Protein 7REU (pdb70)

Nearest PDB structures (foldseek):
  7reu-assembly1_A  TM=1.003E+00  e=4.569E-69  Candidozyma auris
  7reu-assembly1_B  TM=1.001E+00  e=1.950E-62  Candidozyma auris
  1ofr-assembly4_G  TM=9.703E-01  e=1.439E-45  Saccharomyces cerevisiae
  6u8j-assembly2_G  TM=9.689E-01  e=7.662E-45  Candidozyma auris
  6agl-assembly1_B  TM=9.549E-01  e=3.316E-34  Escherichia coli K-12

InterPro domains:
  IPR006218 DAHP synthetase I/KDSA [PF00793] (49-349)
  IPR006219 DAHP synthase, class 1 [PIRSF001361] (8-363)
  IPR006219 DAHP synthase, class 1 [PTHR21225] (2-364)
  IPR006219 DAHP synthase, class 1 [TIGR00034] (11-361)
  IPR013785 Aldolase-type TIM barrel [G3DSA:3.20.20.70] (7-364)

Sequence (706 aa):
PIPEEYDDTRIMGYDPLIPPALLQNEIKASKKSLETVIKGRVDASRIIGGKDDRCLVIVGPCSIHDPEAALEYANRLKKISEELENDLVIIMRAYLEKGWKGLINDPNVDNSFDINKGLRVSRKLYADLTGAVGIPIGSEMLDTISPQYFSDLLSFGAVGARTTESQLHRELASGLSFPIGFKNGTDGNVGVALDAVQASSKGHHFMGVTKNGLAAITTTKGNDHCFIILRGGKNLTNYDLQSVQSAKSAIAKSSNPNIKIMIDCSHDNSKKDYRNQPAVLEDVSRQIEAGENALMGVMIESNINEGKQSMALKYGVSITDSCVSWDTTVKMLNNLARAVQKRRQKNGEEYDDTRIMGYDPLIPPALLQNEIKASKKSLETVIKGRVDASRIIGGKDDRCLVIVGPCSIHDPEAALEYANRLKKISEELENDLVIIMRAYLEKPRTTVGWKGLINDPNVDNSFDINKGLRVSRKLYADLTGAVGIPIGSEMLDTISPQYFSDLLSFGAVGARTTESQLHRELASGLSFPIGFKNGTDGNVGVALDAVQASSKGHHFMGVTKNGLAAITTTKGNDHCFIILRGGKNLTNYDLQSVQSAKSAIAKSSNPNIKIMIDCSHDNSKKDYRNQPAVLEDVSRQIEAGENALMGVMIESNINEGKQSMPSGNEGKSALKYGVSITDSCVSWDTTVKMLNNLARAVQKRRQKNG

Solvent-accessible surface area: 26415 Å² total

Foldseek 3Di:
DDDPCVPCVVPPDDDDEAQQLVLCVVQPQDPLLLVLQVVLQVVLLCLFQVNALAFEEAEEAQADQDLVQRLVVLLVVVVLCVVLVNHYQYAYEHEFDNLDRGQQQDNPNPPHGDNHVSLNVSQNSLSCSCHVRRHAYEYEDDAQEVCSNCLSSHAEYEYDQVCLQPPQVLQSLLAGPHEYEYEHHQAQHLVSNLVSLVSQQDWDWHWYADSRGHTDIDTGHGDNRYAYEYEHHPPGAQLAPVNVVVNLVVLCPGPHNSHAYEYELADVNQPLDAVSSLVSLVRNLVVLLVQPSSHHYYYFNAWQDWFEDHRVPDRTHHPDRTHHHPVSVSVSVVSSSVSSVNNVVVVD/DVPPCVVPPDDDDEFFLVVLCVVQPADPQLLVLQVCLQVVLLCLQQVNALAFEEAEEAPADQDLVQRLVVLLLVLVVCVVLVNHYRYAYEHEFADDDDPPADGGQQQCNQRFPHGDNRVSLNVSQNSLSCSCHVNNHAYEYEDDAQEVCLNCLSRHAEYEYDQVCLQPVQVLQSLLAGPHEYEYEHHQAQHCVSRLVSLVSQQAWDWHWYADSRRHIDIDIGHGDNSYAYEQEAHPAGAQLAPVNLVVVLVVLVPGPHSSHAYEYELADVNQPLDQVSSLVSLLRNLVVLLVADSSYRYYYFRAWQAWFEAGRHDDPRGDVPDDRTHHNDRIHHHPVVVSVSVVSSSVSSVNNVVVVD

Radius of gyration: 25.95 Å; Cα contacts (8 Å, |Δi|>4): 1701; chains: 2; bounding box: 78×67×52 Å

Structure (mmCIF, N/CA/C/O backbone):
data_7REU
#
_entry.id   7REU
#
_cell.length_a   121.355
_cell.length_b   121.355
_cell.length_c   205.585
_cell.angle_alpha   90.000
_cell.angle_beta   90.000
_cell.angle_gamma   90.000
#
_symmetry.space_group_name_H-M   'I 4 2 2'
#
loop_
_entity.id
_entity.type
_entity.pdbx_description
1 polymer '3-deoxy-D-arabino-heptulosonate-7-phosphate (DAHP) synthase'
2 non-polymer TYROSINE
3 non-polymer 'PHOSPHATE ION'
4 non-polymer GLYCEROL
5 non-polymer 'CHLORIDE ION'
6 water water
#
loop_
_atom_site.group_PDB
_atom_site.id
_atom_site.type_symbol
_atom_site.label_atom_id
_atom_site.label_alt_id
_atom_site.label_comp_id
_atom_site.label_asym_id
_atom_site.label_entity_id
_atom_site.label_seq_id
_atom_site.pdbx_PDB_ins_code
_atom_site.Cartn_x
_atom_site.Cartn_y
_atom_site.Cartn_z
_atom_site.occupancy
_atom_site.B_iso_or_equiv
_atom_site.auth_seq_id
_atom_site.auth_comp_id
_atom_site.auth_asym_id
_atom_site.auth_atom_id
_atom_site.pdbx_PDB_model_num
ATOM 1 N N . PRO A 1 5 ? 46.85500 37.49400 58.00200 1.000 136.94051 5 PRO A N 1
ATOM 2 C CA . PRO A 1 5 ? 45.90000 36.54200 57.43100 1.000 142.32842 5 PRO A CA 1
ATOM 3 C C . PRO A 1 5 ? 45.19000 35.71500 58.49900 1.000 136.75402 5 PRO A C 1
ATOM 4 O O . PRO A 1 5 ? 45.80500 34.86000 59.13700 1.000 133.90163 5 PRO A O 1
ATOM 8 N N . ILE A 1 6 ? 43.90100 35.97600 58.68100 1.000 135.81911 6 ILE A N 1
ATOM 9 C CA . ILE A 1 6 ? 43.07600 35.31200 59.68100 1.000 133.39516 6 ILE A CA 1
ATOM 10 C C . ILE A 1 6 ? 41.88400 34.69500 58.95800 1.000 134.00322 6 ILE A C 1
ATOM 11 O O . ILE A 1 6 ? 41.13900 35.40700 58.28100 1.000 121.87779 6 ILE A O 1
ATOM 16 N N . PRO A 1 7 ? 41.65000 33.37200 59.07400 1.000 162.55633 7 PRO A N 1
ATOM 17 C CA . PRO A 1 7 ? 40.70800 32.67400 58.19500 1.000 160.12380 7 PRO A CA 1
ATOM 18 C C . PRO A 1 7 ? 39.25300 32.74000 58.65700 1.000 147.30329 7 PRO A C 1
ATOM 19 O O . PRO A 1 7 ? 38.55800 31.72200 58.74000 1.000 148.41342 7 PRO A O 1
ATOM 23 N N . GLU A 1 8 ? 38.77800 33.95500 58.94400 1.000 128.51597 8 GLU A N 1
ATOM 24 C CA . GLU A 1 8 ? 37.38300 34.19000 59.32500 1.000 119.16245 8 GLU A CA 1
ATOM 25 C C . GLU A 1 8 ? 36.95900 33.30800 60.49900 1.000 114.14715 8 GLU A C 1
ATOM 26 O O . GLU A 1 8 ? 35.81100 32.86600 60.58500 1.000 103.91886 8 GLU A O 1
ATOM 32 N N . GLU A 1 9 ? 37.89800 33.03600 61.40500 1.000 128.63845 9 GLU A N 1
ATOM 33 C CA . GLU A 1 9 ? 37.61100 32.38000 62.67100 1.000 117.47011 9 GLU A CA 1
ATOM 34 C C . GLU A 1 9 ? 37.34000 33.38300 63.78600 1.000 110.79194 9 GLU A C 1
ATOM 35 O O . GLU A 1 9 ? 37.41600 33.02800 64.96800 1.000 111.10108 9 GLU A O 1
ATOM 41 N N . TYR A 1 10 ? 37.04100 34.63100 63.42900 1.000 92.05367 10 TYR A N 1
ATOM 42 C CA . TYR A 1 10 ? 36.68800 35.67700 64.37600 1.000 88.98734 10 TYR A CA 1
ATOM 43 C C . TYR A 1 10 ? 35.22000 36.06300 64.29200 1.000 84.34207 10 TYR A C 1
ATOM 44 O O . TYR A 1 10 ? 34.75900 36.88000 65.09700 1.000 71.14700 10 TYR A O 1
ATOM 53 N N . ASP A 1 11 ? 34.47800 35.50200 63.34000 1.000 74.83082 11 ASP A N 1
ATOM 54 C CA . ASP A 1 11 ? 33.09900 35.88700 63.07600 1.000 68.16880 11 ASP A CA 1
ATOM 55 C C . ASP A 1 11 ? 32.21500 34.65100 63.10600 1.000 70.35899 11 ASP A C 1
ATOM 56 O O . ASP A 1 11 ? 32.53000 33.64400 62.46400 1.000 71.62657 11 ASP A O 1
ATOM 61 N N . ASP A 1 12 ? 31.11200 34.73600 63.85300 1.000 62.08805 12 ASP A N 1
ATOM 62 C CA . ASP A 1 12 ? 30.09900 33.68000 63.89700 1.000 60.31973 12 ASP A CA 1
ATOM 63 C C . ASP A 1 12 ? 30.69100 32.35100 64.36200 1.000 64.28107 12 ASP A C 1
ATOM 64 O O . ASP A 1 12 ? 30.30500 31.28000 63.88900 1.000 70.33269 12 ASP A O 1
ATOM 69 N N . THR A 1 13 ? 31.63900 32.41900 65.30000 1.000 60.41821 13 THR A N 1
ATOM 70 C CA . THR A 1 13 ? 32.25100 31.20400 65.82200 1.000 53.07563 13 THR A CA 1
ATOM 71 C C . THR A 1 13 ? 31.25700 30.33800 66.58400 1.000 52.91151 13 THR A C 1
ATOM 72 O O . THR A 1 13 ? 31.48100 29.13100 66.71900 1.000 63.58909 13 THR A O 1
ATOM 76 N N . ARG A 1 14 ? 30.16600 30.92400 67.07800 1.000 51.37977 14 ARG A N 1
ATOM 77 C CA . ARG A 1 14 ? 29.11700 30.18100 67.76300 1.000 62.41858 14 ARG A CA 1
ATOM 78 C C . ARG A 1 14 ? 27.79500 30.21600 67.00300 1.000 60.85806 14 ARG A C 1
ATOM 79 O O . ARG A 1 14 ? 26.73400 30.01500 67.60300 1.000 56.21321 14 ARG A O 1
ATOM 87 N N . ILE A 1 15 ? 27.83500 30.47200 65.69900 1.000 62.41951 15 ILE A N 1
ATOM 88 C CA . ILE A 1 15 ? 26.64700 30.48800 64.85300 1.000 60.70250 15 ILE A CA 1
ATOM 89 C C . ILE A 1 15 ? 26.69300 29.24400 63.97800 1.000 64.38471 15 ILE A C 1
ATOM 90 O O . ILE A 1 15 ? 27.50400 29.15500 63.04700 1.000 57.76364 15 ILE A O 1
ATOM 95 N N . MET A 1 16 ? 25.82500 28.27500 64.27800 1.000 58.77294 16 MET A N 1
ATOM 96 C CA . MET A 1 16 ? 25.77400 27.05500 63.48200 1.000 60.75293 16 MET A CA 1
ATOM 97 C C . MET A 1 16 ? 25.28800 27.33200 62.06500 1.000 58.44200 16 MET A C 1
ATOM 98 O O . MET A 1 16 ? 25.73800 26.67900 61.11700 1.000 69.75318 16 MET A O 1
ATOM 103 N N . GLY A 1 17 ? 24.38700 28.29700 61.89900 1.000 58.54931 17 GLY A N 1
ATOM 104 C CA . GLY A 1 17 ? 23.90200 28.65800 60.58200 1.000 54.98779 17 GLY A CA 1
ATOM 105 C C . GLY A 1 17 ? 22.76400 29.65800 60.60900 1.000 69.96552 17 GLY A C 1
ATOM 106 O O . GLY A 1 17 ? 22.10000 29.82900 61.63700 1.000 66.31565 17 GLY A O 1
ATOM 107 N N . TYR A 1 18 ? 22.53600 30.32900 59.48400 1.000 69.85256 18 TYR A N 1
ATOM 108 C CA . TYR A 1 18 ? 21.42400 31.25600 59.33100 1.000 61.25399 18 TYR A CA 1
ATOM 109 C C . TYR A 1 18 ? 20.33200 30.62100 58.48100 1.000 61.66836 18 TYR A C 1
ATOM 110 O O . TYR A 1 18 ? 20.61700 29.93400 57.49600 1.000 66.10431 18 TYR A O 1
ATOM 119 N N . ASP A 1 19 ? 19.08300 30.85600 58.86800 1.000 60.83095 19 ASP A N 1
ATOM 120 C CA . ASP A 1 19 ? 17.92300 30.46600 58.06600 1.000 59.97173 19 ASP A CA 1
ATOM 121 C C . ASP A 1 19 ? 17.14200 31.72500 57.72300 1.000 55.62694 19 ASP A C 1
ATOM 122 O O . ASP A 1 19 ? 16.41800 32.26200 58.58100 1.000 59.48540 19 ASP A O 1
ATOM 127 N N . PRO A 1 20 ? 17.26400 32.24300 56.50200 1.000 57.18332 20 PRO A N 1
ATOM 128 C CA . PRO A 1 20 ? 16.57700 33.49400 56.16000 1.000 66.45700 20 PRO A CA 1
ATOM 129 C C . PRO A 1 20 ? 15.06300 33.34400 56.20700 1.000 62.54796 20 PRO A C 1
ATOM 130 O O . PRO A 1 20 ? 14.50400 32.33000 55.78300 1.000 61.84858 20 PRO A O 1
ATOM 134 N N . LEU A 1 21 ? 14.40500 34.37200 56.73000 1.000 61.58756 21 LEU A N 1
ATOM 135 C CA . LEU A 1 21 ? 12.95700 34.39300 56.86300 1.000 60.21844 21 LEU A CA 1
ATOM 136 C C . LEU A 1 21 ? 12.30000 34.87000 55.57300 1.000 61.09954 21 LEU A C 1
ATOM 137 O O . LEU A 1 21 ? 12.91000 35.55500 54.74800 1.000 61.98154 21 LEU A O 1
ATOM 142 N N . ILE A 1 22 ? 11.03900 34.49600 55.40900 1.000 62.82330 22 ILE A N 1
ATOM 143 C CA . ILE A 1 22 ? 10.22600 35.08400 54.34000 1.000 65.67851 22 ILE A CA 1
ATOM 144 C C . ILE A 1 22 ? 9.89100 36.52200 54.71600 1.000 65.41025 22 ILE A C 1
ATOM 145 O O . ILE A 1 22 ? 9.57100 36.78800 55.88800 1.000 63.80483 22 ILE A O 1
ATOM 150 N N . PRO A 1 23 ? 9.98400 37.47800 53.79500 1.000 70.24518 23 PRO A N 1
ATOM 151 C CA . PRO A 1 23 ? 9.68700 38.87600 54.13900 1.000 67.55868 23 PRO A CA 1
ATOM 152 C C . PRO A 1 23 ? 8.25900 39.02400 54.63300 1.000 68.74030 23 PRO A C 1
ATOM 153 O O . PRO A 1 23 ? 7.33000 38.43700 54.05600 1.000 71.02210 23 PRO A O 1
ATOM 157 N N . PRO A 1 24 ? 8.04800 39.79300 55.70700 1.000 62.54731 24 PRO A N 1
ATOM 158 C CA . PRO A 1 24 ? 6.69500 39.89200 56.28500 1.000 54.72151 24 PRO A CA 1
ATOM 159 C C . PRO A 1 24 ? 5.64000 40.38000 55.30800 1.000 54.62289 24 PRO A C 1
ATOM 160 O O . PRO A 1 24 ? 4.50800 39.88200 55.33500 1.000 53.64008 24 PRO A O 1
ATOM 164 N N . ALA A 1 25 ? 5.97600 41.33900 54.44100 1.000 56.78336 25 ALA A N 1
ATOM 165 C CA . ALA A 1 25 ? 4.99600 41.83800 53.48100 1.000 59.11824 25 ALA A CA 1
ATOM 166 C C . ALA A 1 25 ? 4.52100 40.74100 52.53900 1.000 61.67998 25 ALA A C 1
ATOM 167 O O . ALA A 1 25 ? 3.40300 40.81300 52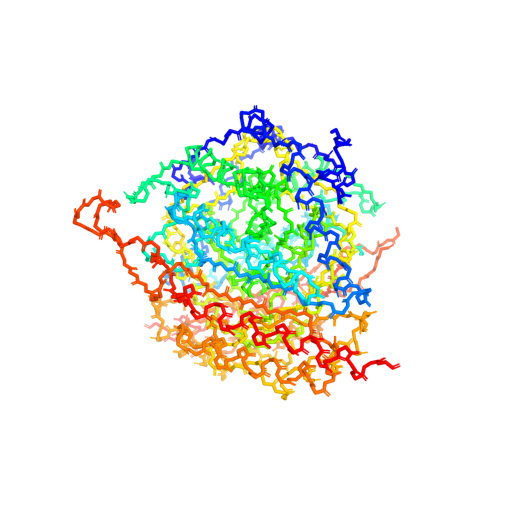.01500 1.000 64.94614 25 ALA A O 1
ATOM 169 N N . LEU A 1 26 ? 5.34800 39.71900 52.31200 1.000 60.53155 26 LEU A N 1
ATOM 170 C CA . LEU A 1 26 ? 4.95400 38.62800 51.43000 1.000 61.50436 26 LEU A CA 1
ATOM 171 C C . LEU A 1 26 ? 4.11500 37.59000 52.16400 1.000 61.27176 26 LEU A C 1
ATOM 172 O O . LEU A 1 26 ? 3.16900 37.03700 51.59200 1.000 76.08053 26 LEU A O 1
ATOM 177 N N . LEU A 1 27 ? 4.44400 37.30900 53.42700 1.000 60.52998 27 LEU A N 1
ATOM 178 C CA . LEU A 1 27 ? 3.60400 36.41800 54.21900 1.000 66.43252 27 LEU A CA 1
ATOM 179 C C . LEU A 1 27 ? 2.23700 37.04000 54.47500 1.000 68.83299 27 LEU A C 1
ATOM 180 O O . LEU A 1 27 ? 1.22000 36.33700 54.49200 1.000 67.73204 27 LEU A O 1
ATOM 185 N N . GLN A 1 28 ? 2.19400 38.36000 54.67300 1.000 68.03140 28 GLN A N 1
ATOM 186 C CA . GLN A 1 28 ? 0.92200 39.05100 54.84400 1.000 64.04243 28 GLN A CA 1
ATOM 187 C C . GLN A 1 28 ? 0.09900 39.06400 53.56400 1.000 65.42371 28 GLN A C 1
ATOM 188 O O . GLN A 1 28 ? -1.12000 39.25300 53.62800 1.000 70.31562 28 GLN A O 1
ATOM 194 N N . ASN A 1 29 ? 0.73500 38.87400 52.40800 1.000 67.34450 29 ASN A N 1
ATOM 195 C CA . ASN A 1 29 ? 0.01800 38.80500 51.14200 1.000 70.19362 29 ASN A CA 1
ATOM 196 C C . ASN A 1 29 ? -0.37800 37.38300 50.77400 1.000 76.71990 29 ASN A C 1
ATOM 197 O O . ASN A 1 29 ? -1.43500 37.18000 50.16400 1.000 89.06635 29 ASN A O 1
ATOM 202 N N . GLU A 1 30 ? 0.44500 36.39500 51.12900 1.000 72.16201 30 GLU A N 1
ATOM 203 C CA . GLU A 1 30 ? 0.09300 35.00500 50.86200 1.000 65.80072 30 GLU A CA 1
ATOM 204 C C . GLU A 1 30 ? -1.04500 34.55000 51.76800 1.000 65.78040 30 GLU A C 1
ATOM 205 O O . GLU A 1 30 ? -2.00400 33.91800 51.31000 1.000 84.95690 30 GLU A O 1
ATOM 211 N N . ILE A 1 31 ? -0.95400 34.86400 53.05800 1.000 74.89372 31 ILE A N 1
ATOM 212 C CA . ILE A 1 31 ? -2.05700 34.65200 53.98800 1.000 69.79325 31 ILE A CA 1
ATOM 213 C C . ILE A 1 31 ? -2.62900 36.01700 54.34400 1.000 63.16070 31 ILE A C 1
ATOM 214 O O . ILE A 1 31 ? -2.13600 36.69500 55.25200 1.000 67.82821 31 ILE A O 1
ATOM 219 N N . LYS A 1 32 ? -3.66100 36.43700 53.61900 1.000 77.47435 32 LYS A N 1
ATOM 220 C CA . LYS A 1 32 ? -4.20700 37.77400 53.78800 1.000 76.57350 32 LYS A CA 1
ATOM 221 C C . LYS A 1 32 ? -5.15800 37.82800 54.97700 1.000 75.35264 32 LYS A C 1
ATOM 222 O O . LYS A 1 32 ? -5.78300 36.83100 55.35200 1.000 84.56789 32 LYS A O 1
ATOM 228 N N . ALA A 1 33 ? -5.25800 39.01300 55.57300 1.000 69.49951 33 ALA A N 1
ATOM 229 C CA . ALA A 1 33 ? -6.16700 39.25500 56.68700 1.000 69.70683 33 ALA A CA 1
ATOM 230 C C . ALA A 1 33 ? -7.52400 39.65600 56.12200 1.000 79.15681 33 ALA A C 1
ATOM 231 O O . ALA A 1 33 ? -7.66000 40.72200 55.51200 1.000 79.30022 33 ALA A O 1
ATOM 233 N N . SER A 1 34 ? -8.52600 38.80300 56.32200 1.000 82.66106 34 SER A N 1
ATOM 234 C CA . SER A 1 34 ? -9.85800 39.07300 55.80700 1.000 79.07180 34 SER A CA 1
ATOM 235 C C . SER A 1 34 ? -10.46500 40.29400 56.49300 1.000 76.20427 34 SER A C 1
ATOM 236 O O . SER A 1 34 ? -9.99300 40.75600 57.53500 1.000 77.22397 34 SER A O 1
ATOM 239 N N . LYS A 1 35 ? -11.52900 40.82300 55.88400 1.000 86.88678 35 LYS A N 1
ATOM 240 C CA . LYS A 1 35 ? -12.20200 41.98200 56.46300 1.000 80.97298 35 LYS A CA 1
ATOM 241 C C . LYS A 1 35 ? -12.81800 41.64300 57.81300 1.000 77.31692 35 LYS A C 1
ATOM 242 O O . LYS A 1 35 ? -12.76800 42.45200 58.74700 1.000 75.99210 35 LYS A O 1
ATOM 248 N N . LYS A 1 36 ? -13.40900 40.45200 57.93400 1.000 91.53444 36 LYS A N 1
ATOM 249 C CA . LYS A 1 36 ? -13.94400 40.02700 59.22200 1.000 90.79579 36 LYS A CA 1
ATOM 250 C C . LYS A 1 36 ? -12.83400 39.85200 60.24900 1.000 86.66389 36 LYS A C 1
ATOM 251 O O . LYS A 1 36 ? -13.06500 40.02900 61.45100 1.000 85.40178 36 LYS A O 1
ATOM 257 N N . SER A 1 37 ? -11.62400 39.51500 59.79600 1.000 79.45457 37 SER A N 1
ATOM 258 C CA . SER A 1 37 ? -10.49300 39.39100 60.70900 1.000 70.74121 37 SER A CA 1
ATOM 259 C C . SER A 1 37 ? -10.09500 40.74800 61.27400 1.000 74.20020 37 SER A C 1
ATOM 260 O O . SER A 1 37 ? -9.98000 40.91500 62.49400 1.000 69.58857 37 SER A O 1
ATOM 263 N N . LEU A 1 38 ? -9.88400 41.73400 60.39700 1.000 81.17543 38 LEU A N 1
ATOM 264 C CA . LEU A 1 38 ? -9.49400 43.06300 60.85600 1.000 73.30834 38 LEU A CA 1
ATOM 265 C C . LEU A 1 38 ? -10.59700 43.72200 61.67300 1.000 73.97318 38 LEU A C 1
ATOM 266 O O . LEU A 1 38 ? -10.30800 44.52400 62.56900 1.000 71.70937 38 LEU A O 1
ATOM 271 N N . GLU A 1 39 ? -11.86000 43.40200 61.38000 1.000 71.91145 39 GLU A N 1
ATOM 272 C CA . GLU A 1 39 ? -12.95800 43.90400 62.20100 1.000 64.20329 39 GLU A CA 1
ATOM 273 C C . GLU A 1 39 ? -12.85600 43.38200 63.62800 1.000 67.58605 39 GLU A C 1
ATOM 274 O O . GLU A 1 39 ? -13.08500 44.12600 64.58800 1.000 70.43004 39 GLU A O 1
ATOM 280 N N . THR A 1 40 ? -12.51100 42.10200 63.78500 1.000 61.35050 40 THR A N 1
ATOM 281 C CA . THR A 1 40 ? -12.35600 41.53400 65.11900 1.000 60.27234 40 THR A CA 1
ATOM 282 C C . THR A 1 40 ? -11.12400 42.09500 65.81900 1.000 65.38867 40 THR A C 1
ATOM 283 O O . THR A 1 40 ? -11.14800 42.33800 67.03200 1.000 63.45663 40 THR A O 1
ATOM 287 N N . VAL A 1 41 ? -10.04200 42.31600 65.06900 1.000 63.41896 41 VAL A N 1
ATOM 288 C CA . VAL A 1 41 ? -8.80000 42.79400 65.67000 1.000 66.39430 41 VAL A CA 1
ATOM 289 C C . VAL A 1 41 ? -8.97400 44.21200 66.20200 1.000 69.97741 41 VAL A C 1
ATOM 290 O O . VAL A 1 41 ? -8.56100 44.52600 67.32400 1.000 62.11216 41 VAL A O 1
ATOM 294 N N . ILE A 1 42 ? -9.59000 45.08800 65.40500 1.000 66.08560 42 ILE A N 1
ATOM 295 C CA . ILE A 1 42 ? -9.79400 46.46600 65.84200 1.000 62.46235 42 ILE A CA 1
ATOM 296 C C . ILE A 1 42 ? -10.78500 46.51900 66.99900 1.000 68.83441 42 ILE A C 1
ATOM 297 O O . ILE A 1 42 ? -10.59200 47.26600 67.96600 1.000 64.83466 42 ILE A O 1
ATOM 302 N N . LYS A 1 43 ? -11.85500 45.72100 66.92600 1.000 65.90181 43 LYS A N 1
ATOM 303 C CA . LYS A 1 43 ? -12.83600 45.69700 68.00800 1.000 64.12647 43 LYS A CA 1
ATOM 304 C C . LYS A 1 43 ? -12.21000 45.21000 69.30800 1.000 62.19827 43 LYS A C 1
ATOM 305 O O . LYS A 1 43 ? -12.53800 45.71100 70.39000 1.000 63.67547 43 LYS A O 1
ATOM 311 N N . GLY A 1 44 ? -11.30600 44.23200 69.22400 1.000 60.87120 44 GLY A N 1
ATOM 312 C CA . GLY A 1 44 ? -10.64300 43.75100 70.42400 1.000 62.10969 44 GLY A CA 1
ATOM 313 C C . GLY A 1 44 ? -9.73200 44.79300 71.04400 1.000 62.05518 44 GLY A C 1
ATOM 314 O O . GLY A 1 44 ? -9.67600 44.93200 72.26900 1.000 61.01652 44 GLY A O 1
ATOM 315 N N . ARG A 1 45 ? -9.00700 45.54100 70.20900 1.000 62.50947 45 ARG A N 1
ATOM 316 C CA . ARG A 1 45 ? -8.13700 46.59200 70.72500 1.000 60.04689 45 ARG A CA 1
ATOM 317 C C . ARG A 1 45 ? -8.94500 47.69900 71.39000 1.000 61.35977 45 ARG A C 1
ATOM 318 O O . ARG A 1 45 ? -8.57300 48.19400 72.46000 1.000 64.20447 45 ARG A O 1
ATOM 326 N N . VAL A 1 46 ? -10.05800 48.09600 70.77100 1.000 59.31348 46 VAL A N 1
ATOM 327 C CA . VAL A 1 46 ? -10.87300 49.17700 71.31900 1.000 63.25686 46 VAL A CA 1
ATOM 328 C C . VAL A 1 46 ? -11.54000 48.73800 72.61700 1.000 65.10772 46 VAL A C 1
ATOM 329 O O . VAL A 1 46 ? -11.52800 49.46600 73.61700 1.000 60.04739 46 VAL A O 1
ATOM 333 N N . ASP A 1 47 ? -12.13100 47.53800 72.62000 1.000 66.92764 47 ASP A N 1
ATOM 334 C CA . ASP A 1 47 ? -12.83700 47.06100 73.80700 1.000 69.22415 47 ASP A CA 1
ATOM 335 C C . ASP A 1 47 ? -11.89400 46.92300 74.99500 1.000 63.30763 47 ASP A C 1
ATOM 336 O O . ASP A 1 47 ? -12.25300 47.27000 76.12600 1.000 52.61365 47 ASP A O 1
ATOM 341 N N . ALA A 1 48 ? -10.68300 46.41900 74.75900 1.000 63.08371 48 ALA A N 1
ATOM 342 C CA . ALA A 1 48 ? -9.71000 46.32400 75.84000 1.000 59.22632 48 ALA A CA 1
ATOM 343 C C . ALA A 1 48 ? -9.24800 47.70600 76.28600 1.000 65.61642 48 ALA A C 1
ATOM 344 O O . ALA A 1 48 ? -9.09900 47.95800 77.48800 1.000 66.17922 48 ALA A O 1
ATOM 346 N N . SER A 1 49 ? -9.03500 48.62000 75.33400 1.000 64.99473 49 SER A N 1
ATOM 347 C CA . SER A 1 49 ? -8.55100 49.95400 75.67400 1.000 62.00319 49 SER A CA 1
ATOM 348 C C . SER A 1 49 ? -9.55200 50.72800 76.52200 1.000 61.77952 49 SER A C 1
ATOM 349 O O . SER A 1 49 ? -9.14800 51.53000 77.37100 1.000 62.85460 49 SER A O 1
ATOM 352 N N . ARG A 1 50 ? -10.85300 50.51300 76.30800 1.000 68.83931 50 ARG A N 1
ATOM 353 C CA . ARG A 1 50 ? -11.85300 51.19600 77.12300 1.000 71.50764 50 ARG A CA 1
ATOM 354 C C . ARG A 1 50 ? -11.78400 50.74100 78.57600 1.000 69.59102 50 ARG A C 1
ATOM 355 O O . ARG A 1 50 ? -11.99100 51.54200 79.49500 1.000 72.53253 50 ARG A O 1
ATOM 363 N N . ILE A 1 51 ? -11.49500 49.45900 78.80000 1.000 59.63976 51 ILE A N 1
ATOM 364 C CA . ILE A 1 51 ? -11.37700 48.95000 80.16100 1.000 63.68128 51 ILE A CA 1
ATOM 365 C C . ILE A 1 51 ? -10.08200 49.43400 80.80100 1.000 66.41981 51 ILE A C 1
ATOM 366 O O . ILE A 1 51 ? -10.04700 49.76300 81.99300 1.000 74.63568 51 ILE A O 1
ATOM 371 N N . ILE A 1 52 ? -8.99900 49.49200 80.02200 1.000 61.64849 52 ILE A N 1
ATOM 372 C CA . ILE A 1 52 ? -7.72100 49.95400 80.55600 1.000 63.06584 52 ILE A CA 1
ATOM 373 C C . ILE A 1 52 ? -7.79600 51.43400 80.91700 1.000 65.43478 52 ILE A C 1
ATOM 374 O O . ILE A 1 52 ? -7.38100 51.84600 82.00700 1.000 64.84910 52 ILE A O 1
ATOM 379 N N . GLY A 1 53 ? -8.33100 52.25300 80.01200 1.000 69.14089 53 GLY A N 1
ATOM 380 C CA . GLY A 1 53 ? -8.42000 53.68500 80.23200 1.000 62.29516 53 GLY A CA 1
ATOM 381 C C . GLY A 1 53 ? -9.45200 54.12500 81.24700 1.000 71.25458 53 GLY A C 1
ATOM 382 O O . GLY A 1 53 ? -9.59100 55.33000 81.47800 1.000 75.89195 53 GLY A O 1
ATOM 383 N N . GLY A 1 54 ? -10.17900 53.19300 81.85900 1.000 76.31971 54 GLY A N 1
ATOM 384 C CA . GLY A 1 54 ? -11.18000 53.55200 82.84300 1.000 77.82377 54 GLY A CA 1
ATOM 385 C C . GLY A 1 54 ? -12.47900 54.07100 82.27500 1.000 76.61670 54 GLY A C 1
ATOM 386 O O . GLY A 1 54 ? -13.26500 54.67400 83.01100 1.000 77.56133 54 GLY A O 1
ATOM 387 N N . LYS A 1 55 ? -12.73100 53.85900 80.98500 1.000 70.19712 55 LYS A N 1
ATOM 388 C CA . LYS A 1 55 ? -13.95900 54.30400 80.34200 1.000 80.73334 55 LYS A CA 1
ATOM 389 C C . LYS A 1 55 ? -15.01400 53.20800 80.26300 1.000 76.93223 55 LYS A C 1
ATOM 390 O O . LYS A 1 55 ? -16.12000 53.46500 79.77500 1.000 78.13700 55 LYS A O 1
ATOM 396 N N . ASP A 1 56 ? -14.70400 52.00100 80.73000 1.000 66.80015 56 ASP A N 1
ATOM 397 C CA . ASP A 1 56 ? -15.62900 50.87800 80.69500 1.000 67.84054 56 ASP A CA 1
ATOM 398 C C . ASP A 1 56 ? -15.47400 50.07100 81.97400 1.000 64.89957 56 ASP A C 1
ATOM 399 O O . ASP A 1 56 ? -14.35200 49.81100 82.41900 1.000 75.04071 56 ASP A O 1
ATOM 404 N N . ASP A 1 57 ? -16.60000 49.67700 82.56400 1.000 62.49740 57 ASP A N 1
ATOM 405 C CA . ASP A 1 57 ? -16.59100 48.93700 83.81900 1.000 61.86172 57 ASP A CA 1
ATOM 406 C C . ASP A 1 57 ? -16.53000 47.42800 83.62500 1.000 71.99348 57 ASP A C 1
ATOM 407 O O . ASP A 1 57 ? -16.58400 46.68900 84.61400 1.000 67.30719 57 ASP A O 1
ATOM 412 N N . ARG A 1 58 ? -16.41900 46.95300 82.38600 1.000 70.49007 58 ARG A N 1
ATOM 413 C CA . ARG A 1 58 ? -16.29500 45.52600 82.14200 1.000 70.37843 58 ARG A CA 1
ATOM 414 C C . ARG A 1 58 ? -14.91300 45.03000 82.56900 1.000 70.05374 58 ARG A C 1
ATOM 415 O O . ARG A 1 58 ? -14.02200 45.80600 82.92400 1.000 65.46791 58 ARG A O 1
ATOM 423 N N . CYS A 1 59 ? -14.74200 43.71200 82.52700 1.000 73.89921 59 CYS A N 1
ATOM 424 C CA . CYS A 1 59 ? -13.48900 43.06600 82.89200 1.000 68.18892 59 CYS A CA 1
ATOM 425 C C . CYS A 1 59 ? -12.84800 42.45200 81.65600 1.000 64.13977 59 CYS A C 1
ATOM 426 O O . CYS A 1 59 ? -13.50700 41.72700 80.90400 1.000 69.95370 59 CYS A O 1
ATOM 429 N N . LEU A 1 60 ? -11.56700 42.74500 81.45200 1.000 62.71693 60 LEU A N 1
ATOM 430 C CA . LEU A 1 60 ? -10.81200 42.15700 80.35400 1.000 65.34235 60 LEU A CA 1
ATOM 431 C C . LEU A 1 60 ? -10.27300 40.80200 80.79400 1.000 62.15952 60 LEU A C 1
ATOM 432 O O . LEU A 1 60 ? -9.48500 40.72200 81.74100 1.000 64.25382 60 LEU A O 1
ATOM 437 N N . VAL A 1 61 ? -10.69900 39.74000 80.11800 1.000 57.65414 61 VAL A N 1
ATOM 438 C CA . VAL A 1 61 ? -10.32000 38.37700 80.47500 1.000 64.57775 61 VAL A CA 1
ATOM 439 C C . VAL A 1 61 ? -9.41800 37.82000 79.38300 1.000 63.86888 61 VAL A C 1
ATOM 440 O O . VAL A 1 61 ? -9.84900 37.64900 78.23600 1.000 65.25066 61 VAL A O 1
ATOM 444 N N . ILE A 1 62 ? -8.17000 37.53400 79.74100 1.000 57.85181 62 ILE A N 1
ATOM 445 C CA . ILE A 1 62 ? -7.22300 36.86400 78.85600 1.000 67.15095 62 ILE A CA 1
ATOM 446 C C . ILE A 1 62 ? -7.24000 35.38900 79.24400 1.000 65.26834 62 ILE A C 1
ATOM 447 O O . ILE A 1 62 ? -6.62200 34.98600 80.23300 1.000 61.66956 62 ILE A O 1
ATOM 452 N N . VAL A 1 63 ? -7.95300 34.57900 78.46700 1.000 64.25784 63 VAL A N 1
ATOM 453 C CA . VAL A 1 63 ? -8.13200 33.16300 78.76300 1.000 69.10578 63 VAL A CA 1
ATOM 454 C C . VAL A 1 63 ? -7.71400 32.35000 77.54600 1.000 63.58636 63 VAL A C 1
ATOM 455 O O . VAL A 1 63 ? -8.01900 32.71700 76.40500 1.000 63.66009 63 VAL A O 1
ATOM 459 N N . GLY A 1 64 ? -7.00000 31.25300 77.79000 1.000 67.48352 64 GLY A N 1
ATOM 460 C CA . GLY A 1 64 ? -6.55100 30.38400 76.73000 1.000 72.63809 64 GLY A CA 1
ATOM 461 C C . GLY A 1 64 ? -5.47400 29.42500 77.19400 1.000 64.90988 64 GLY A C 1
ATOM 462 O O . GLY A 1 64 ? -4.99800 29.49300 78.33200 1.000 72.03017 64 GLY A O 1
ATOM 463 N N . PRO A 1 65 ? -5.07200 28.50700 76.32000 1.000 68.12424 65 PRO A N 1
ATOM 464 C CA . PRO A 1 65 ? -4.01700 27.55600 76.68600 1.000 75.91530 65 PRO A CA 1
ATOM 465 C C . PRO A 1 65 ? -2.67200 28.24600 76.83300 1.000 78.48057 65 PRO A C 1
ATOM 466 O O . PRO A 1 65 ? -2.40500 29.27900 76.21300 1.000 76.50422 65 PRO A O 1
ATOM 470 N N . CYS A 1 66 ? -1.81700 27.65500 77.67300 1.000 75.66537 66 CYS A N 1
ATOM 471 C CA . CYS A 1 66 ? -0.47700 28.19800 77.87200 1.000 81.81270 66 CYS A CA 1
ATOM 472 C C . CYS A 1 66 ? 0.29700 28.27200 76.56300 1.000 86.88918 66 CYS A C 1
ATOM 473 O O . CYS A 1 66 ? 1.09100 29.19800 76.36100 1.000 85.12300 66 CYS A O 1
ATOM 476 N N . SER A 1 67 ? 0.07600 27.31600 75.66600 1.000 87.07485 67 SER A N 1
ATOM 477 C CA . SER A 1 67 ? 0.72000 27.31200 74.36300 1.000 79.02025 67 SER A CA 1
ATOM 478 C C . SER A 1 67 ? -0.19800 26.61400 73.37200 1.000 80.19729 67 SER A C 1
ATOM 479 O O . SER A 1 67 ? -0.94300 25.70000 73.73300 1.000 83.96328 67 SER A O 1
ATOM 482 N N . ILE A 1 68 ? -0.14200 27.05600 72.12000 1.000 78.75308 68 ILE A N 1
ATOM 483 C CA . ILE A 1 68 ? -0.94600 26.48000 71.05000 1.000 81.35016 68 ILE A CA 1
ATOM 484 C C . ILE A 1 68 ? -0.06300 25.54400 70.23600 1.000 87.09136 68 ILE A C 1
ATOM 485 O O . ILE A 1 68 ? 0.93300 25.97300 69.64100 1.000 91.63542 68 ILE A O 1
ATOM 490 N N . HIS A 1 69 ? -0.43000 24.26600 70.20900 1.000 83.68045 69 HIS A N 1
ATOM 491 C CA . HIS A 1 69 ? 0.29100 23.24900 69.45600 1.000 96.91290 69 HIS A CA 1
ATOM 492 C C . HIS A 1 69 ? -0.53100 22.61600 68.34600 1.000 97.17051 69 HIS A C 1
ATOM 493 O O . HIS A 1 69 ? 0.03000 22.27200 67.30300 1.000 97.92345 69 HIS A O 1
ATOM 500 N N . ASP A 1 70 ? -1.83700 22.45400 68.53900 1.000 99.42907 70 ASP A N 1
ATOM 501 C CA . ASP A 1 70 ? -2.71000 21.85200 67.54000 1.000 98.29009 70 ASP A CA 1
ATOM 502 C C . ASP A 1 70 ? -3.64300 22.91800 66.98700 1.000 83.16489 70 ASP A C 1
ATOM 503 O O . ASP A 1 70 ? -4.52500 23.39900 67.71800 1.000 77.79660 70 ASP A O 1
ATOM 508 N N . PRO A 1 71 ? -3.48400 23.33100 65.72700 1.000 82.03800 71 PRO A N 1
ATOM 509 C CA . PRO A 1 71 ? -4.38800 24.36200 65.18200 1.000 89.41391 71 PRO A CA 1
ATOM 510 C C . PRO A 1 71 ? -5.84900 23.94900 65.20000 1.000 95.44026 71 PRO A C 1
ATOM 511 O O . PRO A 1 71 ? -6.71900 24.77800 65.49800 1.000 91.76597 71 PRO A O 1
ATOM 515 N N . GLU A 1 72 ? -6.14600 22.68500 64.89100 1.000 118.00208 72 GLU A N 1
ATOM 516 C CA . GLU A 1 72 ? -7.53700 22.24400 64.85000 1.000 123.18959 72 GLU A CA 1
ATOM 517 C C . GLU A 1 72 ? -8.13800 22.13700 66.24600 1.000 114.40098 72 GLU A C 1
ATOM 518 O O . GLU A 1 72 ? -9.33200 22.40300 66.42400 1.000 112.31480 72 GLU A O 1
ATOM 524 N N . ALA A 1 73 ? -7.33900 21.74900 67.24200 1.000 99.85152 73 ALA A N 1
ATOM 525 C CA . ALA A 1 73 ? -7.83700 21.73200 68.61200 1.000 92.24818 73 ALA A CA 1
ATOM 526 C C . ALA A 1 73 ? -8.04200 23.14200 69.14500 1.000 91.04636 73 ALA A C 1
ATOM 527 O O . ALA A 1 73 ? -8.93600 23.36800 69.97000 1.000 90.85165 73 ALA A O 1
ATOM 529 N N . ALA A 1 74 ? -7.23000 24.09800 68.69000 1.000 84.77322 74 ALA A N 1
ATOM 530 C CA . ALA A 1 74 ? -7.39300 25.47600 69.13800 1.000 80.25494 74 ALA A CA 1
ATOM 531 C C . ALA A 1 74 ? -8.58700 26.14000 68.46400 1.000 81.92578 74 ALA A C 1
ATOM 532 O O . ALA A 1 74 ? -9.28100 26.95400 69.08300 1.000 80.96184 74 ALA A O 1
ATOM 534 N N . LEU A 1 75 ? -8.84300 25.80600 67.19600 1.000 80.46175 75 LEU A N 1
ATOM 535 C CA . LEU A 1 75 ? -9.99200 26.37700 66.50200 1.000 78.70171 75 LEU A CA 1
ATOM 536 C C . LEU A 1 75 ? -11.30500 25.88100 67.09300 1.000 77.86779 75 LEU A C 1
ATOM 537 O O . LEU A 1 75 ? -12.29400 26.62300 67.11000 1.000 74.27124 75 LEU A O 1
ATOM 542 N N . GLU A 1 76 ? -11.33800 24.63800 67.58000 1.000 85.17570 76 GLU A N 1
ATOM 543 C CA . GLU A 1 76 ? -12.53200 24.14900 68.26100 1.000 92.31092 76 GLU A CA 1
ATOM 544 C C . GLU A 1 76 ? -12.67900 24.77900 69.64000 1.000 82.30363 76 GLU A C 1
ATOM 545 O O . GLU A 1 76 ? -13.80300 24.96200 70.12100 1.000 76.88800 76 GLU A O 1
ATOM 551 N N . TYR A 1 77 ? -11.56200 25.12000 70.28500 1.000 84.32870 77 TYR A N 1
ATOM 552 C CA . TYR A 1 77 ? -11.63000 25.81900 71.56300 1.000 82.63215 77 TYR A CA 1
ATOM 553 C C . TYR A 1 77 ? -12.18300 27.22800 71.38800 1.000 77.92052 77 TYR A C 1
ATOM 554 O O . TYR A 1 77 ? -12.98600 27.69200 72.20600 1.000 76.29866 77 TYR A O 1
ATOM 563 N N . ALA A 1 78 ? -11.77100 27.91800 70.32100 1.000 75.98755 78 ALA A N 1
ATOM 564 C CA . ALA A 1 78 ? -12.22400 29.28700 70.09900 1.000 69.73318 78 ALA A CA 1
ATOM 565 C C . ALA A 1 78 ? -13.71700 29.35200 69.81400 1.000 79.51397 78 ALA A C 1
ATOM 566 O O . ALA A 1 78 ? -14.37500 30.32800 70.19400 1.000 85.36150 78 ALA A O 1
ATOM 568 N N . ASN A 1 79 ? -14.26700 28.33900 69.14000 1.000 79.18529 79 ASN A N 1
ATOM 569 C CA . ASN A 1 79 ? -15.70700 28.31300 68.90400 1.000 86.26465 79 ASN A CA 1
ATOM 570 C C . ASN A 1 79 ? -16.47000 28.21800 70.21800 1.000 84.44502 79 ASN A C 1
ATOM 571 O O . ASN A 1 79 ? -17.51500 28.85800 70.38700 1.000 85.88061 79 ASN A O 1
ATOM 576 N N . ARG A 1 80 ? -15.96200 27.42200 71.16100 1.000 79.78150 80 ARG A N 1
ATOM 577 C CA . ARG A 1 80 ? -16.55800 27.37800 72.49100 1.000 80.75990 80 ARG A CA 1
ATOM 578 C C . ARG A 1 80 ? -16.38800 28.71000 73.21000 1.000 82.95547 80 ARG A C 1
ATOM 579 O O . ARG A 1 80 ? -17.28900 29.15300 73.93200 1.000 87.69365 80 ARG A O 1
ATOM 587 N N . LEU A 1 81 ? -15.24200 29.36500 73.01800 1.000 77.99980 81 LEU A N 1
ATOM 588 C CA . LEU A 1 81 ? -14.95000 30.59400 73.74400 1.000 75.85009 81 LEU A CA 1
ATOM 589 C C . LEU A 1 81 ? -15.67400 31.79900 73.15700 1.000 80.12176 81 LEU A C 1
ATOM 590 O O . LEU A 1 81 ? -15.96100 32.75500 73.88600 1.000 84.10723 81 LEU A O 1
ATOM 595 N N . LYS A 1 82 ? -15.97700 31.78200 71.85600 1.000 80.28317 82 LYS A N 1
ATOM 596 C CA . LYS A 1 82 ? -16.71700 32.89800 71.27500 1.000 78.72853 82 LYS A CA 1
ATOM 597 C C . LYS A 1 82 ? -18.17800 32.87000 71.70300 1.000 80.94005 82 LYS A C 1
ATOM 598 O O . LYS A 1 82 ? -18.78800 33.92600 71.91400 1.000 87.04005 82 LYS A O 1
ATOM 604 N N . LYS A 1 83 ? -18.75800 31.67500 71.82700 1.000 80.59050 83 LYS A N 1
ATOM 605 C CA . LYS A 1 83 ? -20.13000 31.56200 72.30700 1.000 77.74278 83 LYS A CA 1
ATOM 606 C C . LYS A 1 83 ? -20.27500 32.20300 73.68200 1.000 86.68753 83 LYS A C 1
ATOM 607 O O . LYS A 1 83 ? -21.07700 33.12400 73.87100 1.000 87.78377 83 LYS A O 1
ATOM 613 N N . ILE A 1 84 ? -19.47700 31.74400 74.65000 1.000 83.69537 84 ILE A N 1
ATOM 614 C CA . ILE A 1 84 ? -19.53700 32.29000 76.00100 1.000 81.38324 84 ILE A CA 1
ATOM 615 C C . ILE A 1 84 ? -19.14000 33.76000 76.03500 1.000 79.90666 84 ILE A C 1
ATOM 616 O O . ILE A 1 84 ? -19.54300 34.48800 76.94900 1.000 78.86619 84 ILE A O 1
ATOM 621 N N . SER A 1 85 ? -18.36500 34.22400 75.05100 1.000 74.64692 85 SER A N 1
ATOM 622 C CA . SER A 1 85 ? -18.00100 35.63700 75.01300 1.000 81.49958 85 SER A CA 1
ATOM 623 C C . SER A 1 85 ? -19.19600 36.50200 74.63700 1.000 84.62167 85 SER A C 1
ATOM 624 O O . SER A 1 85 ? -19.34000 37.62400 75.13800 1.000 86.51372 85 SER A O 1
ATOM 627 N N . GLU A 1 86 ? -20.06600 35.99800 73.76000 1.000 84.73211 86 GLU A N 1
ATOM 628 C CA . GLU A 1 86 ? -21.24900 36.76000 73.38000 1.000 81.70348 86 GLU A CA 1
ATOM 629 C C . GLU A 1 86 ? -22.29000 36.77200 74.49100 1.000 82.69753 86 GLU A C 1
ATOM 630 O O . GLU A 1 86 ? -23.00300 37.76900 74.65700 1.000 82.98105 86 GLU A O 1
ATOM 636 N N . GLU A 1 87 ? -22.39200 35.68500 75.26100 1.000 83.80132 87 GLU A N 1
ATOM 637 C CA . GLU A 1 87 ? -23.37200 35.63500 76.34200 1.000 90.01728 87 GLU A CA 1
ATOM 638 C C . GLU A 1 87 ? -23.00800 36.59600 77.46600 1.000 84.92040 87 GLU A C 1
ATOM 639 O O . GLU A 1 87 ? -23.88600 37.24800 78.04200 1.000 98.66158 87 GLU A O 1
ATOM 645 N N . LEU A 1 88 ? -21.72200 36.69800 77.79200 1.000 75.73089 88 LEU A N 1
ATOM 646 C CA . LEU A 1 88 ? -21.24200 37.59000 78.84500 1.000 85.61219 88 LEU A CA 1
ATOM 647 C C . LEU A 1 88 ? -20.62100 38.85600 78.27000 1.000 82.89838 88 LEU A C 1
ATOM 648 O O . LEU A 1 88 ? -19.64000 39.38000 78.80600 1.000 78.83158 88 LEU A O 1
ATOM 653 N N . GLU A 1 89 ? -21.18200 39.36900 77.17300 1.000 85.32530 89 GLU A N 1
ATOM 654 C CA . GLU A 1 89 ? -20.62700 40.56100 76.54000 1.000 87.95139 89 GLU A CA 1
ATOM 655 C C . GLU A 1 89 ? -20.87800 41.81200 77.37200 1.000 82.78669 89 GLU A C 1
ATOM 656 O O . GLU A 1 89 ? -20.09700 42.76800 77.30300 1.000 84.03964 89 GLU A O 1
ATOM 662 N N . ASN A 1 90 ? -21.95100 41.82700 78.16500 1.000 86.32808 90 ASN A N 1
ATOM 663 C CA . ASN A 1 90 ? -22.27200 43.00700 78.95800 1.000 90.20652 90 ASN A CA 1
ATOM 664 C C . ASN A 1 90 ? -21.30600 43.21500 80.11700 1.000 93.20771 90 ASN A C 1
ATOM 665 O O . ASN A 1 90 ? -21.18700 44.34200 80.61000 1.000 93.01069 90 ASN A O 1
ATOM 670 N N . ASP A 1 91 ? -20.61500 42.16700 80.56000 1.000 87.23038 91 ASP A N 1
ATOM 671 C CA . ASP A 1 91 ? -19.73400 42.25500 81.71700 1.000 77.66597 91 ASP A CA 1
ATOM 672 C C . ASP A 1 91 ? -18.28700 41.88400 81.43000 1.000 80.52334 91 ASP A C 1
ATOM 673 O O . ASP A 1 91 ? -17.39600 42.36800 82.13200 1.000 78.86219 91 ASP A O 1
ATOM 678 N N . LEU A 1 92 ? -18.02400 41.05000 80.42700 1.000 79.82162 92 LEU A N 1
ATOM 679 C CA . LEU A 1 92 ? -16.69000 40.52500 80.17100 1.000 67.28079 92 LEU A CA 1
ATOM 680 C C . LEU A 1 92 ? -16.26000 40.83100 78.74400 1.000 68.53019 92 LEU A C 1
ATOM 681 O O . LEU A 1 92 ? -17.07000 40.77600 77.81400 1.000 73.83054 92 LEU A O 1
ATOM 686 N N . VAL A 1 93 ? -14.97900 41.15100 78.57800 1.000 65.44237 93 VAL A N 1
ATOM 687 C CA . VAL A 1 93 ? -14.34500 41.25300 77.26900 1.000 62.60259 93 VAL A CA 1
ATOM 688 C C . VAL A 1 93 ? -13.30900 40.14200 77.19600 1.000 64.14889 93 VAL A C 1
ATOM 689 O O . VAL A 1 93 ? -12.26500 40.20800 77.85800 1.000 64.65324 93 VAL A O 1
ATOM 693 N N . ILE A 1 94 ? -13.59500 39.12000 76.39700 1.000 65.62488 94 ILE A N 1
ATOM 694 C CA . ILE A 1 94 ? -12.78100 37.91200 76.33600 1.000 62.45976 94 ILE A CA 1
ATOM 695 C C . ILE A 1 94 ? -11.84100 38.01600 75.14500 1.000 57.57991 94 ILE A C 1
ATOM 696 O O . ILE A 1 94 ? -12.28400 38.19900 74.00500 1.000 67.72203 94 ILE A O 1
ATOM 701 N N . ILE A 1 95 ? -10.54200 37.90200 75.41000 1.000 56.69416 95 ILE A N 1
ATOM 702 C CA . ILE A 1 95 ? -9.51700 37.83100 74.37600 1.000 54.01021 95 ILE A CA 1
ATOM 703 C C . ILE A 1 95 ? -8.78600 36.51000 74.55300 1.000 57.66789 95 ILE A C 1
ATOM 704 O O . ILE A 1 95 ? -8.20600 36.25500 75.61700 1.000 59.86296 95 ILE A O 1
ATOM 709 N N . MET A 1 96 ? -8.81700 35.67000 73.52200 1.000 60.02400 96 MET A N 1
ATOM 710 C CA . MET A 1 96 ? -8.20500 34.35300 73.62100 1.000 52.26145 96 MET A CA 1
ATOM 711 C C . MET A 1 96 ? -6.68900 34.47200 73.67500 1.000 54.76395 96 MET A C 1
ATOM 712 O O . MET A 1 96 ? -6.08200 35.22100 72.90400 1.000 52.01174 96 MET A O 1
ATOM 717 N N . ARG A 1 97 ? -6.07800 33.73000 74.59300 1.000 58.56832 97 ARG A N 1
ATOM 718 C CA . ARG A 1 97 ? -4.62600 33.66400 74.68300 1.000 55.04352 97 ARG A CA 1
ATOM 719 C C . ARG A 1 97 ? -4.13300 32.68500 73.62300 1.000 59.51991 97 ARG A C 1
ATOM 720 O O . ARG A 1 97 ? -4.42700 31.48600 73.68500 1.000 72.46288 97 ARG A O 1
ATOM 728 N N . ALA A 1 98 ? -3.41800 33.19900 72.62900 1.000 63.95256 98 ALA A N 1
ATOM 729 C CA . ALA A 1 98 ? -2.92500 32.41000 71.50300 1.000 64.50011 98 ALA A CA 1
ATOM 730 C C . ALA A 1 98 ? -1.40200 32.50300 71.47600 1.000 68.56995 98 ALA A C 1
ATOM 731 O O . ALA A 1 98 ? -0.81500 33.08400 70.55800 1.000 62.61185 98 ALA A O 1
ATOM 733 N N . TYR A 1 99 ? -0.76300 31.92200 72.48700 1.000 75.89684 99 TYR A N 1
ATOM 734 C CA . TYR A 1 99 ? 0.68300 32.00300 72.64000 1.000 78.30989 99 TYR A CA 1
ATOM 735 C C . TYR A 1 99 ? 1.34100 30.89800 71.82300 1.000 83.57554 99 TYR A C 1
ATOM 736 O O . TYR A 1 99 ? 0.91400 29.74000 71.87500 1.000 81.88294 99 TYR A O 1
ATOM 745 N N . LEU A 1 100 ? 2.38000 31.26000 71.07200 1.000 87.84681 100 LEU A N 1
ATOM 746 C CA . LEU A 1 100 ? 3.00500 30.33000 70.14100 1.000 87.89140 100 LEU A CA 1
ATOM 747 C C . LEU A 1 100 ? 4.08000 29.46500 70.78500 1.000 99.61724 100 LEU A C 1
ATOM 748 O O . LEU A 1 100 ? 4.25100 28.30800 70.38200 1.000 110.12431 100 LEU A O 1
ATOM 753 N N . GLU A 1 101 ? 4.80900 29.98700 71.77000 1.000 126.15055 101 GLU A N 1
ATOM 754 C CA . GLU A 1 101 ? 5.80500 29.20300 72.48700 1.000 132.22356 101 GLU A CA 1
ATOM 755 C C . GLU A 1 101 ? 5.83600 29.64200 73.94400 1.000 132.16544 101 GLU A C 1
ATOM 756 O O . GLU A 1 101 ? 5.23300 30.64800 74.33000 1.000 124.49112 101 GLU A O 1
ATOM 762 N N . LYS A 1 102 ? 6.55000 28.87600 74.76200 1.000 126.06477 102 LYS A N 1
ATOM 763 C CA . LYS A 1 102 ? 6.66900 29.17500 76.18400 1.000 128.83636 102 LYS A CA 1
ATOM 764 C C . LYS A 1 102 ? 7.95100 29.94500 76.48000 1.000 121.23575 102 LYS A C 1
ATOM 765 O O . LYS A 1 102 ? 8.20500 30.99600 75.89200 1.000 109.80623 102 LYS A O 1
ATOM 771 N N . GLY A 1 108 ? 11.17400 20.65000 75.49600 1.000 94.12496 108 GLY A N 1
ATOM 772 C CA . GLY A 1 108 ? 9.96400 19.86000 75.37200 1.000 117.53201 108 GLY A CA 1
ATOM 773 C C . GLY A 1 108 ? 9.06300 20.31600 74.24100 1.000 134.12056 108 GLY A C 1
ATOM 774 O O . GLY A 1 108 ? 8.40600 19.50300 73.59100 1.000 137.76548 108 GLY A O 1
ATOM 775 N N . TRP A 1 109 ? 9.03600 21.62900 74.00400 1.000 148.92019 109 TRP A N 1
ATOM 776 C CA . TRP A 1 109 ? 8.18700 22.19500 72.95700 1.000 142.74232 109 TRP A CA 1
ATOM 777 C C . TRP A 1 109 ? 8.79400 23.53700 72.55000 1.000 147.07159 109 TRP A C 1
ATOM 778 O O . TRP A 1 109 ? 8.67000 24.52100 73.28300 1.000 164.41297 109 TRP A O 1
ATOM 789 N N . LYS A 1 110 ? 9.44300 23.56200 71.38300 1.000 128.57431 110 LYS A N 1
ATOM 790 C CA . LYS A 1 110 ? 10.10100 24.77900 70.92300 1.000 127.95171 110 LYS A CA 1
ATOM 791 C C . LYS A 1 110 ? 9.11100 25.84000 70.46100 1.000 130.16325 110 LYS A C 1
ATOM 792 O O . LYS A 1 110 ? 9.49200 27.00900 70.33300 1.000 130.63845 110 LYS A O 1
ATOM 798 N N . GLY A 1 111 ? 7.86400 25.46900 70.21100 1.000 132.07140 111 GLY A N 1
ATOM 799 C CA . GLY A 1 111 ? 6.83300 26.41100 69.82600 1.000 123.80144 111 GLY A CA 1
ATOM 800 C C . GLY A 1 111 ? 6.27000 26.11700 68.44700 1.000 125.59122 111 GLY A C 1
ATOM 801 O O . GLY A 1 111 ? 6.80300 25.32200 67.67400 1.000 126.82597 111 GLY A O 1
ATOM 802 N N . LEU A 1 112 ? 5.15800 26.79700 68.15400 1.000 117.86383 112 LEU A N 1
ATOM 803 C CA . LEU A 1 112 ? 4.49000 26.60400 66.87100 1.000 106.39065 112 LEU A CA 1
ATOM 804 C C . LEU A 1 112 ? 5.27000 27.23500 65.72500 1.000 103.95805 112 LEU A C 1
ATOM 805 O O . LEU A 1 112 ? 5.24300 26.71400 64.60300 1.000 105.34495 112 LEU A O 1
ATOM 810 N N . ILE A 1 113 ? 5.96300 28.34800 65.97700 1.000 102.13480 113 ILE A N 1
ATOM 811 C CA . ILE A 1 113 ? 6.77000 28.95900 64.92500 1.000 94.47326 113 ILE A CA 1
ATOM 812 C C . ILE A 1 113 ? 8.08100 28.21200 64.70800 1.000 104.94352 113 ILE A C 1
ATOM 813 O O . ILE A 1 113 ? 8.64600 28.27500 63.60900 1.000 101.08848 113 ILE A O 1
ATOM 818 N N . ASN A 1 114 ? 8.56400 27.48200 65.71200 1.000 119.72510 114 ASN A N 1
ATOM 819 C CA . ASN A 1 114 ? 9.79000 26.70800 65.58100 1.000 126.16716 114 ASN A CA 1
ATOM 820 C C . ASN A 1 114 ? 9.53500 25.29300 65.08700 1.000 129.27865 114 ASN A C 1
ATOM 821 O O . ASN A 1 114 ? 10.39200 24.71700 64.40600 1.000 121.38827 114 ASN A O 1
ATOM 826 N N . ASP A 1 115 ? 8.37700 24.72300 65.41200 1.000 131.93746 115 ASP A N 1
ATOM 827 C CA . ASP A 1 115 ? 8.09200 23.31900 65.11900 1.000 140.00976 115 ASP A CA 1
ATOM 828 C C . ASP A 1 115 ? 6.60300 23.17700 64.84900 1.000 137.47306 115 ASP A C 1
ATOM 829 O O . ASP A 1 115 ? 5.80300 22.99000 65.77400 1.000 134.45903 115 ASP A O 1
ATOM 834 N N . PRO A 1 116 ? 6.18800 23.26300 63.58300 1.000 142.16777 116 PRO A N 1
ATOM 835 C CA . PRO A 1 116 ? 4.74900 23.17500 63.28700 1.000 135.09735 116 PRO A CA 1
ATOM 836 C C . PRO A 1 116 ? 4.18600 21.77300 63.43600 1.000 138.86834 116 PRO A C 1
ATOM 837 O O . PRO A 1 116 ? 3.01200 21.62700 63.79700 1.000 135.83031 116 PRO A O 1
ATOM 841 N N . ASN A 1 117 ? 4.98200 20.74100 63.17000 1.000 142.59577 117 ASN A N 1
ATOM 842 C CA . ASN A 1 117 ? 4.49900 19.36600 63.16000 1.000 144.71719 117 ASN A CA 1
ATOM 843 C C . ASN A 1 117 ? 4.62900 18.67100 64.50900 1.000 149.12024 117 ASN A C 1
ATOM 844 O O . ASN A 1 117 ? 4.23000 17.50700 64.62500 1.000 157.13179 117 ASN A O 1
ATOM 849 N N . VAL A 1 118 ? 5.16700 19.35400 65.52300 1.000 148.19180 118 VAL A N 1
ATOM 850 C CA . VAL A 1 118 ? 5.35400 18.80200 66.86300 1.000 148.92723 118 VAL A CA 1
ATOM 851 C C . VAL A 1 118 ? 6.17200 17.51600 66.78400 1.000 150.14108 118 VAL A C 1
ATOM 852 O O . VAL A 1 118 ? 5.93400 16.56500 67.53700 1.000 151.14835 118 VAL A O 1
ATOM 856 N N . ASP A 1 119 ? 7.14600 17.47400 65.87200 1.000 160.36655 119 ASP A N 1
ATOM 857 C CA . ASP A 1 119 ? 8.02300 16.31800 65.72800 1.000 169.28194 119 ASP A CA 1
ATOM 858 C C . ASP A 1 119 ? 9.49400 16.70100 65.87200 1.000 170.53067 119 ASP A C 1
ATOM 859 O O . ASP A 1 119 ? 10.36800 16.07200 65.27100 1.000 181.91541 119 ASP A O 1
ATOM 864 N N . ASN A 1 120 ? 9.77200 17.74100 66.66200 1.000 149.05269 120 ASN A N 1
ATOM 865 C CA . ASN A 1 120 ? 11.13400 18.12700 67.04000 1.000 145.97165 120 ASN A CA 1
ATOM 866 C C . ASN A 1 120 ? 12.00200 18.46800 65.83000 1.000 149.87846 120 ASN A C 1
ATOM 867 O O . ASN A 1 120 ? 13.20900 18.21400 65.82900 1.000 146.92322 120 ASN A O 1
ATOM 872 N N . SER A 1 121 ? 11.40500 19.04700 64.79500 1.000 149.45580 121 SER A N 1
ATOM 873 C CA . SER A 1 121 ? 12.14300 19.50200 63.63000 1.000 143.32103 121 SER A CA 1
ATOM 874 C C 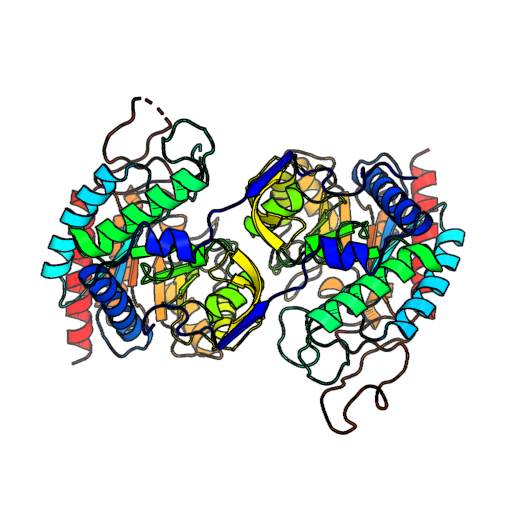. SER A 1 121 ? 12.27200 21.02400 63.67900 1.000 122.20404 121 SER A C 1
ATOM 875 O O . SER A 1 121 ? 11.99200 21.66100 64.69900 1.000 122.82454 121 SER A O 1
ATOM 878 N N . PHE A 1 122 ? 12.70200 21.62200 62.56900 1.000 117.19654 122 PHE A N 1
ATOM 879 C CA . PHE A 1 122 ? 12.83500 23.07500 62.50000 1.000 115.66130 122 PHE A CA 1
ATOM 880 C C . PHE A 1 122 ? 12.54900 23.52800 61.07500 1.000 110.29655 122 PHE A C 1
ATOM 881 O O . PHE A 1 122 ? 13.37700 23.33300 60.18000 1.000 108.19521 122 PHE A O 1
ATOM 889 N N . ASP A 1 123 ? 11.37600 24.13100 60.87300 1.000 100.76751 123 ASP A N 1
ATOM 890 C CA . ASP A 1 123 ? 10.98800 24.73600 59.59500 1.000 87.11680 123 ASP A CA 1
ATOM 891 C C . ASP A 1 123 ? 10.37100 26.09100 59.93500 1.000 84.43469 123 ASP A C 1
ATOM 892 O O . ASP A 1 123 ? 9.15300 26.20800 60.09100 1.000 86.76881 123 ASP A O 1
ATOM 897 N N . ILE A 1 124 ? 11.22500 27.11100 60.05200 1.000 89.19979 124 ILE A N 1
ATOM 898 C CA . ILE A 1 124 ? 10.77500 28.41500 60.53100 1.000 74.78621 124 ILE A CA 1
ATOM 899 C C . ILE A 1 124 ? 9.77500 29.03900 59.56600 1.000 70.18352 124 ILE A C 1
ATOM 900 O O . ILE A 1 124 ? 8.87900 29.78200 59.98500 1.000 66.54530 124 ILE A O 1
ATOM 905 N N . ASN A 1 125 ? 9.89100 28.74100 58.27100 1.000 71.34485 125 ASN A N 1
ATOM 906 C CA . ASN A 1 125 ? 8.96200 29.31000 57.30100 1.000 72.94985 125 ASN A CA 1
ATOM 907 C C . ASN A 1 125 ? 7.60400 28.62300 57.37400 1.000 78.59341 125 ASN A C 1
ATOM 908 O O . ASN A 1 125 ? 6.56000 29.28600 57.36800 1.000 71.04848 125 ASN A O 1
ATOM 913 N N . LYS A 1 126 ? 7.59800 27.28900 57.44000 1.000 78.16686 126 LYS A N 1
ATOM 914 C CA . LYS A 1 126 ? 6.34400 26.56800 57.62700 1.000 67.34931 126 LYS A CA 1
ATOM 915 C C . LYS A 1 126 ? 5.68900 26.93400 58.95200 1.000 62.42121 126 LYS A C 1
ATOM 916 O O . LYS A 1 126 ? 4.45800 26.91100 59.06400 1.000 69.77067 126 LYS A O 1
ATOM 922 N N . GLY A 1 127 ? 6.49100 27.28200 59.96000 1.000 70.27740 127 GLY A N 1
ATOM 923 C CA . GLY A 1 127 ? 5.92300 27.70200 61.22900 1.000 70.52760 127 GLY A CA 1
ATOM 924 C C . GLY A 1 127 ? 5.23000 29.04600 61.14200 1.000 69.66439 127 GLY A C 1
ATOM 925 O O . GLY A 1 127 ? 4.18300 29.25500 61.76000 1.000 75.39569 127 GLY A O 1
ATOM 926 N N . LEU A 1 128 ? 5.80200 29.97600 60.37400 1.000 66.82214 128 LEU A N 1
ATOM 927 C CA . LEU A 1 128 ? 5.18800 31.29200 60.23400 1.000 67.87451 128 LEU A CA 1
ATOM 928 C C . LEU A 1 128 ? 3.87300 31.20700 59.46900 1.000 69.53013 128 LEU A C 1
ATOM 929 O O . LEU A 1 128 ? 2.91400 31.91800 59.79100 1.000 65.38687 128 LEU A O 1
ATOM 934 N N . ARG A 1 129 ? 3.80700 30.33900 58.45700 1.000 67.10817 129 ARG A N 1
ATOM 935 C CA . ARG A 1 129 ? 2.56400 30.17000 57.71400 1.000 69.34183 129 ARG A CA 1
ATOM 936 C C . ARG A 1 129 ? 1.49900 29.49100 58.56500 1.000 74.31784 129 ARG A C 1
ATOM 937 O O . ARG A 1 129 ? 0.32500 29.87700 58.52500 1.000 78.40087 129 ARG A O 1
ATOM 945 N N . VAL A 1 130 ? 1.88800 28.48000 59.34400 1.000 72.74342 130 VAL A N 1
ATOM 946 C CA . VAL A 1 130 ? 0.92600 27.77900 60.18700 1.000 65.70713 130 VAL A CA 1
ATOM 947 C C . VAL A 1 130 ? 0.41900 28.69200 61.29800 1.000 66.43508 130 VAL A C 1
ATOM 948 O O . VAL A 1 130 ? -0.78200 28.72700 61.59200 1.000 75.94031 130 VAL A O 1
ATOM 952 N N . SER A 1 131 ? 1.31900 29.45400 61.92300 1.000 70.93934 131 SER A N 1
ATOM 953 C CA . SER A 1 131 ? 0.91000 30.33000 63.01700 1.000 71.12422 131 SER A CA 1
ATOM 954 C C . SER A 1 131 ? 0.05100 31.48600 62.51800 1.000 68.20951 131 SER A C 1
ATOM 955 O O . SER A 1 131 ? -0.91900 31.87500 63.17900 1.000 73.65174 131 SER A O 1
ATOM 958 N N . ARG A 1 132 ? 0.38600 32.04900 61.35500 1.000 66.97173 132 ARG A N 1
ATOM 959 C CA . ARG A 1 132 ? -0.38400 33.18100 60.84900 1.000 64.40512 132 ARG A CA 1
ATOM 960 C C . ARG A 1 132 ? -1.74100 32.73700 60.31400 1.000 69.16283 132 ARG A C 1
ATOM 961 O O . ARG A 1 132 ? -2.75700 33.39300 60.57000 1.000 70.34479 132 ARG A O 1
ATOM 969 N N . LYS A 1 133 ? -1.77800 31.63200 59.56300 1.000 64.66216 133 LYS A N 1
ATOM 970 C CA . LYS A 1 133 ? -3.05600 31.09900 59.10000 1.000 72.22090 133 LYS A CA 1
ATOM 971 C C . LYS A 1 133 ? -3.95400 30.73000 60.27200 1.000 73.24333 133 LYS A C 1
ATOM 972 O O . LYS A 1 133 ? -5.17900 30.88400 60.19200 1.000 75.78181 133 LYS A O 1
ATOM 978 N N . LEU A 1 134 ? -3.36500 30.24900 61.36700 1.000 70.12333 134 LEU A N 1
ATOM 979 C CA . LEU A 1 134 ? -4.13200 30.03000 62.58700 1.000 72.78737 134 LEU A CA 1
ATOM 980 C C . LEU A 1 134 ? -4.67500 31.34800 63.12500 1.000 71.11643 134 LEU A C 1
ATOM 981 O O . LEU A 1 134 ? -5.85000 31.44400 63.50100 1.000 73.16829 134 LEU A O 1
ATOM 986 N N . TYR A 1 135 ? -3.82800 32.37900 63.16500 1.000 70.46188 135 TYR A N 1
ATOM 987 C CA . TYR A 1 135 ? -4.27000 33.68700 63.63900 1.000 62.30125 135 TYR A CA 1
ATOM 988 C C . TYR A 1 135 ? -5.35000 34.26200 62.73200 1.000 59.98155 135 TYR A C 1
ATOM 989 O O . TYR A 1 135 ? -6.28400 34.92000 63.20500 1.000 64.50628 135 TYR A O 1
ATOM 998 N N . ALA A 1 136 ? -5.24200 34.02200 61.42400 1.000 56.33834 136 ALA A N 1
ATOM 999 C CA . ALA A 1 136 ? -6.25500 34.51300 60.49800 1.000 59.58248 136 ALA A CA 1
ATOM 1000 C C . ALA A 1 136 ? -7.57000 33.76100 60.65300 1.000 72.26027 136 ALA A C 1
ATOM 1001 O O . ALA A 1 136 ? -8.63500 34.30800 60.34600 1.000 77.24128 136 ALA A O 1
ATOM 1003 N N . ASP A 1 137 ? -7.52000 32.51400 61.12500 1.000 64.25110 137 ASP A N 1
ATOM 1004 C CA . ASP A 1 137 ? -8.74300 31.73800 61.29500 1.000 64.75235 137 ASP A CA 1
ATOM 1005 C C . ASP A 1 137 ? -9.45000 32.08400 62.60100 1.000 67.82029 137 ASP A C 1
ATOM 1006 O O . ASP A 1 137 ? -10.68400 32.11200 62.65000 1.000 61.30654 137 ASP A O 1
ATOM 1011 N N . LEU A 1 138 ? -8.68800 32.34800 63.66600 1.000 65.33470 138 LEU A N 1
ATOM 1012 C CA . LEU A 1 138 ? -9.30300 32.72100 64.93700 1.000 59.95456 138 LEU A CA 1
ATOM 1013 C C . LEU A 1 138 ? -10.01600 34.06200 64.83200 1.000 67.52315 138 LEU A C 1
ATOM 1014 O O . LEU A 1 138 ? -11.12600 34.22700 65.35200 1.000 63.30363 138 LEU A O 1
ATOM 1019 N N . THR A 1 139 ? -9.39200 35.03600 64.16900 1.000 64.87255 139 THR A N 1
ATOM 1020 C CA . THR A 1 139 ? -9.99600 36.35200 64.01900 1.000 63.95512 139 THR A CA 1
ATOM 1021 C C . THR A 1 139 ? -11.01200 36.40800 62.88700 1.000 68.96265 139 THR A C 1
ATOM 1022 O O . THR A 1 139 ? -11.83900 37.32500 62.86200 1.000 67.12019 139 THR A O 1
ATOM 1026 N N . GLY A 1 140 ? -10.97500 35.45200 61.96200 1.000 68.19244 140 GLY A N 1
ATOM 1027 C CA . GLY A 1 140 ? -11.84900 35.48800 60.80600 1.000 67.81319 140 GLY A CA 1
ATOM 1028 C C . GLY A 1 140 ? -12.88600 34.38600 60.76600 1.000 77.55664 140 GLY A C 1
ATOM 1029 O O . GLY A 1 140 ? -14.08800 34.66600 60.76300 1.000 82.88890 140 GLY A O 1
ATOM 1030 N N . ALA A 1 141 ? -12.43400 33.12900 60.73300 1.000 75.78670 141 ALA A N 1
ATOM 1031 C CA . ALA A 1 141 ? -13.36200 32.00800 60.60600 1.000 76.27623 141 ALA A CA 1
ATOM 1032 C C . ALA A 1 141 ? -14.35700 31.98100 61.76000 1.000 73.33743 141 ALA A C 1
ATOM 1033 O O . ALA A 1 141 ? -15.57400 31.95900 61.54500 1.000 77.78427 141 ALA A O 1
ATOM 1035 N N . VAL A 1 142 ? -13.86000 31.98400 62.99300 1.000 64.78004 142 VAL A N 1
ATOM 1036 C CA . VAL A 1 142 ? -14.74000 32.06000 64.15400 1.000 79.87855 142 VAL A CA 1
ATOM 1037 C C . VAL A 1 142 ? -14.99900 33.50800 64.55600 1.000 76.13608 142 VAL A C 1
ATOM 1038 O O . VAL A 1 142 ? -16.15100 33.92800 64.68400 1.000 86.80519 142 VAL A O 1
ATOM 1042 N N . GLY A 1 143 ? -13.94400 34.30300 64.73000 1.000 67.43655 143 GLY A N 1
ATOM 1043 C CA . GLY A 1 143 ? -14.10600 35.72000 64.99900 1.000 64.31539 143 GLY A CA 1
ATOM 1044 C C . GLY A 1 143 ? -13.92600 36.10500 66.45300 1.000 66.57515 143 GLY A C 1
ATOM 1045 O O . GLY A 1 143 ? -14.82900 36.68500 67.06400 1.000 74.19072 143 GLY A O 1
ATOM 1046 N N . ILE A 1 144 ? -12.76300 35.79900 67.01700 1.000 57.56671 144 ILE A N 1
ATOM 1047 C CA . ILE A 1 144 ? -12.47800 36.11300 68.41500 1.000 56.44389 144 ILE A CA 1
ATOM 1048 C C . ILE A 1 144 ? -11.12700 36.81600 68.50200 1.000 64.33075 144 ILE A C 1
ATOM 1049 O O . ILE A 1 144 ? -10.16000 36.38100 67.86000 1.000 56.43811 144 ILE A O 1
ATOM 1054 N N . PRO A 1 145 ? -11.01600 37.91200 69.25400 1.000 54.13655 145 PRO A N 1
ATOM 1055 C CA . PRO A 1 145 ? -9.72100 38.58900 69.37400 1.000 50.96117 145 PRO A CA 1
ATOM 1056 C C . PRO A 1 145 ? -8.71600 37.72600 70.11800 1.000 54.76155 145 PRO A C 1
ATOM 1057 O O . PRO A 1 145 ? -9.06900 36.93700 70.99800 1.000 64.35554 145 PRO A O 1
ATOM 1061 N N . ILE A 1 146 ? -7.44400 37.88700 69.75500 1.000 53.92291 146 ILE A N 1
ATOM 1062 C CA . ILE A 1 146 ? -6.37800 37.05100 70.28600 1.000 59.28206 146 ILE A CA 1
ATOM 1063 C C . ILE A 1 146 ? -5.23800 37.92600 70.78700 1.000 53.22044 146 ILE A C 1
ATOM 1064 O O . ILE A 1 146 ? -5.06600 39.07300 70.36800 1.000 49.58033 146 ILE A O 1
ATOM 1069 N N . GLY A 1 147 ? -4.45700 37.36000 71.69700 1.000 52.94811 147 GLY A N 1
ATOM 1070 C CA . GLY A 1 147 ? -3.29100 38.04000 72.22800 1.000 50.77319 147 GLY A CA 1
ATOM 1071 C C . GLY A 1 147 ? -2.12600 37.08100 72.34100 1.000 59.03489 147 GLY A C 1
ATOM 1072 O O . GLY A 1 147 ? -2.30000 35.88400 72.58100 1.000 62.22676 147 GLY A O 1
ATOM 1073 N N . SER A 1 148 ? -0.92300 37.62300 72.16700 1.000 56.24055 148 SER A N 1
ATOM 1074 C CA . SER A 1 148 ? 0.29500 36.82800 72.15600 1.000 54.82014 148 SER A CA 1
ATOM 1075 C C . SER A 1 148 ? 1.33300 37.44700 73.08000 1.000 53.40861 148 SER A C 1
ATOM 1076 O O . SER A 1 148 ? 1.17800 38.56600 73.57500 1.000 53.98264 148 SER A O 1
ATOM 1079 N N . GLU A 1 149 ? 2.40400 36.69200 73.31000 1.000 68.23707 149 GLU A N 1
ATOM 1080 C CA . GLU A 1 149 ? 3.54700 37.17100 74.07300 1.000 63.65616 149 GLU A CA 1
ATOM 1081 C C . GLU A 1 149 ? 4.53300 37.86100 73.14100 1.000 56.13119 149 GLU A C 1
ATOM 1082 O O . GLU A 1 149 ? 4.79800 37.38500 72.03400 1.000 62.70884 149 GLU A O 1
ATOM 1088 N N . MET A 1 150 ? 5.07300 38.98800 73.59500 1.000 49.37552 150 MET A N 1
ATOM 1089 C CA . MET A 1 150 ? 6.01800 39.76700 72.80200 1.000 58.08978 150 MET A CA 1
ATOM 1090 C C . MET A 1 150 ? 7.43400 39.36600 73.19400 1.000 56.36206 150 MET A C 1
ATOM 1091 O O . MET A 1 150 ? 7.92700 39.75200 74.25900 1.000 66.13029 150 MET A O 1
ATOM 1096 N N . LEU A 1 151 ? 8.09000 38.59900 72.32400 1.000 57.04751 151 LEU A N 1
ATOM 1097 C CA . LEU A 1 151 ? 9.37100 37.98300 72.64000 1.000 52.61462 151 LEU A CA 1
ATOM 1098 C C . LEU A 1 151 ? 10.56600 38.71300 72.04500 1.000 48.56498 151 LEU A C 1
ATOM 1099 O O . LEU A 1 151 ? 11.63400 38.72900 72.66500 1.000 56.49361 151 LEU A O 1
ATOM 1104 N N . ASP A 1 152 ? 10.42200 39.31000 70.86600 1.000 46.26968 152 ASP A N 1
ATOM 1105 C CA . ASP A 1 152 ? 11.52300 40.02100 70.22700 1.000 47.75831 152 ASP A CA 1
ATOM 1106 C C . ASP A 1 152 ? 10.94400 41.13800 69.36600 1.000 48.47920 152 ASP A C 1
ATOM 1107 O O . ASP A 1 152 ? 9.73600 41.39200 69.37700 1.000 56.46322 152 ASP A O 1
ATOM 1112 N N . THR A 1 153 ? 11.81400 41.80400 68.60900 1.000 44.53608 153 THR A N 1
ATOM 1113 C CA . THR A 1 153 ? 11.42900 42.94600 67.79200 1.000 51.89326 153 THR A CA 1
ATOM 1114 C C . THR A 1 153 ? 11.24100 42.58900 66.32200 1.000 52.32204 153 THR A C 1
ATOM 1115 O O . THR A 1 153 ? 11.04600 43.48800 65.49900 1.000 57.23416 153 THR A O 1
ATOM 1119 N N . ILE A 1 154 ? 11.29000 41.30500 65.97300 1.000 48.40371 154 ILE A N 1
ATOM 1120 C CA . ILE A 1 154 ? 11.17200 40.86500 64.59200 1.000 47.29482 154 ILE A CA 1
ATOM 1121 C C . ILE A 1 154 ? 9.89800 40.05900 64.36200 1.000 50.21423 154 ILE A C 1
ATOM 1122 O O . ILE A 1 154 ? 9.19400 40.28200 63.37400 1.000 47.77306 154 ILE A O 1
ATOM 1127 N N . SER A 1 155 ? 9.58300 39.12700 65.26100 1.000 56.41294 155 SER A N 1
ATOM 1128 C CA . SER A 1 155 ? 8.36700 38.32900 65.11000 1.000 51.08298 155 SER A CA 1
ATOM 1129 C C . SER A 1 155 ? 7.08000 39.14700 65.03800 1.000 49.26764 155 SER A C 1
ATOM 1130 O O . SER A 1 155 ? 6.19100 38.76200 64.25700 1.000 47.02500 155 SER A O 1
ATOM 1133 N N . PRO A 1 156 ? 6.89200 40.23400 65.79900 1.000 51.27497 156 PRO A N 1
ATOM 1134 C CA . PRO A 1 156 ? 5.61900 40.97300 65.70200 1.000 48.87230 156 PRO A CA 1
ATOM 1135 C C . PRO A 1 156 ? 5.29500 41.48000 64.30600 1.000 50.52328 156 PRO A C 1
ATOM 1136 O O . PRO A 1 156 ? 4.11800 41.72600 64.01700 1.000 54.64662 156 PRO A O 1
ATOM 1140 N N . GLN A 1 157 ? 6.28700 41.63400 63.42700 1.000 48.50165 157 GLN A N 1
ATOM 1141 C CA . GLN A 1 157 ? 6.01400 42.08400 62.06700 1.000 47.34264 157 GLN A CA 1
ATOM 1142 C C . GLN A 1 157 ? 5.26000 41.05100 61.24000 1.000 52.65864 157 GLN A C 1
ATOM 1143 O O . GLN A 1 157 ? 4.85600 41.36200 60.11400 1.000 56.94727 157 GLN A O 1
ATOM 1149 N N . TYR A 1 158 ? 5.06100 39.84100 61.76200 1.000 49.49840 158 TYR A N 1
ATOM 1150 C CA . TYR A 1 158 ? 4.34200 38.79500 61.05000 1.000 45.28040 158 TYR A CA 1
ATOM 1151 C C . TYR A 1 158 ? 2.92800 38.57600 61.57000 1.000 53.86285 158 TYR A C 1
ATOM 1152 O O . TYR A 1 158 ? 2.13500 37.91100 60.89300 1.000 46.72037 158 TYR A O 1
ATOM 1161 N N . PHE A 1 159 ? 2.59100 39.11800 62.74300 1.000 49.98014 159 PHE A N 1
ATOM 1162 C CA . PHE A 1 159 ? 1.30200 38.85800 63.36600 1.000 49.90903 159 PHE A CA 1
ATOM 1163 C C . PHE A 1 159 ? 0.60600 40.10100 63.90500 1.000 57.64955 159 PHE A C 1
ATOM 1164 O O . PHE A 1 159 ? -0.50000 39.98100 64.44300 1.000 56.30828 159 PHE A O 1
ATOM 1172 N N . SER A 1 160 ? 1.20800 41.28600 63.77100 1.000 60.72220 160 SER A N 1
ATOM 1173 C CA . SER A 1 160 ? 0.67500 42.46900 64.44200 1.000 58.05791 160 SER A CA 1
ATOM 1174 C C . SER A 1 160 ? -0.68300 42.88700 63.89200 1.000 58.16749 160 SER A C 1
ATOM 1175 O O . SER A 1 160 ? -1.51000 43.42400 64.63700 1.000 56.64587 160 SER A O 1
ATOM 1178 N N . ASP A 1 161 ? -0.93300 42.66000 62.60300 1.000 55.89301 161 ASP A N 1
ATOM 1179 C CA . ASP A 1 161 ? -2.22900 43.00800 62.03500 1.000 57.00124 161 ASP A CA 1
ATOM 1180 C C . ASP A 1 161 ? -3.33900 42.06900 62.48800 1.000 54.92729 161 ASP A C 1
ATOM 1181 O O . ASP A 1 161 ? -4.50700 42.32400 62.17700 1.000 63.78343 161 ASP A O 1
ATOM 1186 N N . LEU A 1 162 ? -3.00600 40.99900 63.20800 1.000 55.01399 162 LEU A N 1
ATOM 1187 C CA . LEU A 1 162 ? -3.99200 40.04700 63.69300 1.000 57.92089 162 LEU A CA 1
ATOM 1188 C C . LEU A 1 162 ? -4.04900 39.96400 65.21100 1.000 59.16613 162 LEU A C 1
ATOM 1189 O O . LEU A 1 162 ? -4.80300 39.13900 65.74200 1.000 56.55453 162 LEU A O 1
ATOM 1194 N N . LEU A 1 163 ? -3.28700 40.79000 65.92400 1.000 61.72970 163 LEU A N 1
ATOM 1195 C CA . LEU A 1 163 ? -3.22100 40.75100 67.37700 1.000 57.46940 163 LEU A CA 1
ATOM 1196 C C . LEU A 1 163 ? -3.96600 41.93600 67.97400 1.000 53.91394 163 LEU A C 1
ATOM 1197 O O . LEU A 1 163 ? -3.90900 43.05100 67.44400 1.000 56.92206 163 LEU A O 1
ATOM 1202 N N . SER A 1 164 ? -4.66400 41.68800 69.08200 1.000 49.90775 164 SER A N 1
ATOM 1203 C CA . SER A 1 164 ? -5.36400 42.73200 69.81400 1.000 54.62083 164 SER A CA 1
ATOM 1204 C C . SER A 1 164 ? -4.79000 42.97800 71.20000 1.000 50.19554 164 SER A C 1
ATOM 1205 O O . SER A 1 164 ? -5.21200 43.92900 71.86600 1.000 55.69636 164 SER A O 1
ATOM 1208 N N . PHE A 1 165 ? -3.84500 42.15600 71.64600 1.000 47.70412 165 PHE A N 1
ATOM 1209 C CA . PHE A 1 165 ? -3.29700 42.27300 72.98800 1.000 47.25611 165 PHE A CA 1
ATOM 1210 C C . PHE A 1 165 ? -1.90400 41.66500 73.00200 1.000 54.87967 165 PHE A C 1
ATOM 1211 O O . PHE A 1 165 ? -1.64600 40.67600 72.31100 1.000 54.46272 165 PHE A O 1
ATOM 1219 N N . GLY A 1 166 ? -1.01800 42.26200 73.78000 1.000 51.05746 166 GLY A N 1
ATOM 1220 C CA . GLY A 1 166 ? 0.33900 41.76000 73.91300 1.000 43.14734 166 GLY A CA 1
ATOM 1221 C C . GLY A 1 166 ? 0.76800 41.74900 75.36400 1.000 53.52929 166 GLY A C 1
ATOM 1222 O O . GLY A 1 166 ? 0.46000 42.66900 76.12100 1.000 54.17645 166 GLY A O 1
ATOM 1223 N N . ALA A 1 167 ? 1.48100 40.69400 75.74200 1.000 49.93909 167 ALA A N 1
ATOM 1224 C CA . ALA A 1 167 ? 1.97600 40.52700 77.10100 1.000 52.63961 167 ALA A CA 1
ATOM 1225 C C . ALA A 1 167 ? 3.49700 40.50700 77.09200 1.000 55.65811 167 ALA A C 1
ATOM 1226 O O . ALA A 1 167 ? 4.11500 39.87000 76.23300 1.000 68.11811 167 ALA A O 1
ATOM 1228 N N . VAL A 1 168 ? 4.09200 41.21300 78.04700 1.000 43.76826 168 VAL A N 1
ATOM 1229 C CA . VAL A 1 168 ? 5.52700 41.16600 78.29400 1.000 46.79146 168 VAL A CA 1
ATOM 1230 C C . VAL A 1 168 ? 5.74000 40.38300 79.58100 1.000 54.68228 168 VAL A C 1
ATOM 1231 O O . VAL A 1 168 ? 5.24300 40.77700 80.64300 1.000 47.92562 168 VAL A O 1
ATOM 1235 N N . GLY A 1 169 ? 6.46700 39.27400 79.48400 1.000 59.06650 169 GLY A N 1
ATOM 1236 C CA . GLY A 1 169 ? 6.62800 38.37700 80.61200 1.000 51.61882 169 GLY A CA 1
ATOM 1237 C C . GLY A 1 169 ? 7.36300 39.01700 81.77700 1.000 52.61391 169 GLY A C 1
ATOM 1238 O O . GLY A 1 169 ? 7.89900 40.12300 81.70600 1.000 55.38821 169 GLY A O 1
ATOM 1239 N N . ALA A 1 170 ? 7.38100 38.27500 82.88700 1.000 57.44321 170 ALA A N 1
ATOM 1240 C CA . ALA A 1 170 ? 8.01100 38.77200 84.10500 1.000 55.54455 170 ALA A CA 1
ATOM 1241 C C . ALA A 1 170 ? 9.51100 38.96700 83.93000 1.000 55.48863 170 ALA A C 1
ATOM 1242 O O . ALA A 1 170 ? 10.09700 39.86100 84.55200 1.000 60.28606 170 ALA A O 1
ATOM 1244 N N . ARG A 1 171 ? 10.14600 38.15100 83.09400 1.000 53.30285 171 ARG A N 1
ATOM 1245 C CA . ARG A 1 171 ? 11.58900 38.20600 82.90800 1.000 53.63531 171 ARG A CA 1
ATOM 1246 C C . ARG A 1 171 ? 12.02300 39.23300 81.87000 1.000 58.10226 171 ARG A C 1
ATOM 1247 O O . ARG A 1 171 ? 13.22700 39.38700 81.63900 1.000 55.07592 171 ARG A O 1
ATOM 1255 N N . THR A 1 172 ? 11.08000 39.93900 81.24100 1.000 50.32380 172 THR A N 1
ATOM 1256 C CA . THR A 1 172 ? 11.41200 40.96800 80.26600 1.000 53.69062 172 THR A CA 1
ATOM 1257 C C . THR A 1 172 ? 10.76600 42.31400 80.55900 1.000 50.16784 172 THR A C 1
ATOM 1258 O O . THR A 1 172 ? 10.93800 43.24500 79.76600 1.000 47.66435 172 THR A O 1
ATOM 1262 N N . THR A 1 173 ? 10.03200 42.44400 81.66700 1.000 54.28881 173 THR A N 1
ATOM 1263 C CA . THR A 1 173 ? 9.41200 43.72200 82.00200 1.000 46.24325 173 THR A CA 1
ATOM 1264 C C . THR A 1 173 ? 10.46200 44.81200 82.18600 1.000 43.99413 173 THR A C 1
ATOM 1265 O O . THR A 1 173 ? 10.24500 45.96800 81.80200 1.000 42.86800 173 THR A O 1
ATOM 1269 N N . GLU A 1 174 ? 11.61600 44.45900 82.75400 1.000 47.15304 174 GLU A N 1
ATOM 1270 C CA . GLU A 1 174 ? 12.68500 45.42900 82.95200 1.000 44.89595 174 GLU A CA 1
ATOM 1271 C C . GLU A 1 174 ? 13.51100 45.65900 81.69400 1.000 38.68368 174 GLU A C 1
ATOM 1272 O O . GLU A 1 174 ? 14.25700 46.64300 81.63200 1.000 41.68361 174 GLU A O 1
ATOM 1278 N N . SER A 1 175 ? 13.39200 44.78600 80.69700 1.000 45.27042 175 SER A N 1
ATOM 1279 C CA . SER A 1 175 ? 14.21600 44.88500 79.49800 1.000 49.34283 175 SER A CA 1
ATOM 1280 C C . SER A 1 175 ? 13.89200 46.16500 78.73800 1.000 44.74244 175 SER A C 1
ATOM 1281 O O . SER A 1 175 ? 12.76000 46.35500 78.27900 1.000 40.09263 175 SER A O 1
ATOM 1284 N N . GLN A 1 176 ? 14.89100 47.04300 78.60700 1.000 50.45418 176 GLN A N 1
ATOM 1285 C CA . GLN A 1 176 ? 14.69600 48.29100 77.87700 1.000 45.62549 176 GLN A CA 1
ATOM 1286 C C . GLN A 1 176 ? 14.27800 48.03800 76.43500 1.000 46.08331 176 GLN A C 1
ATOM 1287 O O . GLN A 1 176 ? 13.48100 48.80100 75.87700 1.000 42.93209 176 GLN A O 1
ATOM 1293 N N . LEU A 1 177 ? 14.79000 46.96700 75.82300 1.000 49.23351 177 LEU A N 1
ATOM 1294 C CA . LEU A 1 177 ? 14.43400 46.66600 74.44000 1.000 50.20056 177 LEU A CA 1
ATOM 1295 C C . LEU A 1 177 ? 12.94800 46.35500 74.30400 1.000 48.34947 177 LEU A C 1
ATOM 1296 O O . LEU A 1 177 ? 12.30300 46.78600 73.34200 1.000 50.89783 177 LEU A O 1
ATOM 1301 N N . HIS A 1 178 ? 12.38500 45.61300 75.26200 1.000 41.37078 178 HIS A N 1
ATOM 1302 C CA . HIS A 1 178 ? 10.96300 45.29400 75.19900 1.000 36.40473 178 HIS A CA 1
ATOM 1303 C C . HIS A 1 178 ? 10.09900 46.51000 75.50900 1.000 44.75885 178 HIS A C 1
ATOM 1304 O O . HIS A 1 178 ? 8.98800 46.62900 74.97900 1.000 51.43893 178 HIS A O 1
ATOM 1311 N N . ARG A 1 179 ? 10.58300 47.41900 76.35900 1.000 40.29531 179 ARG A N 1
ATOM 1312 C CA . ARG A 1 179 ? 9.84700 48.65400 76.60700 1.000 43.78352 179 ARG A CA 1
ATOM 1313 C C . ARG A 1 179 ? 9.82300 49.53400 75.36400 1.000 48.02507 179 ARG A C 1
ATOM 1314 O O . ARG A 1 179 ? 8.82900 50.22000 75.09800 1.000 47.49735 179 ARG A O 1
ATOM 1322 N N . GLU A 1 180 ? 10.91400 49.53100 74.59300 1.000 40.91436 180 GLU A N 1
ATOM 1323 C CA . GLU A 1 180 ? 10.93300 50.27900 73.34100 1.000 43.51774 180 GLU A CA 1
ATOM 1324 C C . GLU A 1 180 ? 9.94800 49.69200 72.34000 1.000 40.69646 180 GLU A C 1
ATOM 1325 O O . GLU A 1 180 ? 9.20000 50.43100 71.68900 1.000 46.80930 180 GLU A O 1
ATOM 1331 N N . LEU A 1 181 ? 9.93000 48.36400 72.20800 1.000 42.63607 181 LEU A N 1
ATOM 1332 C CA . LEU A 1 181 ? 9.01800 47.72100 71.26800 1.000 50.90764 181 LEU A CA 1
ATOM 1333 C C . LEU A 1 181 ? 7.56500 47.92700 71.67800 1.000 45.96498 181 LEU A C 1
ATOM 1334 O O . LEU A 1 181 ? 6.69900 48.14900 70.82300 1.000 48.51603 181 LEU A O 1
ATOM 1339 N N . ALA A 1 182 ? 7.28100 47.86300 72.98200 1.000 43.12258 182 ALA A N 1
ATOM 1340 C CA . ALA A 1 182 ? 5.92900 48.13100 73.45900 1.000 49.93821 182 ALA A CA 1
ATOM 1341 C C . ALA A 1 182 ? 5.45200 49.51300 73.03400 1.000 47.34894 182 ALA A C 1
ATOM 1342 O O . ALA A 1 182 ? 4.26700 49.69700 72.73700 1.000 49.91222 182 ALA A O 1
ATOM 1344 N N . SER A 1 183 ? 6.36100 50.48800 72.98100 1.000 51.12011 183 SER A N 1
ATOM 1345 C CA . SER A 1 183 ? 6.01200 51.83300 72.54400 1.000 48.37298 183 SER A CA 1
ATOM 1346 C C . SER A 1 183 ? 5.66400 51.90400 71.06300 1.000 50.30026 183 SER A C 1
ATOM 1347 O O . SER A 1 183 ? 5.22000 52.96200 70.60200 1.000 47.96735 183 SER A O 1
ATOM 1350 N N . GLY A 1 184 ? 5.84600 50.81900 70.31200 1.000 47.44063 184 GLY A N 1
ATOM 1351 C CA . GLY A 1 184 ? 5.56500 50.83600 68.89000 1.000 47.78933 184 GLY A CA 1
ATOM 1352 C C . GLY A 1 184 ? 4.58600 49.77500 68.43100 1.000 51.63579 184 GLY A C 1
ATOM 1353 O O . GLY A 1 184 ? 4.37800 49.59800 67.22700 1.000 59.11452 184 GLY A O 1
ATOM 1354 N N . LEU A 1 185 ? 3.97500 49.06400 69.37100 1.000 52.12088 185 LEU A N 1
ATOM 1355 C CA . LEU A 1 185 ? 3.01400 48.02500 69.03300 1.000 56.46746 185 LEU A CA 1
ATOM 1356 C C . LEU A 1 185 ? 1.61300 48.61400 68.91700 1.000 56.30311 185 LEU A C 1
ATOM 1357 O O . LEU A 1 185 ? 1.25400 49.56000 69.62300 1.000 51.96562 185 LEU A O 1
ATOM 1362 N N . SER A 1 186 ? 0.82000 48.03900 68.01500 1.000 57.27901 186 SER A N 1
ATOM 1363 C CA . SER A 1 186 ? -0.46800 48.59900 67.62500 1.000 57.18062 186 SER A CA 1
ATOM 1364 C C . SER A 1 186 ? -1.62400 48.14800 68.51200 1.000 60.43473 186 SER A C 1
ATOM 1365 O O . SER A 1 186 ? -2.78400 48.35800 68.14300 1.000 62.66541 186 SER A O 1
ATOM 1368 N N . PHE A 1 187 ? -1.34600 47.54900 69.66100 1.000 65.70193 187 PHE A N 1
ATOM 1369 C CA . PHE A 1 187 ? -2.38500 47.03300 70.53800 1.000 59.29810 187 PHE A CA 1
ATOM 1370 C C . PHE A 1 187 ? -1.98800 47.28800 71.98700 1.000 59.14492 187 PHE A C 1
ATOM 1371 O O . PHE A 1 187 ? -0.82400 47.58000 72.27200 1.000 51.96679 187 PHE A O 1
ATOM 1379 N N . PRO A 1 188 ? -2.94600 47.21100 72.91400 1.000 58.66647 188 PRO A N 1
ATOM 1380 C CA . PRO A 1 188 ? -2.60300 47.37900 74.33300 1.000 50.97035 188 PRO A CA 1
ATOM 1381 C C . PRO A 1 188 ? -1.62000 46.32000 74.80500 1.000 47.56449 188 PRO A C 1
ATOM 1382 O O . PRO A 1 188 ? -1.60100 45.19100 74.31100 1.000 47.75924 188 PRO A O 1
ATOM 1386 N N . ILE A 1 189 ? -0.79800 46.70100 75.78200 1.000 50.46573 189 ILE A N 1
ATOM 1387 C CA . ILE A 1 189 ? 0.28400 45.86500 76.28900 1.000 49.68244 189 ILE A CA 1
ATOM 1388 C C . ILE A 1 189 ? 0.12400 45.69900 77.79400 1.000 47.17153 189 ILE A C 1
ATOM 1389 O O . ILE A 1 189 ? -0.23800 46.64700 78.49900 1.000 47.53188 189 ILE A O 1
ATOM 1394 N N . GLY A 1 190 ? 0.39900 44.49200 78.28400 1.000 49.94831 190 GLY A N 1
ATOM 1395 C CA . GLY A 1 190 ? 0.37200 44.22600 79.70900 1.000 48.40571 190 GLY A CA 1
ATOM 1396 C C . GLY A 1 190 ? 1.71800 43.79000 80.25200 1.000 48.83586 190 GLY A C 1
ATOM 1397 O O . GLY A 1 190 ? 2.31900 42.83500 79.74800 1.000 46.94899 190 GLY A O 1
ATOM 1398 N N . PHE A 1 191 ? 2.20300 44.47900 81.28100 1.000 48.87400 191 PHE A N 1
ATOM 1399 C CA . PHE A 1 191 ? 3.50200 44.19600 81.87900 1.000 44.47754 191 PHE A CA 1
ATOM 1400 C C . PHE A 1 191 ? 3.30700 43.40100 83.16400 1.000 43.16370 191 PHE A C 1
ATOM 1401 O O . PHE A 1 191 ? 2.65200 43.87500 84.09700 1.000 48.55667 191 PHE A O 1
ATOM 1409 N N . LYS A 1 192 ? 3.87900 42.20300 83.21300 1.000 49.82954 192 LYS A N 1
ATOM 1410 C CA . LYS A 1 192 ? 3.79700 41.38500 84.41300 1.000 48.62552 192 LYS A CA 1
ATOM 1411 C C . LYS A 1 192 ? 4.81000 41.85700 85.44900 1.000 46.15311 192 LYS A C 1
ATOM 1412 O O . LYS A 1 192 ? 5.88300 42.36700 85.11500 1.000 55.41911 192 LYS A O 1
ATOM 1418 N N . ASN A 1 193 ? 4.45500 41.69000 86.72000 1.000 49.56416 193 ASN A N 1
ATOM 1419 C CA . ASN A 1 193 ? 5.36000 42.07100 87.79200 1.000 48.21896 193 ASN A CA 1
ATOM 1420 C C . ASN A 1 193 ? 6.58000 41.15300 87.80800 1.000 55.56202 193 ASN A C 1
ATOM 1421 O O . ASN A 1 193 ? 6.58500 40.07000 87.21800 1.000 57.97250 193 ASN A O 1
ATOM 1426 N N . GLY A 1 194 ? 7.62300 41.60500 88.49300 1.000 50.80930 194 GLY A N 1
ATOM 1427 C CA . GLY A 1 194 ? 8.87600 40.87400 88.52900 1.000 55.84743 194 GLY A CA 1
ATOM 1428 C C . GLY A 1 194 ? 8.72300 39.48800 89.13000 1.000 61.76859 194 GLY A C 1
ATOM 1429 O O . GLY A 1 194 ? 7.74200 39.15200 89.79400 1.000 67.56076 194 GLY A O 1
ATOM 1430 N N . THR A 1 195 ? 9.74200 38.66100 88.88300 1.000 61.42343 195 THR A N 1
ATOM 1431 C CA . THR A 1 195 ? 9.72600 37.27600 89.34000 1.000 64.66142 195 THR A CA 1
ATOM 1432 C C . THR A 1 195 ? 9.78500 37.14800 90.85600 1.000 69.64117 195 THR A C 1
ATOM 1433 O O . THR A 1 195 ? 9.52400 36.05900 91.37700 1.000 76.72451 195 THR A O 1
ATOM 1437 N N . ASP A 1 196 ? 10.11900 38.22100 91.57100 1.000 67.94242 196 ASP A N 1
ATOM 1438 C CA . ASP A 1 196 ? 10.14700 38.21900 93.02700 1.000 63.97594 196 ASP A CA 1
ATOM 1439 C C . ASP A 1 196 ? 8.95300 38.94200 93.63400 1.000 68.63285 196 ASP A C 1
ATOM 1440 O O . ASP A 1 196 ? 8.94000 39.18800 94.84400 1.000 78.10059 196 ASP A O 1
ATOM 1445 N N . GLY A 1 197 ? 7.95400 39.28700 92.82700 1.000 64.08078 197 GLY A N 1
ATOM 1446 C CA . GLY A 1 197 ? 6.81300 40.04100 93.29900 1.000 68.17228 197 GLY A CA 1
ATOM 1447 C C . GLY A 1 197 ? 6.93100 41.54100 93.15300 1.000 64.97955 197 GLY A C 1
ATOM 1448 O O . GLY A 1 197 ? 6.06000 42.26400 93.64900 1.000 68.54525 197 GLY A O 1
ATOM 1449 N N . ASN A 1 198 ? 7.97400 42.03000 92.48400 1.000 68.49660 198 ASN A N 1
ATOM 1450 C CA . ASN A 1 198 ? 8.19800 43.46500 92.35400 1.000 66.87740 198 ASN A CA 1
ATOM 1451 C C . ASN A 1 198 ? 7.12100 44.08900 91.47400 1.000 60.26053 198 ASN A C 1
ATOM 1452 O O . ASN A 1 198 ? 6.99200 43.74300 90.29500 1.000 60.94905 198 ASN A O 1
ATOM 1457 N N . VAL A 1 199 ? 6.36000 45.01800 92.04500 1.000 57.86145 199 VAL A N 1
ATOM 1458 C CA . VAL A 1 199 ? 5.36100 45.75200 91.27700 1.000 56.71554 199 VAL A CA 1
ATOM 1459 C C . VAL A 1 199 ? 5.96500 46.98800 90.60900 1.000 56.28206 199 VAL A C 1
ATOM 1460 O O . VAL A 1 199 ? 5.52600 47.37900 89.52200 1.000 49.37748 199 VAL A O 1
ATOM 1464 N N . GLY A 1 200 ? 6.98700 47.58900 91.22300 1.000 55.67968 200 GLY A N 1
ATOM 1465 C CA . GLY A 1 200 ? 7.51200 48.84900 90.71900 1.000 54.26717 200 GLY A CA 1
ATOM 1466 C C . GLY A 1 200 ? 8.07700 48.75200 89.31400 1.000 57.97186 200 GLY A C 1
ATOM 1467 O O . GLY A 1 200 ? 7.90900 49.66800 88.50500 1.000 51.99392 200 GLY A O 1
ATOM 1468 N N . VAL A 1 201 ? 8.75600 47.64300 89.00300 1.000 48.25102 201 VAL A N 1
ATOM 1469 C CA . VAL A 1 201 ? 9.35400 47.49600 87.67800 1.000 45.69648 201 VAL A CA 1
ATOM 1470 C C . VAL A 1 201 ? 8.28400 47.50000 86.59500 1.000 46.69829 201 VAL A C 1
ATOM 1471 O O . VAL A 1 201 ? 8.54500 47.90400 85.45500 1.000 44.71600 201 VAL A O 1
ATOM 1475 N N . ALA A 1 202 ? 7.06800 47.06300 86.92700 1.000 46.22735 202 ALA A N 1
ATOM 1476 C CA . ALA A 1 202 ? 5.98400 47.07400 85.95200 1.000 41.50569 202 ALA A CA 1
ATOM 1477 C C . ALA A 1 202 ? 5.43300 48.48000 85.74900 1.000 48.03679 202 ALA A C 1
ATOM 1478 O O . ALA A 1 202 ? 5.08500 48.85500 84.62300 1.000 47.04952 202 ALA A O 1
ATOM 1480 N N . LEU A 1 203 ? 5.34200 49.27000 86.82300 1.000 45.84008 203 LEU A N 1
ATOM 1481 C CA . LEU A 1 203 ? 4.94400 50.66600 86.67500 1.000 43.08383 203 LEU A CA 1
ATOM 1482 C C . LEU A 1 203 ? 5.98400 51.44900 85.88500 1.000 49.27788 203 LEU A C 1
ATOM 1483 O O . LEU A 1 203 ? 5.63700 52.34300 85.10300 1.000 54.03533 203 LEU A O 1
ATOM 1488 N N . ASP A 1 204 ? 7.26700 51.12900 86.07700 1.000 48.02604 204 ASP A N 1
ATOM 1489 C CA . ASP A 1 204 ? 8.31200 51.77300 85.28900 1.000 49.94277 204 ASP A CA 1
ATOM 1490 C C . ASP A 1 204 ? 8.18100 51.42400 83.81300 1.000 45.63301 204 ASP A C 1
ATOM 1491 O O . ASP A 1 204 ? 8.45100 52.25900 82.94200 1.000 59.28217 204 ASP A O 1
ATOM 1496 N N . ALA A 1 205 ? 7.76600 50.19200 83.51200 1.000 40.99793 205 ALA A N 1
ATOM 1497 C CA . ALA A 1 205 ? 7.60600 49.78600 82.12100 1.000 45.28898 205 ALA A CA 1
ATOM 1498 C C . ALA A 1 205 ? 6.44200 50.51500 81.46200 1.000 47.24287 205 ALA A C 1
ATOM 1499 O O . ALA A 1 205 ? 6.54200 50.93500 80.30300 1.000 49.13391 205 ALA A O 1
ATOM 1501 N N . VAL A 1 206 ? 5.33100 50.67800 82.18500 1.000 45.04058 206 VAL A N 1
ATOM 1502 C CA . VAL A 1 206 ? 4.18100 51.39000 81.63500 1.000 47.71819 206 VAL A CA 1
ATOM 1503 C C . VAL A 1 206 ? 4.54800 52.83700 81.32600 1.000 53.97570 206 VAL A C 1
ATOM 1504 O O . VAL A 1 206 ? 4.17000 53.38000 80.28100 1.000 55.89040 206 VAL A O 1
ATOM 1508 N N . GLN A 1 207 ? 5.30100 53.47800 82.22200 1.000 52.60223 207 GLN A N 1
ATOM 1509 C CA . GLN A 1 207 ? 5.68100 54.87200 82.01000 1.000 57.76504 207 GLN A CA 1
ATOM 1510 C C . GLN A 1 207 ? 6.67600 55.01200 80.86200 1.000 57.05445 207 GLN A C 1
ATOM 1511 O O . GLN A 1 207 ? 6.58700 55.95500 80.06700 1.000 49.47562 207 GLN A O 1
ATOM 1517 N N . ALA A 1 208 ? 7.62600 54.08100 80.75500 1.000 52.44904 208 ALA A N 1
ATOM 1518 C CA . ALA A 1 208 ? 8.63000 54.17400 79.70100 1.000 51.24275 208 ALA A CA 1
ATOM 1519 C C . ALA A 1 208 ? 8.02400 53.90900 78.32900 1.000 51.83810 208 ALA A C 1
ATOM 1520 O O . ALA A 1 208 ? 8.41900 54.53600 77.33900 1.000 47.37275 208 ALA A O 1
ATOM 1522 N N . SER A 1 209 ? 7.06200 52.98700 78.24900 1.000 44.47758 209 SER A N 1
ATOM 1523 C CA . SER A 1 209 ? 6.47200 52.63600 76.96200 1.000 49.35202 209 SER A CA 1
ATOM 1524 C C . SER A 1 209 ? 5.52600 53.70900 76.44100 1.000 53.50420 209 SER A C 1
ATOM 1525 O O . SER A 1 209 ? 5.18600 53.69300 75.25300 1.000 51.22883 209 SER A O 1
ATOM 1528 N N . SER A 1 210 ? 5.09400 54.63700 77.29400 1.000 56.56369 210 SER A N 1
ATOM 1529 C CA . SER A 1 210 ? 4.23500 55.72900 76.85600 1.000 52.57566 210 SER A CA 1
ATOM 1530 C C . SER A 1 210 ? 4.98600 56.79600 76.07200 1.000 51.22947 210 SER A C 1
ATOM 1531 O O . SER A 1 210 ? 4.34800 57.69800 75.51800 1.000 55.09267 210 SER A O 1
ATOM 1534 N N . LYS A 1 211 ? 6.31100 56.71900 76.01400 1.000 57.26214 211 LYS A N 1
ATOM 1535 C CA . LYS A 1 211 ? 7.13100 57.68800 75.30500 1.000 55.33260 211 LYS A CA 1
ATOM 1536 C C . LYS A 1 211 ? 7.60200 57.11100 73.97600 1.000 48.99916 211 LYS A C 1
ATOM 1537 O O . LYS A 1 211 ? 7.74100 55.89500 73.82000 1.000 48.13241 211 LYS A O 1
ATOM 1543 N N . GLY A 1 212 ? 7.84200 57.99900 73.01300 1.000 48.06716 212 GLY A N 1
ATOM 1544 C CA . GLY A 1 212 ? 8.42900 57.57400 71.75800 1.000 43.88797 212 GLY A CA 1
ATOM 1545 C C . GLY A 1 212 ? 9.85000 57.07900 71.94600 1.000 46.17998 212 GLY A C 1
ATOM 1546 O O . GLY A 1 212 ? 10.60100 57.57000 72.79000 1.000 45.27683 212 GLY A O 1
ATOM 1547 N N . HIS A 1 213 ? 10.22500 56.08600 71.14500 1.000 47.30014 213 HIS A N 1
ATOM 1548 C CA . HIS A 1 213 ? 11.51200 55.43000 71.32100 1.000 45.99291 213 HIS A CA 1
ATOM 1549 C C . HIS A 1 213 ? 12.06900 55.01600 69.96900 1.000 44.80027 213 HIS A C 1
ATOM 1550 O O . HIS A 1 213 ? 11.41600 55.14800 68.93100 1.000 44.52539 213 HIS A O 1
ATOM 1557 N N . HIS A 1 214 ? 13.30000 54.50800 70.00200 1.000 53.10066 214 HIS A N 1
ATOM 1558 C CA . HIS A 1 214 ? 13.97600 53.95000 68.83800 1.000 47.21716 214 HIS A CA 1
ATOM 1559 C C . HIS A 1 214 ? 14.40600 52.52900 69.17100 1.000 51.28556 214 HIS A C 1
ATOM 1560 O O . HIS A 1 214 ? 15.17600 52.31900 70.11500 1.000 77.39936 214 HIS A O 1
ATOM 1567 N N . PHE A 1 215 ? 13.91400 51.55600 68.40600 1.000 47.88277 215 PHE A N 1
ATOM 1568 C CA . PHE A 1 215 ? 14.34700 50.17500 68.56300 1.000 57.28564 215 PHE A CA 1
ATOM 1569 C C . PHE A 1 215 ? 14.77900 49.62100 67.21300 1.000 54.67456 215 PHE A C 1
ATOM 1570 O O . PHE A 1 215 ? 14.44600 50.16100 66.15400 1.000 52.34236 215 PHE A O 1
ATOM 1578 N N . MET A 1 216 ? 15.53400 48.52700 67.26800 1.000 54.99644 216 MET A N 1
ATOM 1579 C CA . MET A 1 216 ? 16.09200 47.89000 66.08200 1.000 52.17438 216 MET A CA 1
ATOM 1580 C C . MET A 1 216 ? 15.17600 46.74300 65.67300 1.000 50.59223 216 MET A C 1
ATOM 1581 O O . MET A 1 216 ? 15.07100 45.73800 66.38400 1.000 46.65415 216 MET A O 1
ATOM 1586 N N . GLY A 1 217 ? 14.50900 46.89900 64.53300 1.000 50.09948 217 GLY A N 1
ATOM 1587 C CA . GLY A 1 217 ? 13.64000 45.88800 63.97900 1.000 49.05195 217 GLY A CA 1
ATOM 1588 C C . GLY A 1 217 ? 13.94300 45.66000 62.51000 1.000 54.53172 217 GLY A C 1
ATOM 1589 O O . GLY A 1 217 ? 15.06900 45.85300 62.04400 1.000 51.32725 217 GLY A O 1
ATOM 1590 N N . VAL A 1 218 ? 12.91400 45.23800 61.77900 1.000 58.35937 218 VAL A N 1
ATOM 1591 C CA . VAL A 1 218 ? 13.02200 45.02800 60.34300 1.000 52.28004 218 VAL A CA 1
ATOM 1592 C C . VAL A 1 218 ? 11.84400 45.69900 59.65200 1.000 52.51478 218 VAL A C 1
ATOM 1593 O O . VAL A 1 218 ? 10.76600 45.86000 60.23200 1.000 47.14155 218 VAL A O 1
ATOM 1597 N N . THR A 1 219 ? 12.06100 46.09800 58.40200 1.000 49.13349 219 THR A N 1
ATOM 1598 C CA . THR A 1 219 ? 10.97600 46.61500 57.58600 1.000 50.62947 219 THR A CA 1
ATOM 1599 C C . THR A 1 219 ? 10.03900 45.47800 57.18200 1.000 53.47446 219 THR A C 1
ATOM 1600 O O . THR A 1 219 ? 10.29100 44.29900 57.44900 1.000 48.65604 219 THR A O 1
ATOM 1604 N N . LYS A 1 220 ? 8.93700 45.84300 56.52300 1.000 45.31957 220 LYS A N 1
ATOM 1605 C CA . LYS A 1 220 ? 8.00500 44.82700 56.05300 1.000 51.63402 220 LYS A CA 1
ATOM 1606 C C . LYS A 1 220 ? 8.60800 43.96200 54.95500 1.000 51.65973 220 LYS A C 1
ATOM 1607 O O . LYS A 1 220 ? 8.07700 42.88300 54.67000 1.000 54.13144 220 LYS A O 1
ATOM 1613 N N . ASN A 1 221 ? 9.70200 44.40300 54.34000 1.000 46.80099 221 ASN A N 1
ATOM 1614 C CA . ASN A 1 221 ? 10.42600 43.60300 53.36400 1.000 47.80337 221 ASN A CA 1
ATOM 1615 C C . ASN A 1 221 ? 11.58900 42.83600 53.97900 1.000 55.08214 221 ASN A C 1
ATOM 1616 O O . ASN A 1 221 ? 12.32100 42.15800 53.25000 1.000 50.63253 221 ASN A O 1
ATOM 1621 N N . GLY A 1 222 ? 11.77900 42.92900 55.29300 1.000 53.47072 222 GLY A N 1
ATOM 1622 C CA . GLY A 1 222 ? 12.79900 42.15800 55.97300 1.000 47.13279 222 GLY A CA 1
ATOM 1623 C C . GLY A 1 222 ? 14.15300 42.81800 56.09000 1.000 50.80699 222 GLY A C 1
ATOM 1624 O O . GLY A 1 222 ? 15.15100 42.11300 56.27700 1.000 60.27800 222 GLY A O 1
ATOM 1625 N N . LEU A 1 223 ? 14.22600 44.14200 55.99400 1.000 54.16472 223 LEU A N 1
ATOM 1626 C CA . LEU A 1 223 ? 15.49200 44.86200 56.04600 1.000 48.29211 223 LEU A CA 1
ATOM 1627 C C . LEU A 1 223 ? 15.72800 45.39700 57.44900 1.000 52.83337 223 LEU A C 1
ATOM 1628 O O . LEU A 1 223 ? 14.83500 46.01300 58.03900 1.000 52.78327 223 LEU A O 1
ATOM 1633 N N . ALA A 1 224 ? 16.93200 45.16900 57.97100 1.000 48.75792 224 ALA A N 1
ATOM 1634 C CA . ALA A 1 224 ? 17.31000 45.74500 59.25400 1.000 47.05574 224 ALA A CA 1
ATOM 1635 C C . ALA A 1 224 ? 17.15500 47.25800 59.20600 1.000 51.03444 224 ALA A C 1
ATOM 1636 O O . ALA A 1 224 ? 17.69300 47.92400 58.31700 1.000 48.86115 224 ALA A O 1
ATOM 1638 N N . ALA A 1 225 ? 16.39800 47.79700 60.15800 1.000 50.91142 225 ALA A N 1
ATOM 1639 C CA . ALA A 1 225 ? 16.12400 49.22300 60.20100 1.000 51.32253 225 ALA A CA 1
ATOM 1640 C C . ALA A 1 225 ? 15.82700 49.62400 61.63600 1.000 57.33519 225 ALA A C 1
ATOM 1641 O O . ALA A 1 225 ? 15.33000 48.81900 62.42900 1.000 56.18268 225 ALA A O 1
ATOM 1643 N N . ILE A 1 226 ? 16.14000 50.87000 61.96400 1.000 57.40238 226 ILE A N 1
ATOM 1644 C CA . ILE A 1 226 ? 15.79000 51.42900 63.26300 1.000 58.15577 226 ILE A CA 1
ATOM 1645 C C . ILE A 1 226 ? 14.41600 52.07500 63.15300 1.000 53.25758 226 ILE A C 1
ATOM 1646 O O . ILE A 1 226 ? 14.10300 52.75300 62.16600 1.000 53.55546 226 ILE A O 1
ATOM 1651 N N . THR A 1 227 ? 13.58500 51.84500 64.16300 1.000 51.07867 227 THR A N 1
ATOM 1652 C CA . THR A 1 227 ? 12.18100 52.22600 64.14600 1.000 50.92040 227 THR A CA 1
ATOM 1653 C C . THR A 1 227 ? 11.94600 53.40500 65.08200 1.000 58.62580 227 THR A C 1
ATOM 1654 O O . THR A 1 227 ? 12.48500 53.44200 66.19100 1.000 64.88640 227 THR A O 1
ATOM 1658 N N . THR A 1 228 ? 11.15000 54.37000 64.63000 1.000 58.11937 228 THR A N 1
ATOM 1659 C CA . THR A 1 228 ? 10.72700 55.49000 65.46100 1.000 53.16442 228 THR A CA 1
ATOM 1660 C C . THR A 1 228 ? 9.28200 55.26800 65.89100 1.000 52.28763 228 THR A C 1
ATOM 1661 O O . THR A 1 228 ? 8.40600 55.05200 65.04700 1.000 52.02152 228 THR A O 1
ATOM 1665 N N . THR A 1 229 ? 9.03700 55.32300 67.19800 1.000 47.19241 229 THR A N 1
ATOM 1666 C CA . THR A 1 229 ? 7.73700 55.00500 67.76900 1.000 56.46668 229 THR A CA 1
ATOM 1667 C C . THR A 1 229 ? 7.02400 56.26500 68.24400 1.000 56.43831 229 THR A C 1
ATOM 1668 O O . THR A 1 229 ? 7.62900 57.32700 68.41200 1.000 45.83073 229 THR A O 1
ATOM 1672 N N . LYS A 1 230 ? 5.71300 56.12700 68.46300 1.000 55.84769 230 LYS A N 1
ATOM 1673 C CA . LYS A 1 230 ? 4.88500 57.21600 68.96500 1.000 53.97295 230 LYS A CA 1
ATOM 1674 C C . LYS A 1 230 ? 4.62600 57.13700 70.46300 1.000 51.66651 230 LYS A C 1
ATOM 1675 O O . LYS A 1 230 ? 4.26000 58.15200 71.06600 1.000 53.10488 230 LYS A O 1
ATOM 1681 N N . GLY A 1 231 ? 4.80100 55.96800 71.07300 1.000 52.30233 231 GLY A N 1
ATOM 1682 C CA . GLY A 1 231 ? 4.46600 55.78500 72.47200 1.000 47.41072 231 GLY A CA 1
ATOM 1683 C C . GLY A 1 231 ? 3.13900 55.07600 72.64600 1.000 46.70369 231 GLY A C 1
ATOM 1684 O O . GLY A 1 231 ? 2.19000 55.33900 71.90100 1.000 55.25626 231 GLY A O 1
ATOM 1685 N N . ASN A 1 232 ? 3.05700 54.17400 73.62100 1.000 47.83533 232 ASN A N 1
ATOM 1686 C CA . ASN A 1 232 ? 1.85900 53.37700 73.86600 1.000 50.50406 232 ASN A CA 1
ATOM 1687 C C . ASN A 1 232 ? 1.22600 53.83200 75.17600 1.000 56.73076 232 ASN A C 1
ATOM 1688 O O . ASN A 1 232 ? 1.75400 53.55300 76.25800 1.000 50.49333 232 ASN A O 1
ATOM 1693 N N . ASP A 1 233 ? 0.09300 54.52500 75.07500 1.000 59.19354 233 ASP A N 1
ATOM 1694 C CA . ASP A 1 233 ? -0.63200 55.01900 76.23800 1.000 60.05237 233 ASP A CA 1
ATOM 1695 C C . ASP A 1 233 ? -1.66900 54.02900 76.75200 1.000 60.66828 233 ASP A C 1
ATOM 1696 O O . ASP A 1 233 ? -2.42700 54.36500 77.66700 1.000 65.53206 233 ASP A O 1
ATOM 1701 N N . HIS A 1 234 ? -1.72000 52.82300 76.19000 1.000 54.72549 234 HIS A N 1
ATOM 1702 C CA . HIS A 1 234 ? -2.67800 51.78900 76.58000 1.000 50.84430 234 HIS A CA 1
ATOM 1703 C C . HIS A 1 234 ? -1.89700 50.61500 77.16300 1.000 54.52058 234 HIS A C 1
ATOM 1704 O O . HIS A 1 234 ? -1.70000 49.59300 76.50400 1.000 53.73034 234 HIS A O 1
ATOM 1711 N N . CYS A 1 235 ? -1.45500 50.76300 78.41000 1.000 53.83555 235 CYS A N 1
ATOM 1712 C CA . CYS A 1 235 ? -0.67100 49.72900 79.06600 1.000 47.33053 235 CYS A CA 1
ATOM 1713 C C . CYS A 1 235 ? -1.14600 49.56100 80.50100 1.000 50.82905 235 CYS A C 1
ATOM 1714 O O . CYS A 1 235 ? -1.76200 50.45700 81.08400 1.000 59.92281 235 CYS A O 1
ATOM 1717 N N . PHE A 1 236 ? -0.84700 48.39300 81.06600 1.000 42.86975 236 PHE A N 1
ATOM 1718 C CA . PHE A 1 236 ? -1.29700 48.04200 82.40400 1.000 42.46132 236 PHE A CA 1
ATOM 1719 C C . PHE A 1 236 ? -0.33300 47.02400 82.99700 1.000 46.44643 236 PHE A C 1
ATOM 1720 O O . PHE A 1 236 ? 0.54000 46.48800 82.31000 1.000 54.89427 236 PHE A O 1
ATOM 1728 N N . ILE A 1 237 ? -0.50800 46.75400 84.28900 1.000 39.86581 237 ILE A N 1
ATOM 1729 C CA . ILE A 1 237 ? 0.35300 45.83000 85.01800 1.000 46.07752 237 ILE A CA 1
ATOM 1730 C C . ILE A 1 237 ? -0.44100 44.58200 85.38100 1.000 49.15009 237 ILE A C 1
ATOM 1731 O O . ILE A 1 237 ? -1.66100 44.62700 85.58200 1.000 48.73941 237 ILE A O 1
ATOM 1736 N N . ILE A 1 238 ? 0.26400 43.45500 85.45900 1.000 46.29691 238 ILE A N 1
ATOM 1737 C CA . ILE A 1 238 ? -0.33400 42.15700 85.75000 1.000 44.49675 238 ILE A CA 1
ATOM 1738 C C . ILE A 1 238 ? 0.36800 41.57000 86.96600 1.000 55.46732 238 ILE A C 1
ATOM 1739 O O . ILE A 1 238 ? 1.59500 41.40900 86.96300 1.000 56.12398 238 ILE A O 1
ATOM 1744 N N . LEU A 1 239 ? -0.40700 41.24600 87.99900 1.000 58.62824 239 LEU A N 1
ATOM 1745 C CA . LEU A 1 239 ? 0.12600 40.64200 89.21700 1.000 60.23511 239 LEU A CA 1
ATOM 1746 C C . LEU A 1 239 ? 0.09900 39.12500 89.06400 1.000 60.20664 239 LEU A C 1
ATOM 1747 O O . LEU A 1 239 ? -0.97100 38.50900 89.09700 1.000 59.39937 239 LEU A O 1
ATOM 1752 N N . ARG A 1 240 ? 1.27700 38.52300 88.89900 1.000 57.26128 240 ARG A N 1
ATOM 1753 C CA . ARG A 1 240 ? 1.39500 37.07900 88.73700 1.000 62.20439 240 ARG A CA 1
ATOM 1754 C C . ARG A 1 240 ? 2.14100 36.41800 89.88900 1.000 57.20105 240 ARG A C 1
ATOM 1755 O O . ARG A 1 240 ? 2.45900 35.22600 89.80400 1.000 66.14558 240 ARG A O 1
ATOM 1763 N N . GLY A 1 241 ? 2.43200 37.15500 90.95700 1.000 64.66582 241 GLY A N 1
ATOM 1764 C CA . GLY A 1 241 ? 3.11300 36.59800 92.10500 1.000 72.18204 241 GLY A CA 1
ATOM 1765 C C . GLY A 1 241 ? 4.60500 36.43400 91.88300 1.000 69.21460 241 GLY A C 1
ATOM 1766 O O . GLY A 1 241 ? 5.14500 36.65500 90.79800 1.000 69.74357 241 GLY A O 1
ATOM 1767 N N . GLY A 1 242 ? 5.28700 36.03600 92.95700 1.000 77.71201 242 GLY A N 1
ATOM 1768 C CA . GLY A 1 242 ? 6.70500 35.77300 92.93000 1.000 79.61010 242 GLY A CA 1
ATOM 1769 C C . GLY A 1 242 ? 7.01500 34.28900 93.05100 1.000 86.53182 242 GLY A C 1
ATOM 1770 O O . GLY A 1 242 ? 6.13800 33.44400 93.21500 1.000 85.20246 242 GLY A O 1
ATOM 1771 N N . LYS A 1 243 ? 8.31300 33.98800 92.96800 1.000 89.43552 243 LYS A N 1
ATOM 1772 C CA . LYS A 1 243 ? 8.75900 32.60200 93.05500 1.000 97.62542 243 LYS A CA 1
ATOM 1773 C C . LYS A 1 243 ? 8.45700 31.98100 94.41200 1.000 97.67699 243 LYS A C 1
ATOM 1774 O O . LYS A 1 243 ? 8.37500 30.75200 94.51400 1.000 106.41071 243 LYS A O 1
ATOM 1780 N N . ASN A 1 244 ? 8.28200 32.79800 95.45000 1.000 89.91737 244 ASN A N 1
ATOM 1781 C CA . ASN A 1 244 ? 7.96900 32.30600 96.78400 1.000 92.89974 244 ASN A CA 1
ATOM 1782 C C . ASN A 1 244 ? 6.68400 32.88800 97.35600 1.000 89.70497 244 ASN A C 1
ATOM 1783 O O . ASN A 1 244 ? 6.34600 32.58300 98.50500 1.000 88.88331 244 ASN A O 1
ATOM 1788 N N . LEU A 1 245 ? 5.95800 33.70700 96.59900 1.000 88.23022 245 LEU A N 1
ATOM 1789 C CA . LEU A 1 245 ? 4.81100 34.42100 97.13800 1.000 85.46429 245 LEU A CA 1
ATOM 1790 C C . LEU A 1 245 ? 3.68300 34.45700 96.11800 1.000 82.73572 245 LEU A C 1
ATOM 1791 O O . LEU A 1 245 ? 3.88100 34.21300 94.92500 1.000 79.26091 245 LEU A O 1
ATOM 1796 N N . THR A 1 246 ? 2.48700 34.76400 96.61600 1.000 75.12679 246 THR A N 1
ATOM 1797 C CA . THR A 1 246 ? 1.31500 35.03900 95.79900 1.000 77.58614 246 THR A CA 1
ATOM 1798 C C . THR A 1 246 ? 0.80400 36.43200 96.13900 1.000 76.47606 246 THR A C 1
ATOM 1799 O O . THR A 1 246 ? 0.75700 36.81200 97.31300 1.000 86.72294 246 THR A O 1
ATOM 1803 N N . ASN A 1 247 ? 0.42300 37.19600 95.11300 1.000 67.94928 247 ASN A N 1
ATOM 1804 C CA . ASN A 1 247 ? 0.01100 38.58100 95.31900 1.000 68.98352 247 ASN A CA 1
ATOM 1805 C C . ASN A 1 247 ? -1.37600 38.85500 94.74800 1.000 73.42199 247 ASN A C 1
ATOM 1806 O O . ASN A 1 247 ? -1.64800 39.96000 94.27000 1.000 72.31672 247 ASN A O 1
ATOM 1811 N N . TYR A 1 248 ? -2.26700 37.86600 94.79200 1.000 78.66285 248 TYR A N 1
ATOM 1812 C CA . TYR A 1 248 ? -3.64100 38.05400 94.34600 1.000 70.05932 248 TYR A CA 1
ATOM 1813 C C . TYR A 1 248 ? -4.57500 38.47900 95.47000 1.000 70.18435 248 TYR A C 1
ATOM 1814 O O . TYR A 1 248 ? -5.71600 38.86500 95.19400 1.000 67.09996 248 TYR A O 1
ATOM 1823 N N . ASP A 1 249 ? -4.12600 38.41100 96.72000 1.000 74.37615 249 ASP A N 1
ATOM 1824 C CA . ASP A 1 249 ? -4.97600 38.70900 97.86000 1.000 75.59696 249 ASP A CA 1
ATOM 1825 C C . ASP A 1 249 ? -5.17200 40.21700 98.01100 1.000 74.10416 249 ASP A C 1
ATOM 1826 O O . ASP A 1 249 ? -4.54600 41.03000 97.32500 1.000 68.45616 249 ASP A O 1
ATOM 1831 N N . LEU A 1 250 ? -6.06000 40.58400 98.93900 1.000 76.98607 250 LEU A N 1
ATOM 1832 C CA . LEU A 1 250 ? -6.42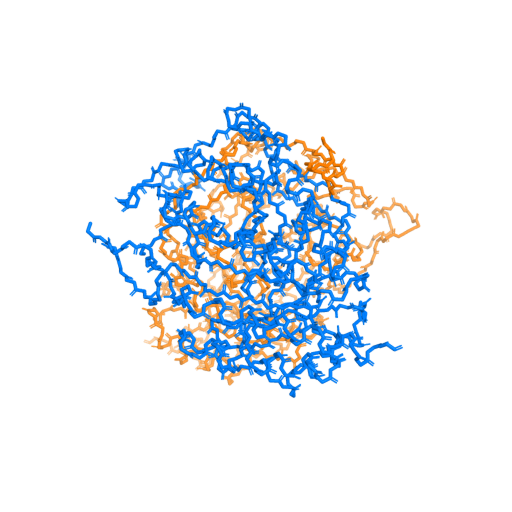900 41.98600 99.10400 1.000 74.31322 250 LEU A CA 1
ATOM 1833 C C . LEU A 1 250 ? -5.25300 42.82400 99.59000 1.000 78.41167 250 LEU A C 1
ATOM 1834 O O . LEU A 1 250 ? -5.01600 43.92300 99.07500 1.000 81.13489 250 LEU A O 1
ATOM 1839 N N . GLN A 1 251 ? -4.50200 42.32300 100.57600 1.000 85.10380 251 GLN A N 1
ATOM 1840 C CA . GLN A 1 251 ? -3.37700 43.08700 101.10700 1.000 74.67164 251 GLN A CA 1
ATOM 1841 C C . GLN A 1 251 ? -2.32300 43.35400 100.04100 1.000 72.67476 251 GLN A C 1
ATOM 1842 O O . GLN A 1 251 ? -1.63100 44.37800 100.09500 1.000 79.51097 251 GLN A O 1
ATOM 1848 N N . SER A 1 252 ? -2.18700 42.45500 99.06500 1.000 80.98782 252 SER A N 1
ATOM 1849 C CA . SER A 1 252 ? -1.22600 42.67000 97.99000 1.000 75.97067 252 SER A CA 1
ATOM 1850 C C . SER A 1 252 ? -1.75400 43.65800 96.95700 1.000 74.25962 252 SER A C 1
ATOM 1851 O O . SER A 1 252 ? -0.98400 44.45400 96.40700 1.000 76.26073 252 SER A O 1
ATOM 1854 N N . VAL A 1 253 ? -3.05800 43.61800 96.67600 1.000 71.98064 253 VAL A N 1
ATOM 1855 C CA . VAL A 1 253 ? -3.64600 44.59000 95.75900 1.000 72.79105 253 VAL A CA 1
ATOM 1856 C C . VAL A 1 253 ? -3.58400 45.98900 96.35900 1.000 71.86950 253 VAL A C 1
ATOM 1857 O O . VAL A 1 253 ? -3.28200 46.96500 95.66200 1.000 71.45017 253 VAL A O 1
ATOM 1861 N N . GLN A 1 254 ? -3.86700 46.10900 97.65900 1.000 67.12518 254 GLN A N 1
ATOM 1862 C CA . GLN A 1 254 ? -3.72500 47.39700 98.33100 1.000 62.43295 254 GLN A CA 1
ATOM 1863 C C . GLN A 1 254 ? -2.28300 47.88300 98.28400 1.000 69.37714 254 GLN A C 1
ATOM 1864 O O . GLN A 1 254 ? -2.02900 49.08300 98.12800 1.000 62.29871 254 GLN A O 1
ATOM 1870 N N . SER A 1 255 ? -1.32500 46.96200 98.42000 1.000 69.38594 255 SER A N 1
ATOM 1871 C CA . SER A 1 255 ? 0.08000 47.33600 98.29900 1.000 63.72568 255 SER A CA 1
ATOM 1872 C C . SER A 1 255 ? 0.39300 47.83300 96.89400 1.000 67.18258 255 SER A C 1
ATOM 1873 O O . SER A 1 255 ? 1.13800 48.80500 96.72200 1.000 66.88221 255 SER A O 1
ATOM 1876 N N . ALA A 1 256 ? -0.17300 47.18100 95.87600 1.000 66.59806 256 ALA A N 1
ATOM 1877 C CA . ALA A 1 256 ? 0.01700 47.64900 94.50800 1.000 59.51658 256 ALA A CA 1
ATOM 1878 C C . ALA A 1 256 ? -0.72100 48.95900 94.26900 1.000 56.96556 256 ALA A C 1
ATOM 1879 O O . ALA A 1 256 ? -0.21700 49.84300 93.56700 1.000 51.52345 256 ALA A O 1
ATOM 1881 N N . LYS A 1 257 ? -1.91600 49.10400 94.84800 1.000 57.60892 257 LYS A N 1
ATOM 1882 C CA . LYS A 1 257 ? -2.67400 50.34000 94.68400 1.000 57.52088 257 LYS A CA 1
ATOM 1883 C C . LYS A 1 257 ? -1.94400 51.52000 95.31300 1.000 60.75986 257 LYS A C 1
ATOM 1884 O O . LYS A 1 257 ? -2.00300 52.64300 94.79900 1.000 58.24474 257 LYS A O 1
ATOM 1890 N N . SER A 1 258 ? -1.24900 51.28500 96.42900 1.000 57.93205 258 SER A N 1
ATOM 1891 C CA . SER A 1 258 ? -0.46200 52.35000 97.04100 1.000 57.53233 258 SER A CA 1
ATOM 1892 C C . SER A 1 258 ? 0.73900 52.71000 96.17600 1.000 58.37662 258 SER A C 1
ATOM 1893 O O . SER A 1 258 ? 1.08200 53.89100 96.04000 1.000 65.00247 258 SER A O 1
ATOM 1896 N N . ALA A 1 259 ? 1.39100 51.70600 95.58400 1.000 49.84372 259 ALA A N 1
ATOM 1897 C CA . ALA A 1 259 ? 2.52900 51.97400 94.71100 1.000 52.05483 259 ALA A CA 1
ATOM 1898 C C . ALA A 1 259 ? 2.10900 52.73400 93.46000 1.000 55.74365 259 ALA A C 1
ATOM 1899 O O . ALA A 1 259 ? 2.87200 53.56800 92.95900 1.000 50.87500 259 ALA A O 1
ATOM 1901 N N . ILE A 1 260 ? 0.90800 52.46500 92.94600 1.000 54.26782 260 ILE A N 1
ATOM 1902 C CA . ILE A 1 260 ? 0.42500 53.18000 91.77000 1.000 51.79911 260 ILE A CA 1
ATOM 1903 C C . ILE A 1 260 ? 0.12600 54.63400 92.11400 1.000 54.23884 260 ILE A C 1
ATOM 1904 O O . ILE A 1 260 ? 0.38600 55.54100 91.31400 1.000 55.44930 260 ILE A O 1
ATOM 1909 N N . ALA A 1 261 ? -0.40900 54.88100 93.31200 1.000 52.79795 261 ALA A N 1
ATOM 1910 C CA . ALA A 1 261 ? -0.76600 56.23800 93.71200 1.000 52.15336 261 ALA A CA 1
ATOM 1911 C C . ALA A 1 261 ? 0.44200 57.16300 93.78700 1.000 64.42975 261 ALA A C 1
ATOM 1912 O O . ALA A 1 261 ? 0.28000 58.38300 93.67100 1.000 54.77620 261 ALA A O 1
ATOM 1914 N N . LYS A 1 262 ? 1.64200 56.61600 93.97700 1.000 60.39902 262 LYS A N 1
ATOM 1915 C CA . LYS A 1 262 ? 2.86200 57.40800 94.05100 1.000 55.06905 262 LYS A CA 1
ATOM 1916 C C . LYS A 1 262 ? 3.65600 57.38600 92.75100 1.000 55.23007 262 LYS A C 1
ATOM 1917 O O . LYS A 1 262 ? 4.80000 57.84900 92.72800 1.000 55.36269 262 LYS A O 1
ATOM 1923 N N . SER A 1 263 ? 3.07700 56.86600 91.67300 1.000 51.70823 263 SER A N 1
ATOM 1924 C CA . SER A 1 263 ? 3.76800 56.72300 90.40300 1.000 58.58011 263 SER A CA 1
ATOM 1925 C C . SER A 1 263 ? 3.43400 57.89100 89.47700 1.000 59.89419 263 SER A C 1
ATOM 1926 O O . SER A 1 263 ? 2.64300 58.77900 89.80400 1.000 55.21063 263 SER A O 1
ATOM 1929 N N . SER A 1 264 ? 4.05600 57.88300 88.29700 1.000 62.91329 264 SER A N 1
ATOM 1930 C CA . SER A 1 264 ? 3.79200 58.89400 87.28200 1.000 60.36038 264 SER A CA 1
ATOM 1931 C C . SER A 1 264 ? 2.48700 58.65600 86.53500 1.000 58.18668 264 SER A C 1
ATOM 1932 O O . SER A 1 264 ? 2.08100 59.51300 85.74400 1.000 60.91193 264 SER A O 1
ATOM 1935 N N . ASN A 1 265 ? 1.82700 57.52300 86.76000 1.000 61.05571 265 ASN A N 1
ATOM 1936 C CA . ASN A 1 265 ? 0.54900 57.21100 86.11900 1.000 65.19327 265 ASN A CA 1
ATOM 1937 C C . ASN A 1 265 ? -0.39400 56.65700 87.17400 1.000 61.10648 265 ASN A C 1
ATOM 1938 O O . ASN A 1 265 ? -0.57000 55.43900 87.30100 1.000 58.47100 265 ASN A O 1
ATOM 1943 N N . PRO A 1 266 ? -1.03200 57.53400 87.95500 1.000 58.92646 266 PRO A N 1
ATOM 1944 C CA . PRO A 1 266 ? -1.86000 57.06000 89.07400 1.000 57.95784 266 PRO A CA 1
ATOM 1945 C C . PRO A 1 266 ? -3.19300 56.47200 88.63500 1.000 57.77301 266 PRO A C 1
ATOM 1946 O O . PRO A 1 266 ? -4.03800 56.14500 89.47500 1.000 57.35919 266 PRO A O 1
ATOM 1950 N N . ASN A 1 267 ? -3.39200 56.32100 87.32700 1.000 60.72063 267 ASN A N 1
ATOM 1951 C CA . ASN A 1 267 ? -4.60900 55.73000 86.78700 1.000 57.56526 267 ASN A CA 1
ATOM 1952 C C . ASN A 1 267 ? -4.39500 54.30900 86.27600 1.000 58.97579 267 ASN A C 1
ATOM 1953 O O . ASN A 1 267 ? -5.28800 53.75200 85.62600 1.000 62.52473 267 ASN A O 1
ATOM 1958 N N . ILE A 1 268 ? -3.24100 53.70700 86.56400 1.000 54.77067 268 ILE A N 1
ATOM 1959 C CA . ILE A 1 268 ? -2.94100 52.36500 86.08000 1.000 50.74065 268 ILE A CA 1
ATOM 1960 C C . ILE A 1 268 ? -3.85400 51.35700 86.76300 1.000 47.72980 268 ILE A C 1
ATOM 1961 O O . ILE A 1 268 ? -4.01300 51.36900 87.99000 1.000 54.23675 268 ILE A O 1
ATOM 1966 N N . LYS A 1 269 ? -4.45800 50.47800 85.97000 1.000 44.61948 269 LYS A N 1
ATOM 1967 C CA . LYS A 1 269 ? -5.30700 49.41300 86.48200 1.000 54.38172 269 LYS A CA 1
ATOM 1968 C C . LYS A 1 269 ? -4.52900 48.10200 86.55100 1.000 48.33459 269 LYS A C 1
ATOM 1969 O O . LYS A 1 269 ? -3.46500 47.95000 85.94600 1.000 54.48552 269 LYS A O 1
ATOM 1975 N N . ILE A 1 270 ? -5.07800 47.14900 87.30100 1.000 52.19489 270 ILE A N 1
ATOM 1976 C CA . ILE A 1 270 ? -4.37800 45.91900 87.65200 1.000 53.61595 270 ILE A CA 1
ATOM 1977 C C . ILE A 1 270 ? -5.12900 44.72700 87.07400 1.000 57.89659 270 ILE A C 1
ATOM 1978 O O . ILE A 1 270 ? -6.35300 44.62400 87.22100 1.000 53.70777 270 ILE A O 1
ATOM 1983 N N . MET A 1 271 ? -4.39300 43.83600 86.41600 1.000 51.49422 271 MET A N 1
ATOM 1984 C CA . MET A 1 271 ? -4.87900 42.52300 86.02500 1.000 43.71056 271 MET A CA 1
ATOM 1985 C C . MET A 1 271 ? -4.20100 41.47600 86.90100 1.000 58.47649 271 MET A C 1
ATOM 1986 O O . MET A 1 271 ? -3.04000 41.63300 87.29100 1.000 65.87552 271 MET A O 1
ATOM 1991 N N . ILE A 1 272 ? -4.93300 40.41600 87.23000 1.000 58.62761 272 ILE A N 1
ATOM 1992 C CA . ILE A 1 272 ? -4.45400 39.39100 88.15000 1.000 61.92358 272 ILE A CA 1
ATOM 1993 C C . ILE A 1 272 ? -4.32300 38.07700 87.39500 1.000 58.32604 272 ILE A C 1
ATOM 1994 O O . ILE A 1 272 ? -5.32400 37.51900 86.92900 1.000 63.17076 272 ILE A O 1
ATOM 1999 N N . ASP A 1 273 ? -3.09300 37.58400 87.27700 1.000 62.18605 273 ASP A N 1
ATOM 2000 C CA . ASP A 1 273 ? -2.86700 36.24700 86.74300 1.000 62.04226 273 ASP A CA 1
ATOM 2001 C C . ASP A 1 273 ? -3.31100 35.21600 87.77300 1.000 60.77310 273 ASP A C 1
ATOM 2002 O O . ASP A 1 273 ? -2.78800 35.18200 88.89100 1.000 59.60397 273 ASP A O 1
ATOM 2007 N N . CYS A 1 274 ? -4.28100 34.38400 87.40300 1.000 57.73999 274 CYS A N 1
ATOM 2008 C CA . CYS A 1 274 ? -4.78300 33.35400 88.30000 1.000 56.26336 274 CYS A CA 1
ATOM 2009 C C . CYS A 1 274 ? -3.98100 32.06200 88.23000 1.000 62.11468 274 CYS A C 1
ATOM 2010 O O . CYS A 1 274 ? -4.18300 31.18200 89.07300 1.000 73.91601 274 CYS A O 1
ATOM 2013 N N . SER A 1 275 ? -3.08400 31.92800 87.25700 1.000 62.10957 275 SER A N 1
ATOM 2014 C CA . SER A 1 275 ? -2.26400 30.74300 87.09400 1.000 69.71080 275 SER A CA 1
ATOM 2015 C C . SER A 1 275 ? -0.81400 31.06800 87.46200 1.000 72.05348 275 SER A C 1
ATOM 2016 O O . SER A 1 275 ? -0.53900 32.09200 88.10600 1.000 73.45518 275 SER A O 1
ATOM 2019 N N . HIS A 1 276 ? 0.10400 30.19200 87.06200 1.000 72.50670 276 HIS A N 1
ATOM 2020 C CA . HIS A 1 276 ? 1.55100 30.37400 87.24700 1.000 73.95892 276 HIS A CA 1
ATOM 2021 C C . HIS A 1 276 ? 1.83200 30.42000 88.74900 1.000 80.44296 276 HIS A C 1
ATOM 2022 O O . HIS A 1 276 ? 1.38800 29.51500 89.47500 1.000 84.34990 276 HIS A O 1
ATOM 2029 N N . ASP A 1 277 ? 2.54600 31.42500 89.25800 1.000 85.57687 277 ASP A N 1
ATOM 2030 C CA . ASP A 1 277 ? 2.94500 31.42700 90.66000 1.000 84.34022 277 ASP A CA 1
ATOM 2031 C C . ASP A 1 277 ? 1.81500 31.80900 91.60700 1.000 74.05917 277 ASP A C 1
ATOM 2032 O O . ASP A 1 277 ? 1.90200 31.50500 92.80200 1.000 75.03977 277 ASP A O 1
ATOM 2037 N N . ASN A 1 278 ? 0.76400 32.46600 91.11100 1.000 73.49793 278 ASN A N 1
ATOM 2038 C CA . ASN A 1 278 ? -0.36000 32.79700 91.98100 1.000 75.69740 278 ASN A CA 1
ATOM 2039 C C . ASN A 1 278 ? -1.15600 31.55700 92.36100 1.000 74.24659 278 ASN A C 1
ATOM 2040 O O . ASN A 1 278 ? -1.80500 31.53800 93.41300 1.000 78.07126 278 ASN A O 1
ATOM 2045 N N . SER A 1 279 ? -1.11900 30.51800 91.52800 1.000 73.01305 279 SER A N 1
ATOM 2046 C CA . SER A 1 279 ? -1.77600 29.25200 91.81900 1.000 80.72163 279 SER A CA 1
ATOM 2047 C C . SER A 1 279 ? -0.78800 28.16500 92.21900 1.000 81.82623 279 SER A C 1
ATOM 2048 O O . SER A 1 279 ? -1.15500 26.98500 92.23900 1.000 80.07287 279 SER A O 1
ATOM 2051 N N . LYS A 1 280 ? 0.45400 28.53800 92.54300 1.000 85.90381 280 LYS A N 1
ATOM 2052 C CA . LYS A 1 280 ? 1.52900 27.58500 92.82900 1.000 87.83929 280 LYS A CA 1
ATOM 2053 C C . LYS A 1 280 ? 1.71900 26.59300 91.68500 1.000 90.17991 280 LYS A C 1
ATOM 2054 O O . LYS A 1 280 ? 2.04800 25.42600 91.91000 1.000 100.50462 280 LYS A O 1
ATOM 2060 N N . LYS A 1 281 ? 1.50700 27.05800 90.45000 1.000 86.22644 281 LYS A N 1
ATOM 2061 C CA . LYS A 1 281 ? 1.60700 26.25000 89.23400 1.000 88.04691 281 LYS A CA 1
ATOM 2062 C C . LYS A 1 281 ? 0.66000 25.05100 89.24500 1.000 92.60553 281 LYS A C 1
ATOM 2063 O O . LYS A 1 281 ? 0.84500 24.10500 88.47300 1.000 84.97132 281 LYS A O 1
ATOM 2069 N N . ASP A 1 282 ? -0.36200 25.08000 90.09700 1.000 98.29165 282 ASP A N 1
ATOM 2070 C CA . ASP A 1 282 ? -1.34900 24.01200 90.20100 1.000 95.41420 282 ASP A CA 1
ATOM 2071 C C . ASP A 1 282 ? -2.68700 24.53500 89.69500 1.000 96.90358 282 ASP A C 1
ATOM 2072 O O . ASP A 1 282 ? -3.18600 25.55100 90.19200 1.000 99.49698 282 ASP A O 1
ATOM 2077 N N . TYR A 1 283 ? -3.26600 23.83800 88.71300 1.000 103.03869 283 TYR A N 1
ATOM 2078 C CA . TYR A 1 283 ? -4.49300 24.31800 88.08800 1.000 103.35960 283 TYR A CA 1
ATOM 2079 C C . TYR A 1 283 ? -5.69600 24.23800 89.01800 1.000 102.79524 283 TYR A C 1
ATOM 2080 O O . TYR A 1 283 ? -6.66500 24.97700 88.81700 1.000 102.26614 283 TYR A O 1
ATOM 2089 N N . ARG A 1 284 ? -5.65900 23.37000 90.03000 1.000 98.92905 284 ARG A N 1
ATOM 2090 C CA . ARG A 1 284 ? -6.78300 23.26400 90.95200 1.000 87.45564 284 ARG A CA 1
ATOM 2091 C C . ARG A 1 284 ? -6.92700 24.49700 91.83400 1.000 88.26171 284 ARG A C 1
ATOM 2092 O O . ARG A 1 284 ? -8.02700 24.76200 92.33100 1.000 89.03341 284 ARG A O 1
ATOM 2100 N N . ASN A 1 285 ? -5.84900 25.25300 92.04000 1.000 90.86204 285 ASN A N 1
ATOM 2101 C CA . ASN A 1 285 ? -5.92200 26.49600 92.79700 1.000 86.72220 285 ASN A CA 1
ATOM 2102 C C . ASN A 1 285 ? -6.37700 27.67500 91.94800 1.000 83.18358 285 ASN A C 1
ATOM 2103 O O . ASN A 1 285 ? -6.64300 28.74800 92.50100 1.000 72.13953 285 ASN A O 1
ATOM 2108 N N . GLN A 1 286 ? -6.47100 27.50100 90.62900 1.000 78.01679 286 GLN A N 1
ATOM 2109 C CA . GLN A 1 286 ? -6.91000 28.59100 89.75900 1.000 68.12666 286 GLN A CA 1
ATOM 2110 C C . GLN A 1 286 ? -8.33100 29.05600 90.05700 1.000 70.08681 286 GLN A C 1
ATOM 2111 O O . GLN A 1 286 ? -8.55100 30.27800 90.12500 1.000 67.95559 286 GLN A O 1
ATOM 2117 N N . PRO A 1 287 ? -9.33000 28.17900 90.23100 1.000 72.78343 287 PRO A N 1
ATOM 2118 C CA . PRO A 1 287 ? -10.66700 28.69500 90.57100 1.000 65.71136 287 PRO A CA 1
ATOM 2119 C C . PRO A 1 287 ? -10.71700 29.36300 91.93200 1.000 67.23384 287 PRO A C 1
ATOM 2120 O O . PRO A 1 287 ? -11.41500 30.37200 92.09400 1.000 70.43246 287 PRO A O 1
ATOM 2124 N N . ALA A 1 288 ? -9.99200 28.82900 92.91900 1.000 72.10588 288 ALA A N 1
ATOM 2125 C CA . ALA A 1 288 ? -9.97800 29.44500 94.24100 1.000 64.42732 288 ALA A CA 1
ATOM 2126 C C . ALA A 1 288 ? -9.32200 30.81900 94.21400 1.000 66.49255 288 ALA A C 1
ATOM 2127 O O . ALA A 1 288 ? -9.70800 31.70400 94.98700 1.000 70.76821 288 ALA A O 1
ATOM 2129 N N . VAL A 1 289 ? -8.33400 31.01700 93.33800 1.000 67.28896 289 VAL A N 1
ATOM 2130 C CA . VAL A 1 289 ? -7.71600 32.33100 93.20500 1.000 66.00749 289 VAL A CA 1
ATOM 2131 C C . VAL A 1 289 ? -8.69700 33.31800 92.58600 1.000 71.66976 289 VAL A C 1
ATOM 2132 O O . VAL A 1 289 ? -8.78400 34.47700 93.01200 1.000 72.64507 289 VAL A O 1
ATOM 2136 N N . LEU A 1 290 ? -9.46200 32.87500 91.58400 1.000 68.53032 290 LEU A N 1
ATOM 2137 C CA . LEU A 1 290 ? -10.42800 33.76800 90.95200 1.000 58.62060 290 LEU A CA 1
ATOM 2138 C C . LEU A 1 290 ? -11.51900 34.18700 91.92900 1.000 69.77706 290 LEU A C 1
ATOM 2139 O O . LEU A 1 290 ? -12.00600 35.32100 91.87100 1.000 72.64228 290 LEU A O 1
ATOM 2144 N N . GLU A 1 291 ? -11.91500 33.28700 92.83300 1.000 69.57286 291 GLU A N 1
ATOM 2145 C CA . GLU A 1 291 ? -12.92400 33.63700 93.82900 1.000 67.65421 291 GLU A CA 1
ATOM 2146 C C . GLU A 1 291 ? -12.47100 34.81500 94.68100 1.000 76.89266 291 GLU A C 1
ATOM 2147 O O . GLU A 1 291 ? -13.27500 35.69200 95.01900 1.000 79.55119 291 GLU A O 1
ATOM 2153 N N . ASP A 1 292 ? -11.18400 34.85700 95.03100 1.000 69.76482 292 ASP A N 1
ATOM 2154 C CA . ASP A 1 292 ? -10.67600 35.94300 95.86400 1.000 75.35903 292 ASP A CA 1
ATOM 2155 C C . ASP A 1 292 ? -10.74100 37.27800 95.13100 1.000 73.55494 292 ASP A C 1
ATOM 2156 O O . ASP A 1 292 ? -11.28800 38.25600 95.65300 1.000 77.99027 292 ASP A O 1
ATOM 2161 N N . VAL A 1 293 ? -10.18800 37.33800 93.91800 1.000 67.32687 293 VAL A N 1
ATOM 2162 C CA . VAL A 1 293 ? -10.19400 38.59100 93.16700 1.000 69.25583 293 VAL A CA 1
ATOM 2163 C C . VAL A 1 293 ? -11.61800 38.97900 92.78700 1.000 63.84948 293 VAL A C 1
ATOM 2164 O O . VAL A 1 293 ? -11.97300 40.16400 92.78700 1.000 66.48651 293 VAL A O 1
ATOM 2168 N N . SER A 1 294 ? -12.46300 37.99100 92.47800 1.000 65.91362 294 SER A N 1
ATOM 2169 C CA . SER A 1 294 ? -13.85800 38.28800 92.16700 1.000 64.48139 294 SER A CA 1
ATOM 2170 C C . SER A 1 294 ? -14.55700 38.94100 93.35100 1.000 64.85860 294 SER A C 1
ATOM 2171 O O . SER A 1 294 ? -15.33100 39.88900 93.17800 1.000 66.82461 294 SER A O 1
ATOM 2174 N N . ARG A 1 295 ? -14.29400 38.45200 94.56600 1.000 67.45893 295 ARG A N 1
ATOM 2175 C CA . ARG A 1 295 ? -14.91900 39.04800 95.74000 1.000 63.89528 295 ARG A CA 1
ATOM 2176 C C . ARG A 1 295 ? -14.38500 40.45100 95.99500 1.000 71.02104 295 ARG A C 1
ATOM 2177 O O . ARG A 1 295 ? -15.12900 41.33200 96.44300 1.000 67.56417 295 ARG A O 1
ATOM 2185 N N . GLN A 1 296 ? -13.09700 40.67600 95.72600 1.000 65.91343 296 GLN A N 1
ATOM 2186 C CA . GLN A 1 296 ? -12.55300 42.02800 95.80100 1.000 60.00106 296 GLN A CA 1
ATOM 2187 C C . GLN A 1 296 ? -13.26600 42.94900 94.81900 1.000 68.60803 296 GLN A C 1
ATOM 2188 O O . GLN A 1 296 ? -13.63400 44.07900 95.16200 1.000 73.81033 296 GLN A O 1
ATOM 2194 N N . ILE A 1 297 ? -13.46900 42.47600 93.58700 1.000 65.20270 297 ILE A N 1
ATOM 2195 C CA . ILE A 1 297 ? -14.24400 43.23500 92.61000 1.000 65.56512 297 ILE A CA 1
ATOM 2196 C C . ILE A 1 297 ? -15.67600 43.42000 93.09600 1.000 73.24874 297 ILE A C 1
ATOM 2197 O O . ILE A 1 297 ? -16.24100 44.51700 93.01000 1.000 68.46050 297 ILE A O 1
ATOM 2202 N N . GLU A 1 298 ? -16.28000 42.35200 93.62400 1.000 72.81866 298 GLU A N 1
ATOM 2203 C CA . GLU A 1 298 ? -17.66700 42.41700 94.07200 1.000 66.41146 298 GLU A CA 1
ATOM 2204 C C . GLU A 1 298 ? -17.86400 43.46400 95.16100 1.000 67.48179 298 GLU A C 1
ATOM 2205 O O . GLU A 1 298 ? -18.92300 44.09800 95.22600 1.000 70.78171 298 GLU A O 1
ATOM 2211 N N . ALA A 1 299 ? -16.86000 43.66500 96.01700 1.000 75.83234 299 ALA A N 1
ATOM 2212 C CA . ALA A 1 299 ? -16.96700 44.67100 97.06600 1.000 68.70276 299 ALA A CA 1
ATOM 2213 C C . ALA A 1 299 ? -16.96000 46.08900 96.51100 1.000 75.21490 299 ALA A C 1
ATOM 2214 O O . ALA A 1 299 ? -17.42300 47.00900 97.19400 1.000 84.80401 299 ALA A O 1
ATOM 2216 N N . GLY A 1 300 ? -16.44800 46.28800 95.29800 1.000 69.43788 300 GLY A N 1
ATOM 2217 C CA . GLY A 1 300 ? -16.47400 47.59700 94.67400 1.000 79.48937 300 GLY A CA 1
ATOM 2218 C C . GLY A 1 300 ? -15.11700 48.12000 94.25000 1.000 71.52657 300 GLY A C 1
ATOM 2219 O O . 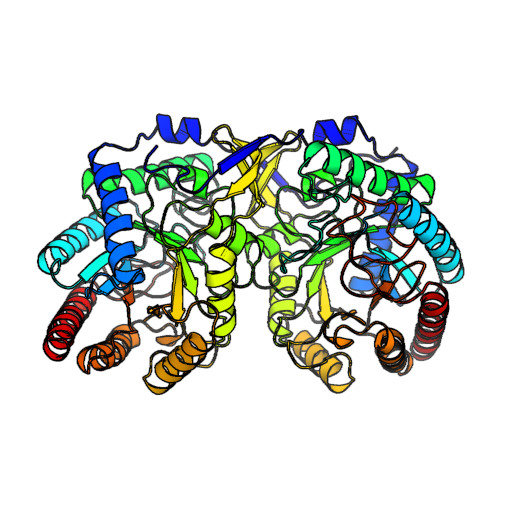GLY A 1 300 ? -14.97500 49.30900 93.94800 1.000 74.72665 300 GLY A O 1
ATOM 2220 N N . GLU A 1 301 ? -14.11400 47.24700 94.21600 1.000 66.78573 301 GLU A N 1
ATOM 2221 C CA . GLU A 1 301 ? -12.75600 47.64800 93.85000 1.000 69.62253 301 GLU A CA 1
ATOM 2222 C C . GLU A 1 301 ? -12.69500 47.90000 92.34900 1.000 73.04739 301 GLU A C 1
ATOM 2223 O O . GLU A 1 301 ? -12.66000 46.96300 91.54800 1.000 70.74406 301 GLU A O 1
ATOM 2229 N N . ASN A 1 302 ? -12.67300 49.17700 91.96000 1.000 72.83445 302 ASN A N 1
ATOM 2230 C CA . ASN A 1 302 ? -12.64200 49.53600 90.54800 1.000 65.94318 302 ASN A CA 1
ATOM 2231 C C . ASN A 1 302 ? -11.23700 49.50900 89.96100 1.000 70.97270 302 ASN A C 1
ATOM 2232 O O . ASN A 1 302 ? -11.09400 49.49200 88.73300 1.000 71.14743 302 ASN A O 1
ATOM 2237 N N . ALA A 1 303 ? -10.20000 49.50800 90.80200 1.000 71.71219 303 ALA A N 1
ATOM 2238 C CA . ALA A 1 303 ? -8.83600 49.41200 90.29600 1.000 66.12647 303 ALA A CA 1
ATOM 2239 C C . ALA A 1 303 ? -8.54400 48.05100 89.68100 1.000 63.26852 303 ALA A C 1
ATOM 2240 O O . ALA A 1 303 ? -7.66100 47.95000 88.82200 1.000 55.50456 303 ALA A O 1
ATOM 2242 N N . LEU A 1 304 ? -9.25900 47.00900 90.09600 1.000 66.89791 304 LEU A N 1
ATOM 2243 C CA . LEU A 1 304 ? -9.08900 45.69200 89.49700 1.000 64.40036 304 LEU A CA 1
ATOM 2244 C C . LEU A 1 304 ? -9.73400 45.67900 88.11700 1.000 62.53887 304 LEU A C 1
ATOM 2245 O O . LEU A 1 304 ? -10.92500 45.97500 87.97600 1.000 70.56791 304 LEU A O 1
ATOM 2250 N N . MET A 1 305 ? -8.94700 45.33800 87.10100 1.000 63.73415 305 MET A N 1
ATOM 2251 C CA . MET A 1 305 ? -9.34900 45.46600 85.70500 1.000 64.32671 305 MET A CA 1
ATOM 2252 C C . MET A 1 305 ? -9.68500 44.14500 85.03400 1.000 64.35206 305 MET A C 1
ATOM 2253 O O . MET A 1 305 ? -10.64900 44.07700 84.26900 1.000 64.55523 305 MET A O 1
ATOM 2258 N N . GLY A 1 306 ? -8.91900 43.09300 85.29100 1.000 59.47417 306 GLY A N 1
ATOM 2259 C CA . GLY A 1 306 ? -9.19900 41.82500 84.65300 1.000 60.70141 306 GLY A CA 1
ATOM 2260 C C . GLY A 1 306 ? -8.41400 40.70100 85.28900 1.000 56.38925 306 GLY A C 1
ATOM 2261 O O . GLY A 1 306 ? -7.80800 40.86200 86.34900 1.000 58.32802 306 GLY A O 1
ATOM 2262 N N . VAL A 1 307 ? -8.44000 39.54700 84.61800 1.000 57.96293 307 VAL A N 1
ATOM 2263 C CA . VAL A 1 307 ? -7.75500 38.35000 85.08700 1.000 61.72008 307 VAL A CA 1
ATOM 2264 C C . VAL A 1 307 ? -7.14200 37.61800 83.90100 1.000 60.90840 307 VAL A C 1
ATOM 2265 O O . VAL A 1 307 ? -7.47100 37.87200 82.74000 1.000 52.89994 307 VAL A O 1
ATOM 2269 N N . MET A 1 308 ? -6.23800 36.69400 84.21700 1.000 61.72610 308 MET A N 1
ATOM 2270 C CA . MET A 1 308 ? -5.63700 35.79400 83.24300 1.000 60.24218 308 MET A CA 1
ATOM 2271 C C . MET A 1 308 ? -5.92200 34.36300 83.67000 1.000 59.77930 308 MET A C 1
ATOM 2272 O O . MET A 1 308 ? -5.74900 34.01800 84.84400 1.000 67.14416 308 MET A O 1
ATOM 2277 N N . ILE A 1 309 ? -6.36500 33.53900 82.72500 1.000 65.62060 309 ILE A N 1
ATOM 2278 C CA . ILE A 1 309 ? -6.76500 32.16500 83.00400 1.000 68.42831 309 ILE A CA 1
ATOM 2279 C C . ILE A 1 309 ? -6.09500 31.24500 81.99500 1.000 65.16462 309 ILE A C 1
ATOM 2280 O O . ILE A 1 309 ? -6.23700 31.43700 80.78200 1.000 66.00549 309 ILE A O 1
ATOM 2285 N N . GLU A 1 310 ? -5.36600 30.25000 82.49600 1.000 70.55115 310 GLU A N 1
ATOM 2286 C CA . GLU A 1 310 ? -4.77800 29.21000 81.65300 1.000 73.91839 310 GLU A CA 1
ATOM 2287 C C . GLU A 1 310 ? -5.79100 28.07600 81.55200 1.000 78.95480 310 GLU A C 1
ATOM 2288 O O . GLU A 1 310 ? -5.85700 27.20600 82.42300 1.000 81.63541 310 GLU A O 1
ATOM 2294 N N . SER A 1 311 ? -6.59000 28.09200 80.48800 1.000 74.56176 311 SER A N 1
ATOM 2295 C CA . SER A 1 311 ? -7.67200 27.14000 80.29500 1.000 72.22897 311 SER A CA 1
ATOM 2296 C C . SER A 1 311 ? -7.44600 26.33900 79.02000 1.000 82.43921 311 SER A C 1
ATOM 2297 O O . SER A 1 311 ? -6.65900 26.72200 78.15200 1.000 80.59950 311 SER A O 1
ATOM 2300 N N . ASN A 1 312 ? -8.15700 25.22100 78.91400 1.000 88.68028 312 ASN A N 1
ATOM 2301 C CA . ASN A 1 312 ? -8.02800 24.33200 77.76600 1.000 86.38605 312 ASN A CA 1
ATOM 2302 C C . ASN A 1 312 ? -9.31800 23.53400 77.62700 1.000 92.74977 312 ASN A C 1
ATOM 2303 O O . ASN A 1 312 ? -10.24100 23.66000 78.43600 1.000 91.46072 312 ASN A O 1
ATOM 2308 N N . ILE A 1 313 ? -9.37700 22.70800 76.57900 1.000 95.76766 313 ILE A N 1
ATOM 2309 C CA . ILE A 1 313 ? -10.52800 21.83000 76.39100 1.000 101.82608 313 ILE A CA 1
ATOM 2310 C C . ILE A 1 313 ? -10.60300 20.81100 77.52000 1.000 111.63246 313 ILE A C 1
ATOM 2311 O O . ILE A 1 313 ? -11.68700 20.50800 78.03600 1.000 107.98358 313 ILE A O 1
ATOM 2316 N N . ASN A 1 314 ? -9.45500 20.27200 77.92600 1.000 127.76886 314 ASN A N 1
ATOM 2317 C CA . ASN A 1 314 ? -9.36700 19.35100 79.04700 1.000 124.84214 314 ASN A CA 1
ATOM 2318 C C . ASN A 1 314 ? -8.30300 19.84100 80.01900 1.000 127.98336 314 ASN A C 1
ATOM 2319 O O . ASN A 1 314 ? -7.29400 20.42600 79.61700 1.000 126.60171 314 ASN A O 1
ATOM 2324 N N . GLU A 1 315 ? -8.54200 19.59800 81.30500 1.000 117.76320 315 GLU A N 1
ATOM 2325 C CA . GLU A 1 315 ? -7.61900 20.04000 82.33700 1.000 112.11073 315 GLU A CA 1
ATOM 2326 C C . GLU A 1 315 ? -6.35700 19.17900 82.33500 1.000 118.00659 315 GLU A C 1
ATOM 2327 O O . GLU A 1 315 ? -6.28300 18.12800 81.69100 1.000 120.25771 315 GLU A O 1
ATOM 2333 N N . GLY A 1 316 ? -5.35300 19.64000 83.07200 1.000 113.96629 316 GLY A N 1
ATOM 2334 C CA . GLY A 1 316 ? -4.12700 18.88700 83.23400 1.000 116.15091 316 GLY A CA 1
ATOM 2335 C C . GLY A 1 316 ? -3.08400 19.20600 82.18400 1.000 121.47319 316 GLY A C 1
ATOM 2336 O O . GLY A 1 316 ? -3.18700 20.15800 81.40400 1.000 121.40958 316 GLY A O 1
ATOM 2337 N N . LYS A 1 317 ? -2.04600 18.37100 82.17300 1.000 126.14692 317 LYS A N 1
ATOM 2338 C CA . LYS A 1 317 ? -0.94000 18.53200 81.24300 1.000 128.87791 317 LYS A CA 1
ATOM 2339 C C . LYS A 1 317 ? -0.34100 17.17100 80.92900 1.000 134.52956 317 LYS A C 1
ATOM 2340 O O . LYS A 1 317 ? -0.32100 16.27200 81.77400 1.000 130.80196 317 LYS A O 1
ATOM 2346 N N . GLN A 1 318 ? 0.15500 17.03500 79.70000 1.000 157.65131 318 GLN A N 1
ATOM 2347 C CA . GLN A 1 318 ? 0.77800 15.79900 79.24700 1.000 163.43594 318 GLN A CA 1
ATOM 2348 C C . GLN A 1 318 ? 2.20500 16.05700 78.78200 1.000 165.31197 318 GLN A C 1
ATOM 2349 O O . GLN A 1 318 ? 2.81800 17.05900 79.16400 1.000 171.48474 318 GLN A O 1
ATOM 2355 N N . SER A 1 319 ? 2.74200 15.15900 77.95700 1.000 158.38921 319 SER A N 1
ATOM 2356 C CA . SER A 1 319 ? 4.06800 15.35300 77.38300 1.000 155.76165 319 SER A CA 1
ATOM 2357 C C . SER A 1 319 ? 4.06500 15.03400 75.89300 1.000 151.97643 319 SER A C 1
ATOM 2358 O O . SER A 1 319 ? 3.00300 14.82800 75.29700 1.000 149.79213 319 SER A O 1
ATOM 2361 N N . MET A 1 320 ? 5.24800 14.99100 75.29000 1.000 151.41851 320 MET A N 1
ATOM 2362 C CA . MET A 1 320 ? 5.38000 14.73500 73.86000 1.000 145.34296 320 MET A CA 1
ATOM 2363 C C . MET A 1 320 ? 6.45100 13.67600 73.60600 1.000 143.47017 320 MET A C 1
ATOM 2364 O O . MET A 1 320 ? 6.19000 12.65100 72.97400 1.000 139.07418 320 MET A O 1
ATOM 2369 N N . ALA A 1 329 ? 0.84900 10.24800 69.19600 1.000 142.47601 329 ALA A N 1
ATOM 2370 C CA . ALA A 1 329 ? 0.48400 9.66500 70.48100 1.000 143.15001 329 ALA A CA 1
ATOM 2371 C C . ALA A 1 329 ? 0.44300 10.72800 71.57400 1.000 143.07436 329 ALA A C 1
ATOM 2372 O O . ALA A 1 329 ? 1.34800 10.81200 72.40400 1.000 147.77846 329 ALA A O 1
ATOM 2374 N N . LEU A 1 330 ? -0.61400 11.53800 71.56900 1.000 143.57608 330 LEU A N 1
ATOM 2375 C CA . LEU A 1 330 ? -0.77900 12.59700 72.55400 1.000 145.53467 330 LEU A CA 1
ATOM 2376 C C . LEU A 1 330 ? -2.26400 12.86900 72.74200 1.000 142.40149 330 LEU A C 1
ATOM 2377 O O . LEU A 1 330 ? -3.05400 12.75900 71.80000 1.000 134.79939 330 LEU A O 1
ATOM 2382 N N . LYS A 1 331 ? -2.63700 13.22000 73.97100 1.000 142.03487 331 LYS A N 1
ATOM 2383 C CA . LYS A 1 331 ? -4.04000 13.44200 74.29300 1.000 138.36683 331 LYS A CA 1
ATOM 2384 C C . LYS A 1 331 ? -4.57100 14.68100 73.58200 1.000 141.50796 331 LYS A C 1
ATOM 2385 O O . LYS A 1 331 ? -3.85800 15.67300 73.40600 1.000 134.25873 331 LYS A O 1
ATOM 2391 N N . TYR A 1 332 ? -5.83700 14.61800 73.18000 1.000 143.30392 332 TYR A N 1
ATOM 2392 C CA . TYR A 1 332 ? -6.48000 15.69800 72.44500 1.000 142.65617 332 TYR A CA 1
ATOM 2393 C C . TYR A 1 332 ? -7.03900 16.73200 73.41400 1.000 139.98806 332 TYR A C 1
ATOM 2394 O O . TYR A 1 332 ? -7.67200 16.37800 74.41400 1.000 140.26040 332 TYR A O 1
ATOM 2403 N N . GLY A 1 333 ? -6.80200 18.00800 73.11300 1.000 137.26632 333 GLY A N 1
ATOM 2404 C CA . GLY A 1 333 ? -7.31000 19.08300 73.94200 1.000 122.69455 333 GLY A CA 1
ATOM 2405 C C . GLY A 1 333 ? -6.61400 19.26300 75.27000 1.000 116.70531 333 GLY A C 1
ATOM 2406 O O . GLY A 1 333 ? -7.12600 19.99200 76.12500 1.000 102.51179 333 GLY A O 1
ATOM 2407 N N . VAL A 1 334 ? -5.46300 18.62700 75.47200 1.000 123.29662 334 VAL A N 1
ATOM 2408 C CA . VAL A 1 334 ? -4.71200 18.71700 76.71800 1.000 124.78110 334 VAL A CA 1
ATOM 2409 C C . VAL A 1 334 ? -3.43300 19.49800 76.45700 1.000 114.60838 334 VAL A C 1
ATOM 2410 O O . VAL A 1 334 ? -2.76100 19.28900 75.44000 1.000 120.60823 334 VAL A O 1
ATOM 2414 N N . SER A 1 335 ? -3.10100 20.40100 77.37600 1.000 114.29790 335 SER A N 1
ATOM 2415 C CA . SER A 1 335 ? -1.92300 21.24000 77.21700 1.000 124.51327 335 SER A CA 1
ATOM 2416 C C . SER A 1 335 ? -0.64600 20.41500 77.32700 1.000 129.70012 335 SER A C 1
ATOM 2417 O O . SER A 1 335 ? -0.59800 19.38400 78.00300 1.000 136.95321 335 SER A O 1
ATOM 2420 N N . ILE A 1 336 ? 0.40100 20.88500 76.64400 1.000 131.04179 336 ILE A N 1
ATOM 2421 C CA . ILE A 1 336 ? 1.71500 20.25300 76.71600 1.000 136.97946 336 ILE A CA 1
ATOM 2422 C C . ILE A 1 336 ? 2.68700 21.03100 77.59000 1.000 132.50224 336 ILE A C 1
ATOM 2423 O O . ILE A 1 336 ? 3.77000 20.51100 77.90400 1.000 128.31842 336 ILE A O 1
ATOM 2428 N N . THR A 1 337 ? 2.34300 22.25200 77.99100 1.000 126.99661 337 THR A N 1
ATOM 2429 C CA . THR A 1 337 ? 3.23000 23.10900 78.76200 1.000 128.17284 337 THR A CA 1
ATOM 2430 C C . THR A 1 337 ? 2.49000 23.66600 79.96800 1.000 129.94563 337 THR A C 1
ATOM 2431 O O . THR A 1 337 ? 1.31200 24.02700 79.87300 1.000 129.54598 337 THR A O 1
ATOM 2435 N N . ASP A 1 338 ? 3.19600 23.74000 81.09600 1.000 127.15626 338 ASP A N 1
ATOM 2436 C CA . ASP A 1 338 ? 2.66700 24.25100 82.36800 1.000 124.79100 338 ASP A CA 1
ATOM 2437 C C . ASP A 1 338 ? 1.39600 23.46600 82.69600 1.000 120.67643 338 ASP A C 1
ATOM 2438 O O . ASP A 1 338 ? 1.42300 22.23000 82.65200 1.000 122.11806 338 ASP A O 1
ATOM 2443 N N . SER A 1 339 ? 0.27900 24.12100 83.00400 1.000 120.58696 339 SER A N 1
ATOM 2444 C CA . SER A 1 339 ? -0.89300 23.40600 83.49100 1.000 116.63673 339 SER A CA 1
ATOM 2445 C C . SER A 1 339 ? -2.13800 24.24800 83.26100 1.000 113.34005 339 SER A C 1
ATOM 2446 O O . SER A 1 339 ? -2.14000 25.44600 83.55800 1.000 107.42263 339 SER A O 1
ATOM 2449 N N . CYS A 1 340 ? -3.19500 23.61800 82.75200 1.000 107.30054 340 CYS A N 1
ATOM 2450 C CA . CYS A 1 340 ? -4.42800 24.30000 82.38500 1.000 97.25984 340 CYS A CA 1
ATOM 2451 C C . CYS A 1 340 ? -5.61100 23.72500 83.15700 1.000 99.05031 340 CYS A C 1
ATOM 2452 O O . CYS A 1 340 ? -5.53100 22.65300 83.76300 1.000 110.04662 340 CYS A O 1
ATOM 2455 N N . VAL A 1 341 ? -6.71900 24.45600 83.12300 1.000 91.75906 341 VAL A N 1
ATOM 2456 C CA . VAL A 1 341 ? -7.95900 24.01600 83.73300 1.000 90.93072 341 VAL A CA 1
ATOM 2457 C C . VAL A 1 341 ? -8.89000 23.49800 82.64400 1.000 91.87225 341 VAL A C 1
ATOM 2458 O O . VAL A 1 341 ? -8.68000 23.72400 81.45400 1.000 92.53306 341 VAL A O 1
ATOM 2462 N N . SER A 1 342 ? -9.94300 22.79600 83.05500 1.000 89.80378 342 SER A N 1
ATOM 2463 C CA . SER A 1 342 ? -10.89200 22.22900 82.11200 1.000 90.27694 342 SER A CA 1
ATOM 2464 C C . SER A 1 342 ? -11.84700 23.30400 81.59700 1.000 87.03916 342 SER A C 1
ATOM 2465 O O . SER A 1 342 ? -11.93100 24.41300 82.13200 1.000 87.06442 342 SER A O 1
ATOM 2468 N N . TRP A 1 343 ? -12.57900 22.96100 80.53500 1.000 87.68250 343 TRP A N 1
ATOM 2469 C CA . TRP A 1 343 ? -13.55000 23.90000 79.98400 1.000 83.28673 343 TRP A CA 1
ATOM 2470 C C . TRP A 1 343 ? -14.77900 24.00800 80.87700 1.000 86.29158 343 TRP A C 1
ATOM 2471 O O . TRP A 1 343 ? -15.28900 25.11100 81.10500 1.000 86.26739 343 TRP A O 1
ATOM 2482 N N . ASP A 1 344 ? -15.27500 22.87400 81.38300 1.000 90.19187 344 ASP A N 1
ATOM 2483 C CA . ASP A 1 344 ? -16.38100 22.91200 82.33600 1.000 85.65585 344 ASP A CA 1
ATOM 2484 C C . ASP A 1 344 ? -16.00500 23.69600 83.58500 1.000 87.43242 344 ASP A C 1
ATOM 2485 O O . ASP A 1 344 ? -16.86700 24.33000 84.20400 1.000 93.23805 344 ASP A O 1
ATOM 2490 N N . THR A 1 345 ? -14.73000 23.65900 83.97200 1.000 83.06385 345 THR A N 1
ATOM 2491 C CA . THR A 1 345 ? -14.25000 24.55400 85.01800 1.000 82.06616 345 THR A CA 1
ATOM 2492 C C . THR A 1 345 ? -14.30600 26.00400 84.55300 1.000 84.91246 345 THR A C 1
ATOM 2493 O O . THR A 1 345 ? -14.80600 26.87800 85.27000 1.000 79.65250 345 THR A O 1
ATOM 2497 N N . THR A 1 346 ? -13.83200 26.26500 83.33000 1.000 87.54659 346 THR A N 1
ATOM 2498 C CA . THR A 1 346 ? -13.66400 27.63600 82.85400 1.000 76.84872 346 THR A CA 1
ATOM 2499 C C . THR A 1 346 ? -14.98800 28.38700 82.80300 1.000 73.27257 346 THR A C 1
ATOM 2500 O O . THR A 1 346 ? -15.05800 29.55800 83.19700 1.000 79.38411 346 THR A O 1
ATOM 2504 N N . VAL A 1 347 ? -16.05000 27.73700 82.31700 1.000 74.89324 347 VAL A N 1
ATOM 2505 C CA . VAL A 1 347 ? -17.33000 28.42500 82.17200 1.000 78.11197 347 VAL A CA 1
ATOM 2506 C C . VAL A 1 347 ? -17.86900 28.86000 83.52700 1.000 81.91384 347 VAL A C 1
ATOM 2507 O O . VAL A 1 347 ? -18.55700 29.88300 83.63100 1.000 75.63245 347 VAL A O 1
ATOM 2511 N N . LYS A 1 348 ? -17.56700 28.10300 84.58500 1.000 82.86566 348 LYS A N 1
ATOM 2512 C CA . LYS A 1 348 ? -17.98600 28.51300 85.92100 1.000 81.61052 348 LYS A CA 1
ATOM 2513 C C . LYS A 1 348 ? -17.15800 29.69100 86.42000 1.000 81.02371 348 LYS A C 1
ATOM 2514 O O . LYS A 1 348 ? -17.69200 30.60500 87.05900 1.000 84.34288 348 LYS A O 1
ATOM 2520 N N . MET A 1 349 ? -15.85100 29.68600 86.14100 1.000 81.64299 349 MET A N 1
ATOM 2521 C CA . MET A 1 349 ? -15.00800 30.81900 86.51100 1.000 74.33565 349 MET A CA 1
ATOM 2522 C C . MET A 1 349 ? -15.48200 32.09700 85.82700 1.000 69.97967 349 MET A C 1
ATOM 2523 O O . MET A 1 349 ? -15.60500 33.14900 86.46600 1.000 69.99024 349 MET A O 1
ATOM 2528 N N . LEU A 1 350 ? -15.76400 32.01900 84.52500 1.000 70.72564 350 LEU A N 1
ATOM 2529 C CA . LEU A 1 350 ? -16.21900 33.19500 83.79200 1.000 70.56706 350 LEU A CA 1
ATOM 2530 C C . LEU A 1 350 ? -17.60400 33.64100 84.24100 1.000 76.44392 350 LEU A C 1
ATOM 2531 O O . LEU A 1 350 ? -17.89100 34.84300 84.25500 1.000 77.28812 350 LEU A O 1
ATOM 2536 N N . ASN A 1 351 ? -18.47400 32.69600 84.60600 1.000 76.89980 351 ASN A N 1
ATOM 2537 C CA . ASN A 1 351 ? -19.81100 33.06400 85.05800 1.000 78.51577 351 ASN A CA 1
ATOM 2538 C C . ASN A 1 351 ? -19.77200 33.68400 86.44900 1.000 84.02342 351 ASN A C 1
ATOM 2539 O O . ASN A 1 351 ? -20.49000 34.65400 86.72300 1.000 83.06186 351 ASN A O 1
ATOM 2544 N N . ASN A 1 352 ? -18.94200 33.13800 87.34100 1.000 87.34195 352 ASN A N 1
ATOM 2545 C CA . ASN A 1 352 ? -18.79800 33.72700 88.66800 1.000 83.55203 352 ASN A CA 1
ATOM 2546 C C . ASN A 1 352 ? -18.14200 35.09900 88.60100 1.000 73.35833 352 ASN A C 1
ATOM 2547 O O . ASN A 1 352 ? -18.45700 35.97600 89.41300 1.000 73.26615 352 ASN A O 1
ATOM 2552 N N . LEU A 1 353 ? -17.23400 35.30300 87.64400 1.000 72.09182 353 LEU A N 1
ATOM 2553 C CA . LEU A 1 353 ? -16.62500 36.61600 87.47500 1.000 70.98721 353 LEU A CA 1
ATOM 2554 C C . LEU A 1 353 ? -17.61300 37.60700 86.87200 1.000 73.29488 353 LEU A C 1
ATOM 2555 O O . LEU A 1 353 ? -17.63000 38.78400 87.25200 1.000 67.69958 353 LEU A O 1
ATOM 2560 N N . ALA A 1 354 ? -18.44900 37.14600 85.93700 1.000 75.18923 354 ALA A N 1
ATOM 2561 C CA . ALA A 1 354 ? -19.40100 38.03900 85.28400 1.000 70.46318 354 ALA A CA 1
ATOM 2562 C C . ALA A 1 354 ? -20.42300 38.59100 86.26700 1.000 78.41170 354 ALA A C 1
ATOM 2563 O O . ALA A 1 354 ? -20.90700 39.71500 86.09100 1.000 76.37662 354 ALA A O 1
ATOM 2565 N N . ARG A 1 355 ? -20.76900 37.82200 87.30200 1.000 75.95010 355 ARG A N 1
ATOM 2566 C CA . ARG A 1 355 ? -21.67100 38.34000 88.32500 1.000 78.18589 355 ARG A CA 1
ATOM 2567 C C . ARG A 1 355 ? -20.97600 39.38400 89.19000 1.000 70.87068 355 ARG A C 1
ATOM 2568 O O . ARG A 1 355 ? -21.59500 40.37600 89.59400 1.000 80.69202 355 ARG A O 1
ATOM 2576 N N . ALA A 1 356 ? -19.68700 39.18200 89.47700 1.000 74.45052 356 ALA A N 1
ATOM 2577 C CA . ALA A 1 356 ? -18.94400 40.15200 90.27500 1.000 70.33364 356 ALA A CA 1
ATOM 2578 C C . ALA A 1 356 ? -18.88600 41.50800 89.58200 1.000 69.99775 356 ALA A C 1
ATOM 2579 O O . ALA A 1 356 ? -18.98300 42.55300 90.23800 1.000 72.68369 356 ALA A O 1
ATOM 2581 N N . VAL A 1 357 ? -18.72600 41.51300 88.25600 1.000 65.97993 357 VAL A N 1
ATOM 2582 C CA . VAL A 1 357 ? -18.75300 42.76800 87.51000 1.000 68.53814 357 VAL A CA 1
ATOM 2583 C C . VAL A 1 357 ? -20.13100 43.40900 87.60300 1.000 73.54025 357 VAL A C 1
ATOM 2584 O O . VAL A 1 357 ? -20.25600 44.63600 87.70100 1.000 72.80040 357 VAL A O 1
ATOM 2588 N N . GLN A 1 358 ? -21.18600 42.59000 87.57600 1.000 73.33459 358 GLN A N 1
ATOM 2589 C CA . GLN A 1 358 ? -22.53600 43.11800 87.73700 1.000 77.12069 358 GLN A CA 1
ATOM 2590 C C . GLN A 1 358 ? -22.72200 43.73300 89.11800 1.000 72.19839 358 GLN A C 1
ATOM 2591 O O . GLN A 1 358 ? -23.36300 44.78100 89.25900 1.000 74.06157 358 GLN A O 1
ATOM 2597 N N . LYS A 1 359 ? -22.16300 43.09700 90.14900 1.000 75.29704 359 LYS A N 1
ATOM 2598 C CA . LYS A 1 359 ? -22.30600 43.61800 91.50400 1.000 76.23385 359 LYS A CA 1
ATOM 2599 C C . LYS A 1 359 ? -21.46300 44.86800 91.72100 1.000 76.63606 359 LYS A C 1
ATOM 2600 O O . LYS A 1 359 ? -21.79500 45.69300 92.58000 1.000 77.90122 359 LYS A O 1
ATOM 2606 N N . ARG A 1 360 ? -20.37600 45.02700 90.96100 1.000 75.16526 360 ARG A N 1
ATOM 2607 C CA . ARG A 1 360 ? -19.52000 46.19800 91.13200 1.000 75.25124 360 ARG A CA 1
ATOM 2608 C C . ARG A 1 360 ? -20.22000 47.46700 90.66200 1.000 85.82312 360 ARG A C 1
ATOM 2609 O O . ARG A 1 360 ? -20.24900 48.47300 91.38100 1.000 78.23743 360 ARG A O 1
ATOM 2617 N N . ARG A 1 361 ? -20.78900 47.44000 89.45400 1.000 84.68110 361 ARG A N 1
ATOM 2618 C CA . ARG A 1 361 ? -21.48400 48.61600 88.94300 1.000 86.97497 361 ARG A CA 1
ATOM 2619 C C . ARG A 1 361 ? -22.75900 48.91300 89.71800 1.000 84.01709 361 ARG A C 1
ATOM 2620 O O . ARG A 1 361 ? -23.29400 50.02000 89.60500 1.000 87.11022 361 ARG A O 1
ATOM 2628 N N . GLN A 1 362 ? -23.25900 47.95100 90.49700 1.000 89.87754 362 GLN A N 1
ATOM 2629 C CA . GLN A 1 362 ? -24.37200 48.23600 91.39600 1.000 90.31118 362 GLN A CA 1
ATOM 2630 C C . GLN A 1 362 ? -23.93200 49.14600 92.53500 1.000 96.10452 362 GLN A C 1
ATOM 2631 O O . GLN A 1 362 ? -24.68600 50.02900 92.96100 1.000 99.55240 362 GLN A O 1
ATOM 2637 N N . LYS A 1 363 ? -22.71300 48.94800 93.04000 1.000 92.75778 363 LYS A N 1
ATOM 2638 C CA . LYS A 1 363 ? -22.16500 49.82300 94.06700 1.000 97.75953 363 LYS A CA 1
ATOM 2639 C C . LYS A 1 363 ? -21.71000 51.16500 93.51000 1.000 95.94837 363 LYS A C 1
ATOM 2640 O O . LYS A 1 363 ? -21.52500 52.11200 94.28300 1.000 101.74152 363 LYS A O 1
ATOM 2646 N N . ASN A 1 364 ? -21.52800 51.26800 92.19400 1.000 88.36570 364 ASN A N 1
ATOM 2647 C CA . ASN A 1 364 ? -21.11700 52.51200 91.55900 1.000 86.75249 364 ASN A CA 1
ATOM 2648 C C . ASN A 1 364 ? -22.29100 53.38200 91.13000 1.000 92.92173 364 ASN A C 1
ATOM 2649 O O . ASN A 1 364 ? -22.08000 54.54800 90.77800 1.000 102.19035 364 ASN A O 1
ATOM 2654 N N . GLY A 1 365 ? -23.51000 52.85300 91.14800 1.000 78.67103 365 GLY A N 1
ATOM 2655 C CA . GLY A 1 365 ? -24.67800 53.60800 90.73300 1.000 83.52499 365 GLY A CA 1
ATOM 2656 C C . GLY A 1 365 ? -25.02900 54.74900 91.66700 1.000 103.35581 365 GLY A C 1
ATOM 2657 O O . GLY A 1 365 ? -25.55800 55.77400 91.23600 1.000 101.97941 365 GLY A O 1
ATOM 2658 N N . GLU B 1 8 ? -4.50200 50.43400 56.90400 1.000 96.07404 8 GLU B N 1
ATOM 2659 C CA . GLU B 1 8 ? -3.49000 50.96300 57.83400 1.000 102.35037 8 GLU B CA 1
ATOM 2660 C C . GLU B 1 8 ? -4.08200 51.79200 58.97800 1.000 96.86305 8 GLU B C 1
ATOM 2661 O O . GLU B 1 8 ? -3.45500 52.72500 59.47700 1.000 84.07231 8 GLU B O 1
ATOM 2667 N N . GLU B 1 9 ? -5.27900 51.43300 59.43800 1.000 108.82969 9 GLU B N 1
ATOM 2668 C CA . GLU B 1 9 ? -5.70400 51.78200 60.78600 1.000 96.70131 9 GLU B CA 1
ATOM 2669 C C . GLU B 1 9 ? -5.44800 50.64200 61.76000 1.000 89.09411 9 GLU B C 1
ATOM 2670 O O . GLU B 1 9 ? -5.91400 50.68900 62.90400 1.000 89.42714 9 GLU B O 1
ATOM 2676 N N . TYR B 1 10 ? -4.70900 49.62000 61.32200 1.000 82.77928 10 TYR B N 1
ATOM 2677 C CA . TYR B 1 10 ? -4.42800 48.44000 62.12200 1.000 84.21218 10 TYR B CA 1
ATOM 2678 C C . TYR B 1 10 ? -2.96100 48.03500 62.12600 1.000 76.55633 10 TYR B C 1
ATOM 2679 O O . TYR B 1 10 ? -2.57400 47.21500 62.96600 1.000 73.42556 10 TYR B O 1
ATOM 2688 N N . ASP B 1 11 ? -2.14000 48.56800 61.22400 1.000 71.06580 11 ASP B N 1
ATOM 2689 C CA . ASP B 1 11 ? -0.73000 48.21400 61.13500 1.000 73.60626 11 ASP B CA 1
ATOM 2690 C C . ASP B 1 11 ? 0.11900 49.46500 61.30900 1.000 68.34777 11 ASP B C 1
ATOM 2691 O O . ASP B 1 11 ? -0.12900 50.48300 60.65400 1.000 66.61094 11 ASP B O 1
ATOM 2696 N N . ASP B 1 12 ? 1.11500 49.37900 62.19300 1.000 59.90015 12 ASP B N 1
ATOM 2697 C CA . ASP B 1 12 ? 2.05800 50.47200 62.43600 1.000 66.00638 12 ASP B CA 1
ATOM 2698 C C . ASP B 1 12 ? 1.34200 51.73800 62.90200 1.000 60.96607 12 ASP B C 1
ATOM 2699 O O . ASP B 1 12 ? 1.71200 52.85300 62.52900 1.000 61.72633 12 ASP B O 1
ATOM 2704 N N . THR B 1 13 ? 0.30500 51.56700 63.72700 1.000 52.65278 13 THR B N 1
ATOM 2705 C CA . THR B 1 13 ? -0.42400 52.72200 64.23800 1.000 50.96648 13 THR B CA 1
ATOM 2706 C C . THR B 1 13 ? 0.41200 53.55100 65.20300 1.000 61.71010 13 THR B C 1
ATOM 2707 O O . THR B 1 13 ? 0.10400 54.72900 65.41800 1.000 65.16182 13 THR B O 1
ATOM 2711 N N . ARG B 1 14 ? 1.46000 52.96700 65.78800 1.000 58.36415 14 ARG B N 1
ATOM 2712 C CA . ARG B 1 14 ? 2.38000 53.70000 66.64900 1.000 53.95069 14 ARG B CA 1
ATOM 2713 C C . ARG B 1 14 ? 3.81200 53.64800 66.12700 1.000 56.83151 14 ARG B C 1
ATOM 2714 O O . ARG B 1 14 ? 4.76100 53.79600 66.90400 1.000 57.86245 14 ARG B O 1
ATOM 2722 N N . ILE B 1 15 ? 3.98500 53.44100 64.82400 1.000 55.17504 15 ILE B N 1
ATOM 2723 C CA . ILE B 1 15 ? 5.28700 53.49000 64.17000 1.000 56.52546 15 ILE B CA 1
ATOM 2724 C C . ILE B 1 15 ? 5.34400 54.77200 63.35400 1.000 53.46289 15 ILE B C 1
ATOM 2725 O O . ILE B 1 15 ? 4.55700 54.95300 62.41600 1.000 55.15149 15 ILE B O 1
ATOM 2730 N N . MET B 1 16 ? 6.26900 55.66400 63.70900 1.000 53.30209 16 MET B N 1
ATOM 2731 C CA . MET B 1 16 ? 6.37600 56.93500 63.00100 1.000 53.44620 16 MET B CA 1
ATOM 2732 C C . MET B 1 16 ? 7.11200 56.78000 61.67600 1.000 54.65614 16 MET B C 1
ATOM 2733 O O . MET B 1 16 ? 6.74200 57.41500 60.68200 1.000 59.14717 16 MET B O 1
ATOM 2738 N N . GLY B 1 17 ? 8.14600 55.94500 61.63900 1.000 53.95083 17 GLY B N 1
ATOM 2739 C CA . GLY B 1 17 ? 8.89400 55.74300 60.41500 1.000 57.58978 17 GLY B CA 1
ATOM 2740 C C . GLY B 1 17 ? 10.07300 54.80500 60.56700 1.000 54.51368 17 GLY B C 1
ATOM 2741 O O . GLY B 1 17 ? 10.62400 54.65700 61.66200 1.000 58.59603 17 GLY B O 1
ATOM 2742 N N . TYR B 1 18 ? 10.46400 54.16500 59.47100 1.000 65.30827 18 TYR B N 1
ATOM 2743 C CA . TYR B 1 18 ? 11.61000 53.27100 59.44400 1.000 57.05764 18 TYR B CA 1
ATOM 2744 C C . TYR B 1 18 ? 12.81200 53.97600 58.82700 1.000 61.55575 18 TYR B C 1
ATOM 2745 O O . TYR B 1 18 ? 12.67200 54.82300 57.94200 1.000 66.68415 18 TYR B O 1
ATOM 2754 N N . ASP B 1 19 ? 13.99800 53.61400 59.30400 1.000 63.41111 19 ASP B N 1
ATOM 2755 C CA . ASP B 1 19 ? 15.25500 54.08700 58.72400 1.000 65.32228 19 ASP B CA 1
ATOM 2756 C C . ASP B 1 19 ? 16.09300 52.87800 58.33800 1.000 63.12666 19 ASP B C 1
ATOM 2757 O O . ASP B 1 19 ? 16.77700 52.29500 59.19900 1.000 52.24161 19 ASP B O 1
ATOM 2762 N N . PRO B 1 20 ? 16.04900 52.44700 57.07700 1.000 64.45773 20 PRO B N 1
ATOM 2763 C CA . PRO B 1 20 ? 16.83200 51.27800 56.66000 1.000 59.03911 20 PRO B CA 1
ATOM 2764 C C . PRO B 1 20 ? 18.30700 51.42800 57.00400 1.000 56.68328 20 PRO B C 1
ATOM 2765 O O . PRO B 1 20 ? 18.91000 52.48600 56.81000 1.000 58.54135 20 PRO B O 1
ATOM 2769 N N . LEU B 1 21 ? 18.88400 50.35100 57.52400 1.000 54.37211 21 LEU B N 1
ATOM 2770 C CA . LEU B 1 21 ? 20.27800 50.33500 57.93200 1.000 52.34070 21 LEU B CA 1
ATOM 2771 C C . LEU B 1 21 ? 21.17200 49.89900 56.78000 1.000 56.75328 21 LEU B C 1
ATOM 2772 O O . LEU B 1 21 ? 20.76500 49.12600 55.90900 1.000 59.56192 21 LEU B O 1
ATOM 2777 N N . ILE B 1 22 ? 22.40100 50.40700 56.78600 1.000 54.43103 22 ILE B N 1
ATOM 2778 C CA . ILE B 1 22 ? 23.40400 49.87200 55.86000 1.000 58.72444 22 ILE B CA 1
ATOM 2779 C C . ILE B 1 22 ? 23.64300 48.40700 56.20000 1.000 59.98773 22 ILE B C 1
ATOM 2780 O O . ILE B 1 22 ? 23.71600 48.05700 57.39500 1.000 55.48316 22 ILE B O 1
ATOM 2785 N N . PRO B 1 23 ? 23.72600 47.50800 55.22400 1.000 56.94582 23 PRO B N 1
ATOM 2786 C CA . PRO B 1 23 ? 23.98200 46.09700 55.53300 1.000 58.30431 23 PRO B CA 1
ATOM 2787 C C . PRO B 1 23 ? 25.29400 45.93600 56.27900 1.000 63.07372 23 PRO B C 1
ATOM 2788 O O . PRO B 1 23 ? 26.25900 46.67000 56.01800 1.000 60.39899 23 PRO B O 1
ATOM 2792 N N . PRO B 1 24 ? 25.36100 44.99900 57.23000 1.000 64.21389 24 PRO B N 1
ATOM 2793 C CA . PRO B 1 24 ? 26.60700 44.83100 58.00100 1.000 59.29345 24 PRO B CA 1
ATOM 2794 C C . PRO B 1 24 ? 27.81200 44.48900 57.14200 1.000 64.87888 24 PRO B C 1
ATOM 2795 O O . PRO B 1 24 ? 28.91400 44.98800 57.40500 1.000 64.59100 24 PRO B O 1
ATOM 2799 N N . ALA B 1 25 ? 27.63400 43.64900 56.11900 1.000 63.09392 25 ALA B N 1
ATOM 2800 C CA . ALA B 1 25 ? 28.74800 43.31700 55.23600 1.000 58.95796 25 ALA B CA 1
ATOM 2801 C C . ALA B 1 25 ? 29.27500 44.54900 54.51400 1.000 69.43338 25 ALA B C 1
ATOM 2802 O O . ALA B 1 25 ? 30.48000 44.64600 54.25300 1.000 71.80911 25 ALA B O 1
ATOM 2804 N N . LEU B 1 26 ? 28.39600 45.49900 54.18800 1.000 68.94603 26 LEU B N 1
ATOM 2805 C CA . LEU B 1 26 ? 28.84300 46.71500 53.51800 1.000 63.96252 26 LEU B CA 1
ATOM 2806 C C . LEU B 1 26 ? 29.68300 47.58100 54.44700 1.000 64.55859 26 LEU B C 1
ATOM 2807 O O . LEU B 1 26 ? 30.71300 48.12500 54.03300 1.000 61.86784 26 LEU B O 1
ATOM 2812 N N . LEU B 1 27 ? 29.25900 47.72300 55.70500 1.000 57.43362 27 LEU B N 1
ATOM 2813 C CA . LEU B 1 27 ? 30.04600 48.49500 56.66100 1.000 55.49574 27 LEU B CA 1
ATOM 2814 C C . LEU B 1 27 ? 31.39200 47.83300 56.91900 1.000 64.49383 27 LEU B C 1
ATOM 2815 O O . LEU B 1 27 ? 32.41900 48.51400 57.02000 1.000 66.49733 27 LEU B O 1
ATOM 2820 N N . GLN B 1 28 ? 31.40900 46.50100 57.02400 1.000 65.82532 28 GLN B N 1
ATOM 2821 C CA . GLN B 1 28 ? 32.66600 45.78100 57.18000 1.000 61.26351 28 GLN B CA 1
ATOM 2822 C C . GLN B 1 28 ? 33.54600 45.89100 55.94300 1.000 55.23280 28 GLN B C 1
ATOM 2823 O O . GLN B 1 28 ? 34.76300 45.70300 56.04400 1.000 60.98946 28 GLN B O 1
ATOM 2829 N N . ASN B 1 29 ? 32.96000 46.18600 54.78100 1.000 63.51290 29 ASN B N 1
ATOM 2830 C CA . ASN B 1 29 ? 33.75600 46.41500 53.58300 1.000 67.20468 29 ASN B CA 1
ATOM 2831 C C . ASN B 1 29 ? 34.25200 47.85300 53.50500 1.000 70.49085 29 ASN B C 1
ATOM 2832 O O . ASN B 1 29 ? 35.33000 48.10400 52.95400 1.000 65.59311 29 ASN B O 1
ATOM 2837 N N . GLU B 1 30 ? 33.48600 48.80200 54.04700 1.000 69.21422 30 GLU B N 1
ATOM 2838 C CA . GLU B 1 30 ? 33.93600 50.19000 54.09400 1.000 69.94520 30 GLU B CA 1
ATOM 2839 C C . GLU B 1 30 ? 35.01800 50.37400 55.15100 1.000 65.14465 30 GLU B C 1
ATOM 2840 O O . GLU B 1 30 ? 36.11600 50.86000 54.85700 1.000 69.09796 30 GLU B O 1
ATOM 2846 N N . ILE B 1 31 ? 34.72400 49.99600 56.39000 1.000 60.69774 31 ILE B N 1
ATOM 2847 C CA . ILE B 1 31 ? 35.70300 50.04300 57.47200 1.000 55.45796 31 ILE B CA 1
ATOM 2848 C C . ILE B 1 31 ? 36.17100 48.60400 57.67100 1.000 62.24910 31 ILE B C 1
ATOM 2849 O O . ILE B 1 31 ? 35.61100 47.83100 58.45300 1.000 57.50677 31 ILE B O 1
ATOM 2854 N N . LYS B 1 32 ? 37.20000 48.24200 56.91400 1.000 64.60325 32 LYS B N 1
ATOM 2855 C CA . LYS B 1 32 ? 37.81100 46.92500 56.99300 1.000 68.47280 32 LYS B CA 1
ATOM 2856 C C . LYS B 1 32 ? 38.52400 46.73900 58.32700 1.000 73.03728 32 LYS B C 1
ATOM 2857 O O . LYS B 1 32 ? 39.09600 47.68100 58.88300 1.000 64.72145 32 LYS B O 1
ATOM 2863 N N . ALA B 1 33 ? 38.48700 45.51200 58.84100 1.000 68.04802 33 ALA B N 1
ATOM 2864 C CA . ALA B 1 33 ? 39.20400 45.17400 60.06300 1.000 66.22044 33 ALA B CA 1
ATOM 2865 C C . ALA B 1 33 ? 40.64400 44.81900 59.71700 1.000 76.34750 33 ALA B C 1
ATOM 2866 O O . ALA B 1 33 ? 40.89200 43.87200 58.96300 1.000 71.84903 33 ALA B O 1
ATOM 2868 N N . SER B 1 34 ? 41.59000 45.57700 60.26600 1.000 85.50271 34 SER B N 1
ATOM 2869 C CA . SER B 1 34 ? 42.99500 45.37700 59.94700 1.000 71.05014 34 SER B CA 1
ATOM 2870 C C . SER B 1 34 ? 43.47100 44.01000 60.43200 1.000 75.29092 34 SER B C 1
ATOM 2871 O O . SER B 1 34 ? 42.84000 43.35900 61.27000 1.000 73.86521 34 SER B O 1
ATOM 2874 N N . LYS B 1 35 ? 44.60400 43.57100 59.88000 1.000 82.45729 35 LYS B N 1
ATOM 2875 C CA . LYS B 1 35 ? 45.23500 42.35300 60.37300 1.000 79.25965 35 LYS B CA 1
ATOM 2876 C C . LYS B 1 35 ? 45.63100 42.50000 61.83700 1.000 79.57256 35 LYS B C 1
ATOM 2877 O O . LYS B 1 35 ? 45.43400 41.58100 62.63900 1.000 76.00922 35 LYS B O 1
ATOM 2883 N N . LYS B 1 36 ? 46.18600 43.65800 62.20200 1.000 78.11693 36 LYS B N 1
ATOM 2884 C CA . LYS B 1 36 ? 46.53000 43.90600 63.59700 1.000 66.77284 36 LYS B CA 1
ATOM 2885 C C . LYS B 1 36 ? 45.28200 44.09900 64.44900 1.000 69.96785 36 LYS B C 1
ATOM 2886 O O . LYS B 1 36 ? 45.27400 43.72800 65.62900 1.000 72.23783 36 LYS B O 1
ATOM 2892 N N . SER B 1 37 ? 44.21800 44.66200 63.86800 1.000 74.19317 37 SER B N 1
ATOM 2893 C CA . SER B 1 37 ? 42.94800 44.76400 64.58200 1.000 70.31479 37 SER B CA 1
ATOM 2894 C C . SER B 1 37 ? 42.44400 43.38700 64.99500 1.000 63.95069 37 SER B C 1
ATOM 2895 O O . SER B 1 37 ? 42.10200 43.16200 66.16200 1.000 50.40589 37 SER B O 1
ATOM 2898 N N . LEU B 1 38 ? 42.39700 42.44900 64.04500 1.000 70.26435 38 LEU B N 1
ATOM 2899 C CA . LEU B 1 38 ? 41.94100 41.09900 64.35800 1.000 68.29475 38 LEU B CA 1
ATOM 2900 C C . LEU B 1 38 ? 42.85800 40.42700 65.37100 1.000 67.86418 38 LEU B C 1
ATOM 2901 O O . LEU B 1 38 ? 42.38300 39.80600 66.33000 1.000 69.87938 38 LEU B O 1
ATOM 2906 N N . GLU B 1 39 ? 44.17600 40.54900 65.18200 1.000 63.21856 39 GLU B N 1
ATOM 2907 C CA . GLU B 1 39 ? 45.12400 39.95400 66.12100 1.000 63.20504 39 GLU B CA 1
ATOM 2908 C C . GLU B 1 39 ? 44.87200 40.44000 67.54300 1.000 68.18580 39 GLU B C 1
ATOM 2909 O O . GLU B 1 39 ? 45.00100 39.67200 68.50400 1.000 61.06168 39 GLU B O 1
ATOM 2915 N N . THR B 1 40 ? 44.50100 41.71300 67.69600 1.000 57.02914 40 THR B N 1
ATOM 2916 C CA . THR B 1 40 ? 44.15700 42.23000 69.01600 1.000 52.86299 40 THR B CA 1
ATOM 2917 C C . THR B 1 40 ? 42.84900 41.62900 69.51800 1.000 62.56295 40 THR B C 1
ATOM 2918 O O . THR B 1 40 ? 42.70400 41.35300 70.71500 1.000 65.99289 40 THR B O 1
ATOM 2922 N N . VAL B 1 41 ? 41.89200 41.40400 68.61500 1.000 56.69400 41 VAL B N 1
ATOM 2923 C CA . VAL B 1 41 ? 40.57800 40.91600 69.02500 1.000 58.61379 41 VAL B CA 1
ATOM 2924 C C . VAL B 1 41 ? 40.66600 39.47100 69.50400 1.000 54.22678 41 VAL B C 1
ATOM 2925 O O . VAL B 1 41 ? 40.17800 39.13300 70.58900 1.000 44.90134 41 VAL B O 1
ATOM 2929 N N . ILE B 1 42 ? 41.28300 38.59700 68.70300 1.000 59.76552 42 ILE B N 1
ATOM 2930 C CA . ILE B 1 42 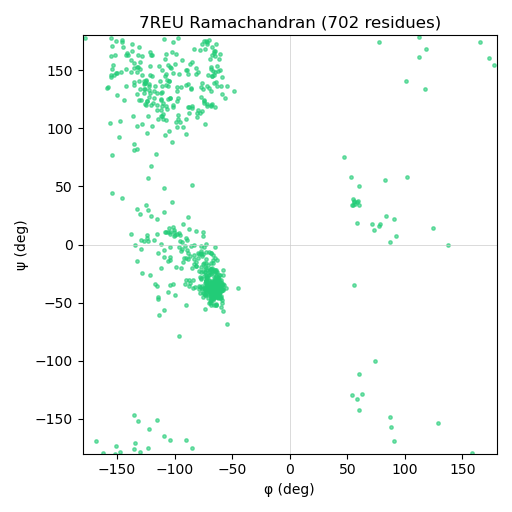? 41.35600 37.18300 69.06900 1.000 60.55377 42 ILE B CA 1
ATOM 2931 C C . ILE B 1 42 ? 42.14900 37.00200 70.35600 1.000 60.40948 42 ILE B C 1
ATOM 2932 O O . ILE B 1 42 ? 41.74400 36.24700 71.24900 1.000 60.19699 42 ILE B O 1
ATOM 2937 N N . LYS B 1 43 ? 43.28400 37.69600 70.47900 1.000 62.90481 43 LYS B N 1
ATOM 2938 C CA . LYS B 1 43 ? 44.09000 37.57700 71.69100 1.000 59.02953 43 LYS B CA 1
ATOM 2939 C C . LYS B 1 43 ? 43.31500 38.04400 72.91500 1.000 54.04564 43 LYS B C 1
ATOM 2940 O O . LYS B 1 43 ? 43.40100 37.42900 73.98400 1.000 61.58969 43 LYS B O 1
ATOM 2946 N N . GLY B 1 44 ? 42.54700 39.12600 72.77800 1.000 49.76732 44 GLY B N 1
ATOM 2947 C CA . GLY B 1 44 ? 41.73700 39.58400 73.89400 1.000 50.09669 44 GLY B CA 1
ATOM 2948 C C . GLY B 1 44 ? 40.69900 38.56300 74.31400 1.000 48.23544 44 GLY B C 1
ATOM 2949 O O . GLY B 1 44 ? 40.41100 38.41000 75.50300 1.000 43.73837 44 GLY B O 1
ATOM 2950 N N . ARG B 1 45 ? 40.13600 37.83900 73.34500 1.000 47.49748 45 ARG B N 1
ATOM 2951 C CA . ARG B 1 45 ? 39.11100 36.84800 73.65600 1.000 43.16459 45 ARG B CA 1
ATOM 2952 C C . ARG B 1 45 ? 39.69700 35.67100 74.42500 1.000 55.02181 45 ARG B C 1
ATOM 2953 O O . ARG B 1 45 ? 39.13900 35.24300 75.44200 1.000 57.50036 45 ARG B O 1
ATOM 2961 N N . VAL B 1 46 ? 40.82600 35.13400 73.95500 1.000 52.09011 46 VAL B N 1
ATOM 2962 C CA . VAL B 1 46 ? 41.41500 33.96700 74.60400 1.000 56.34579 46 VAL B CA 1
ATOM 2963 C C . VAL B 1 46 ? 42.04500 34.35200 75.93800 1.000 57.23588 46 VAL B C 1
ATOM 2964 O O . VAL B 1 46 ? 41.98300 33.58800 76.91000 1.000 63.17924 46 VAL B O 1
ATOM 2968 N N . ASP B 1 47 ? 42.64900 35.54200 76.01300 1.000 55.27827 47 ASP B N 1
ATOM 2969 C CA . ASP B 1 47 ? 43.21000 36.01200 77.27700 1.000 51.44859 47 ASP B CA 1
ATOM 2970 C C . ASP B 1 47 ? 42.13800 36.09200 78.35300 1.000 48.99492 47 ASP B C 1
ATOM 2971 O O . ASP B 1 47 ? 42.34000 35.62900 79.48200 1.000 50.78077 47 ASP B O 1
ATOM 2976 N N . ALA B 1 48 ? 40.99300 36.69300 78.02300 1.000 47.15645 48 ALA B N 1
ATOM 2977 C CA . ALA B 1 48 ? 39.84100 36.62600 78.91400 1.000 47.98470 48 ALA B CA 1
ATOM 2978 C C . ALA B 1 48 ? 39.49400 35.17900 79.23800 1.000 59.05567 48 ALA B C 1
ATOM 2979 O O . ALA B 1 48 ? 39.69800 34.71900 80.36600 1.000 65.62169 48 ALA B O 1
ATOM 2981 N N . SER B 1 49 ? 39.01400 34.43400 78.23400 1.000 53.31654 49 SER B N 1
ATOM 2982 C CA . SER B 1 49 ? 38.45800 33.09600 78.45000 1.000 55.06741 49 SER B CA 1
ATOM 2983 C C . SER B 1 49 ? 39.31900 32.24000 79.37400 1.000 64.60644 49 SER B C 1
ATOM 2984 O O . SER B 1 49 ? 38.79000 31.47800 80.19100 1.000 64.91137 49 SER B O 1
ATOM 2987 N N . ARG B 1 50 ? 40.64700 32.35400 79.26700 1.000 61.51814 50 ARG B N 1
ATOM 2988 C CA . ARG B 1 50 ? 41.52200 31.58600 80.14900 1.000 58.67965 50 ARG B CA 1
ATOM 2989 C C . ARG B 1 50 ? 41.32300 31.97200 81.60900 1.000 65.09014 50 ARG B C 1
ATOM 2990 O O . ARG B 1 50 ? 41.52300 31.14200 82.50400 1.000 78.66117 50 ARG B O 1
ATOM 2998 N N . ILE B 1 51 ? 40.92200 33.21700 81.86800 1.000 58.75142 51 ILE B N 1
ATOM 2999 C CA . ILE B 1 51 ? 40.61800 33.63000 83.23300 1.000 59.55027 51 ILE B CA 1
ATOM 3000 C C . ILE B 1 51 ? 39.24500 33.11900 83.67000 1.000 68.26048 51 ILE B C 1
ATOM 3001 O O . ILE B 1 51 ? 39.08200 32.67100 84.81000 1.000 75.19792 51 ILE B O 1
ATOM 3006 N N . ILE B 1 52 ? 38.23300 33.18200 82.79200 1.000 65.29195 52 ILE B N 1
ATOM 3007 C CA . ILE B 1 52 ? 36.92000 32.63300 83.14400 1.000 58.69871 52 ILE B CA 1
ATOM 3008 C C . ILE B 1 52 ? 37.02600 31.14200 83.46100 1.000 68.62930 52 ILE B C 1
ATOM 3009 O O . ILE B 1 52 ? 36.44800 30.65500 84.44100 1.000 64.28941 52 ILE B O 1
ATOM 3014 N N . GLY B 1 53 ? 37.76800 30.39600 82.64600 1.000 87.29635 53 GLY B N 1
ATOM 3015 C CA . GLY B 1 53 ? 37.88900 28.95900 82.84400 1.000 87.96549 53 GLY B CA 1
ATOM 3016 C C . GLY B 1 53 ? 38.80900 28.51100 83.95900 1.000 90.77693 53 GLY B C 1
ATOM 3017 O O . GLY B 1 53 ? 38.94200 27.30700 84.19700 1.000 93.34391 53 GLY B O 1
ATOM 3018 N N . GLY B 1 54 ? 39.45600 29.44500 84.65200 1.000 76.78390 54 GLY B N 1
ATOM 3019 C CA . GLY B 1 54 ? 40.35100 29.08900 85.73400 1.000 83.95888 54 GLY B CA 1
ATOM 3020 C C . GLY B 1 54 ? 41.71500 28.60400 85.30500 1.000 77.30771 54 GLY B C 1
ATOM 3021 O O . GLY B 1 54 ? 42.41500 27.97500 86.10500 1.000 76.06562 54 GLY B O 1
ATOM 3022 N N . LYS B 1 55 ? 42.11800 28.87600 84.06500 1.000 79.91414 55 LYS B N 1
ATOM 3023 C CA . LYS B 1 55 ? 43.41600 28.45800 83.55300 1.000 74.70193 55 LYS B CA 1
ATOM 3024 C C . LYS B 1 55 ? 44.48500 29.53200 83.68700 1.000 70.75768 55 LYS B C 1
ATOM 3025 O O . LYS B 1 55 ? 45.65200 29.26300 83.38300 1.000 73.02940 55 LYS B O 1
ATOM 3031 N N . ASP B 1 56 ? 44.11800 30.73300 84.13100 1.000 60.26146 56 ASP B N 1
ATOM 3032 C CA . ASP B 1 56 ? 45.05400 31.84100 84.28000 1.000 67.86625 56 ASP B CA 1
ATOM 3033 C C . ASP B 1 56 ? 44.65500 32.63300 85.51500 1.000 57.53375 56 ASP B C 1
ATOM 3034 O O . ASP B 1 56 ? 43.51200 33.08600 85.61600 1.000 60.78624 56 ASP B O 1
ATOM 3039 N N . ASP B 1 57 ? 45.58900 32.79700 86.45000 1.000 60.78536 57 ASP B N 1
ATOM 3040 C CA . ASP B 1 57 ? 45.30400 33.49400 87.69800 1.000 63.37803 57 ASP B CA 1
ATOM 3041 C C . ASP B 1 57 ? 45.37400 35.01200 87.56600 1.000 61.66973 57 ASP B C 1
ATOM 3042 O O . ASP B 1 57 ? 45.37100 35.70500 88.58900 1.000 58.44464 57 ASP B O 1
ATOM 3047 N N . ARG B 1 58 ? 45.43400 35.54100 86.34600 1.000 65.64527 58 ARG B N 1
ATOM 3048 C CA . ARG B 1 58 ? 45.41700 36.98300 86.15100 1.000 57.55640 58 ARG B CA 1
ATOM 3049 C C . ARG B 1 58 ? 44.01800 37.53300 86.42400 1.000 56.61961 58 ARG B C 1
ATOM 3050 O O . ARG B 1 58 ? 43.06000 36.79400 86.67300 1.000 53.13719 58 ARG B O 1
ATOM 3058 N N . CYS B 1 59 ? 43.89900 38.85500 86.36800 1.000 54.88677 59 CYS B N 1
ATOM 3059 C CA . CYS B 1 59 ? 42.64600 39.54300 86.63800 1.000 55.87093 59 CYS B CA 1
ATOM 3060 C C . CYS B 1 59 ? 42.17700 40.24700 85.37300 1.000 55.38932 59 CYS B C 1
ATOM 3061 O O . CYS B 1 59 ? 42.95400 40.96600 84.73400 1.000 53.41925 59 CYS B O 1
ATOM 3064 N N . LEU B 1 60 ? 40.91300 40.03400 85.01300 1.000 47.70170 60 LEU B N 1
ATOM 3065 C CA . LEU B 1 60 ? 40.31200 40.67100 83.84800 1.000 47.06650 60 LEU B CA 1
ATOM 3066 C C . LEU B 1 60 ? 39.73500 42.02200 84.25700 1.000 45.89489 60 LEU B C 1
ATOM 3067 O O . LEU B 1 60 ? 38.83600 42.08900 85.10000 1.000 46.77914 60 LEU B O 1
ATOM 3072 N N . VAL B 1 61 ? 40.24500 43.09400 83.66100 1.000 45.93266 61 VAL B N 1
ATOM 3073 C CA . VAL B 1 61 ? 39.80800 44.44900 83.97800 1.000 44.85453 61 VAL B CA 1
ATOM 3074 C C . VAL B 1 61 ? 39.03600 44.99400 82.78400 1.000 45.07543 61 VAL B C 1
ATOM 3075 O O . VAL B 1 61 ? 39.56700 45.06100 81.66900 1.000 54.02542 61 VAL B O 1
ATOM 3079 N N . ILE B 1 62 ? 37.78300 45.37200 83.01600 1.000 42.36542 62 ILE B N 1
ATOM 3080 C CA . ILE B 1 62 ? 36.97300 46.08400 82.03600 1.000 40.32168 62 ILE B CA 1
ATOM 3081 C C . ILE B 1 62 ? 36.91100 47.53100 82.50600 1.000 45.65274 62 ILE B C 1
ATOM 3082 O O . ILE B 1 62 ? 36.10900 47.87900 83.38000 1.000 45.86903 62 ILE B O 1
ATOM 3087 N N . VAL B 1 63 ? 37.76200 48.37900 81.93500 1.000 49.60189 63 VAL B N 1
ATOM 3088 C CA . VAL B 1 63 ? 37.91800 49.75800 82.37800 1.000 49.47381 63 VAL B CA 1
ATOM 3089 C C . VAL B 1 63 ? 37.73900 50.68500 81.18300 1.000 45.64967 63 VAL B C 1
ATOM 3090 O O . VAL B 1 63 ? 38.18100 50.37700 80.07100 1.000 38.79440 63 VAL B O 1
ATOM 3094 N N . GLY B 1 64 ? 37.07400 51.81500 81.41200 1.000 47.43282 64 GLY B N 1
ATOM 3095 C CA . GLY B 1 64 ? 36.84400 52.78700 80.37300 1.000 47.63407 64 GLY B CA 1
ATOM 3096 C C . GLY B 1 64 ? 35.67600 53.69400 80.69500 1.000 49.91623 64 GLY B C 1
ATOM 3097 O O . GLY B 1 64 ? 35.04500 53.58100 81.75100 1.000 58.06961 64 GLY B O 1
ATOM 3098 N N . PRO B 1 65 ? 35.37100 54.62200 79.79100 1.000 56.07584 65 PRO B N 1
ATOM 3099 C CA . PRO B 1 65 ? 34.27400 55.56200 80.04000 1.000 49.37789 65 PRO B CA 1
ATOM 3100 C C . PRO B 1 65 ? 32.92100 54.86900 80.01500 1.000 54.13271 65 PRO B C 1
ATOM 3101 O O . PRO B 1 65 ? 32.75300 53.77900 79.46400 1.000 59.30717 65 PRO B O 1
ATOM 3105 N N . CYS B 1 66 ? 31.94300 55.52900 80.64000 1.000 60.91743 66 CYS B N 1
ATOM 3106 C CA . CYS B 1 66 ? 30.57700 55.01800 80.61400 1.000 64.77443 66 CYS B CA 1
ATOM 3107 C C . CYS B 1 66 ? 30.04300 54.97100 79.18900 1.000 63.44159 66 CYS B C 1
ATOM 3108 O O . CYS B 1 66 ? 29.41000 53.98800 78.78600 1.000 64.07600 66 CYS B O 1
ATOM 3111 N N . SER B 1 67 ? 30.29700 56.02100 78.41300 1.000 64.99024 67 SER B N 1
ATOM 3112 C CA . SER B 1 67 ? 29.92000 56.07000 77.01000 1.000 62.61685 67 SER B CA 1
ATOM 3113 C C . SER B 1 67 ? 30.97400 56.87200 76.26300 1.000 61.80838 67 SER B C 1
ATOM 3114 O O . SER B 1 67 ? 31.58200 57.79100 76.81900 1.000 74.05376 67 SER B O 1
ATOM 3117 N N . ILE B 1 68 ? 31.19100 56.51500 75.00300 1.000 54.19282 68 ILE B N 1
ATOM 3118 C CA . ILE B 1 68 ? 32.18800 57.17200 74.16600 1.000 48.42503 68 ILE B CA 1
ATOM 3119 C C . ILE B 1 68 ? 31.47200 58.19500 73.29600 1.000 60.52212 68 ILE B C 1
ATOM 3120 O O . ILE B 1 68 ? 30.79600 57.83600 72.32600 1.000 68.69885 68 ILE B O 1
ATOM 3125 N N . HIS B 1 69 ? 31.62200 59.47600 73.63800 1.000 57.90701 69 HIS B N 1
ATOM 3126 C CA . HIS B 1 69 ? 31.05300 60.55800 72.85000 1.000 60.29648 69 HIS B CA 1
ATOM 3127 C C . HIS B 1 69 ? 32.08700 61.32000 72.03600 1.000 65.79907 69 HIS B C 1
ATOM 3128 O O . HIS B 1 69 ? 31.70500 62.07600 71.13600 1.000 67.26676 69 HIS B O 1
ATOM 3135 N N . ASP B 1 70 ? 33.37400 61.13900 72.31900 1.000 53.82276 70 ASP B N 1
ATOM 3136 C CA . ASP B 1 70 ? 34.44600 61.83900 71.61300 1.000 58.89221 70 ASP B CA 1
ATOM 3137 C C . ASP B 1 70 ? 35.46500 60.81600 71.13100 1.000 55.73794 70 ASP B C 1
ATOM 3138 O O . ASP B 1 70 ? 36.26700 60.30900 71.93600 1.000 59.65248 70 ASP B O 1
ATOM 3143 N N . PRO B 1 71 ? 35.46300 60.47900 69.83800 1.000 62.03444 71 PRO B N 1
ATOM 3144 C CA . PRO B 1 71 ? 36.45200 59.50600 69.34200 1.000 56.46162 71 PRO B CA 1
ATOM 3145 C C . PRO B 1 71 ? 37.89000 59.95200 69.53900 1.000 65.34685 71 PRO B C 1
ATOM 3146 O O . PRO B 1 71 ? 38.76300 59.11400 69.79600 1.000 57.99911 71 PRO B O 1
ATOM 3150 N N . GLU B 1 72 ? 38.16300 61.25500 69.43000 1.000 67.74502 72 GLU B N 1
ATOM 3151 C CA . GLU B 1 72 ? 39.52600 61.73700 69.63000 1.000 66.29491 72 GLU B CA 1
ATOM 3152 C C . GLU B 1 72 ? 39.97000 61.55900 71.07700 1.000 60.95133 72 GLU B C 1
ATOM 3153 O O . GLU B 1 72 ? 41.12200 61.19400 71.33800 1.000 65.07745 72 GLU B O 1
ATOM 3159 N N . ALA B 1 73 ? 39.07100 61.81300 72.03100 1.000 60.45682 73 ALA B N 1
ATOM 3160 C CA . ALA B 1 73 ? 39.41600 61.62500 73.43600 1.000 59.48409 73 ALA B CA 1
ATOM 3161 C C . ALA B 1 73 ? 39.57000 60.14700 73.77100 1.000 58.51119 73 ALA B C 1
ATOM 3162 O O . ALA B 1 73 ? 40.43100 59.77400 74.57500 1.000 51.54508 73 ALA B O 1
ATOM 3164 N N . ALA B 1 74 ? 38.74400 59.29300 73.16100 1.000 48.66346 74 ALA B N 1
ATOM 3165 C CA . ALA B 1 74 ? 38.84800 57.85900 73.41200 1.000 51.59431 74 ALA B CA 1
ATOM 3166 C C . ALA B 1 74 ? 40.17100 57.30400 72.90400 1.000 54.45496 74 ALA B C 1
ATOM 3167 O O . ALA B 1 74 ? 40.75300 56.40600 73.52500 1.000 53.85736 74 ALA B O 1
ATOM 3169 N N . LEU B 1 75 ? 40.66300 57.82700 71.77800 1.000 52.87340 75 LEU B N 1
ATOM 3170 C CA . LEU B 1 75 ? 41.92100 57.33700 71.22600 1.000 52.30201 75 LEU B CA 1
ATOM 3171 C C . LEU B 1 75 ? 43.09600 57.69500 72.12800 1.000 56.13141 75 LEU B C 1
ATOM 3172 O O . LEU B 1 75 ? 44.04000 56.90900 72.26500 1.000 54.01799 75 LEU B O 1
ATOM 3177 N N . GLU B 1 76 ? 43.05600 58.87400 72.75500 1.000 53.93351 76 GLU B N 1
ATOM 3178 C CA . GLU B 1 76 ? 44.11500 59.24400 73.68900 1.000 55.29813 76 GLU B CA 1
ATOM 3179 C C . GLU B 1 76 ? 44.02400 58.42900 74.97300 1.000 57.77310 76 GLU B C 1
ATOM 3180 O O . GLU B 1 76 ? 45.05100 58.06100 75.55600 1.000 53.97959 76 GLU B O 1
ATOM 3186 N N . TYR B 1 77 ? 42.80400 58.13900 75.43000 1.000 60.02621 77 TYR B N 1
ATOM 3187 C CA . TYR B 1 77 ? 42.63600 57.30000 76.61100 1.000 51.92791 77 TYR B CA 1
ATOM 3188 C C . TYR B 1 77 ? 43.15500 55.89000 76.36100 1.000 53.06167 77 TYR B C 1
ATOM 3189 O O . TYR B 1 77 ? 43.77300 55.28300 77.24300 1.000 56.29949 77 TYR B O 1
ATOM 3198 N N . ALA B 1 78 ? 42.91300 55.35400 75.16200 1.000 52.49879 78 ALA B N 1
ATOM 3199 C CA . ALA B 1 78 ? 43.33900 53.99200 74.85800 1.000 51.77667 78 ALA B CA 1
ATOM 3200 C C . ALA B 1 78 ? 44.85700 53.87100 74.84800 1.000 51.02213 78 ALA B C 1
ATOM 3201 O O . ALA B 1 78 ? 45.40700 52.88100 75.34400 1.000 56.82578 78 ALA B O 1
ATOM 3203 N N . ASN B 1 79 ? 45.54900 54.86200 74.28100 1.000 47.31313 79 ASN B N 1
ATOM 3204 C CA . ASN B 1 79 ? 47.00700 54.81900 74.26200 1.000 50.11974 79 ASN B CA 1
ATOM 3205 C C . ASN B 1 79 ? 47.57300 54.84900 75.67600 1.000 57.92858 79 ASN B C 1
ATOM 3206 O O . ASN B 1 79 ? 48.55500 54.16100 75.97500 1.000 62.67474 79 ASN B O 1
ATOM 3211 N N . ARG B 1 80 ? 46.96400 55.64200 76.56000 1.000 58.12703 80 ARG B N 1
ATOM 3212 C CA . ARG B 1 80 ? 47.33800 55.59900 77.96900 1.000 50.05134 80 ARG B CA 1
ATOM 3213 C C . ARG B 1 80 ? 47.05200 54.22500 78.55900 1.000 52.09291 80 ARG B C 1
ATOM 3214 O O . ARG B 1 80 ? 47.88600 53.65200 79.27000 1.000 62.73750 80 ARG B O 1
ATOM 3222 N N . LEU B 1 81 ? 45.87000 53.67800 78.26500 1.000 49.88010 81 LEU B N 1
ATOM 3223 C CA . LEU B 1 81 ? 45.50200 52.36800 78.78900 1.000 53.04156 81 LEU B CA 1
ATOM 3224 C C . LEU B 1 81 ? 46.39300 51.27100 78.21800 1.000 56.48013 81 LEU B C 1
ATOM 3225 O O . LEU B 1 81 ? 46.72500 50.30800 78.91900 1.000 53.89449 81 LEU B O 1
ATOM 3230 N N . LYS B 1 82 ? 46.79100 51.39800 76.95000 1.000 54.90468 82 LYS B N 1
ATOM 3231 C CA . LYS B 1 82 ? 47.64100 50.38100 76.34200 1.000 51.39080 82 LYS B CA 1
ATOM 3232 C C . LYS B 1 82 ? 49.02400 50.36200 76.97800 1.000 57.36989 82 LYS B C 1
ATOM 3233 O O . LYS B 1 82 ? 49.63100 49.29500 77.12500 1.000 64.04568 82 LYS B O 1
ATOM 3239 N N . LYS B 1 83 ? 49.53800 51.53200 77.36500 1.000 55.29852 83 LYS B N 1
ATOM 3240 C CA . LYS B 1 83 ? 50.86100 51.58700 77.97700 1.000 54.72455 83 LYS B CA 1
ATOM 3241 C C . LYS B 1 83 ? 50.86200 50.91400 79.34400 1.000 59.56846 83 LYS B C 1
ATOM 3242 O O . LYS B 1 83 ? 51.76700 50.13500 79.66300 1.000 58.96214 83 LYS B O 1
ATOM 3248 N N . ILE B 1 84 ? 49.85000 51.19900 80.16700 1.000 54.27369 84 ILE B N 1
ATOM 3249 C CA . ILE B 1 84 ? 49.80900 50.60200 81.49700 1.000 56.69325 84 ILE B CA 1
ATOM 3250 C C . ILE B 1 84 ? 49.40700 49.13400 81.41700 1.000 57.79424 84 ILE B C 1
ATOM 3251 O O . ILE B 1 84 ? 49.78200 48.33500 82.28400 1.000 60.21539 84 ILE B O 1
ATOM 3256 N N . SER B 1 85 ? 48.65300 48.74700 80.38300 1.000 52.97686 85 SER B N 1
ATOM 3257 C CA . SER B 1 85 ? 48.31500 47.33800 80.21700 1.000 53.58273 85 SER B CA 1
ATOM 3258 C C . SER B 1 85 ? 49.55100 46.50500 79.90700 1.000 54.02537 85 SER B C 1
ATOM 3259 O O . SER B 1 85 ? 49.64600 45.35300 80.34500 1.000 56.09955 85 SER B O 1
ATOM 3262 N N . GLU B 1 86 ? 50.50500 47.06900 79.16300 1.000 51.44456 86 GLU B N 1
ATOM 3263 C CA . GLU B 1 86 ? 51.75600 46.36300 78.91100 1.000 55.52558 86 GLU B CA 1
ATOM 3264 C C . GLU B 1 86 ? 52.63500 46.32300 80.15300 1.000 54.05138 86 GLU B C 1
ATOM 3265 O O . GLU B 1 86 ? 53.40200 45.37000 80.33600 1.000 64.28494 86 GLU B O 1
ATOM 3271 N N . GLU B 1 87 ? 52.54500 47.34200 81.01200 1.000 53.51367 87 GLU B N 1
ATOM 3272 C CA . GLU B 1 87 ? 53.30700 47.32600 82.25600 1.000 58.01226 87 GLU B CA 1
ATOM 3273 C C . GLU B 1 87 ? 52.79300 46.25100 83.20400 1.000 57.18008 87 GLU B C 1
ATOM 3274 O O . GLU B 1 87 ? 53.57900 45.60900 83.91000 1.000 60.39906 87 GLU B O 1
ATOM 3280 N N . LEU B 1 88 ? 51.47800 46.04200 83.23400 1.000 51.52688 88 LEU B N 1
ATOM 3281 C CA . LEU B 1 88 ? 50.84700 45.10600 84.15400 1.000 52.51145 88 LEU B CA 1
ATOM 3282 C C . LEU B 1 88 ? 50.31600 43.87100 83.43400 1.000 57.22119 88 LEU B C 1
ATOM 3283 O O . LEU B 1 88 ? 49.34800 43.25200 83.88300 1.000 64.99089 88 LEU B O 1
ATOM 3288 N N . GLU B 1 89 ? 50.94200 43.50300 82.31300 1.000 58.75935 89 GLU B N 1
ATOM 3289 C CA . GLU B 1 89 ? 50.49400 42.33300 81.56500 1.000 52.33495 89 GLU B CA 1
ATOM 3290 C C . GLU B 1 89 ? 50.64100 41.05600 82.38000 1.000 54.01247 89 GLU B C 1
ATOM 3291 O O . GLU B 1 89 ? 49.85900 40.11500 82.20400 1.000 57.68200 89 GLU B O 1
ATOM 3297 N N . ASN B 1 90 ? 51.62800 41.00600 83.27600 1.000 57.11371 90 ASN B N 1
ATOM 3298 C CA . ASN B 1 90 ? 51.84400 39.81500 84.08700 1.000 55.19094 90 ASN B CA 1
ATOM 3299 C C . ASN B 1 90 ? 50.71200 39.56900 85.07600 1.000 58.72335 90 ASN B C 1
ATOM 3300 O O . ASN B 1 90 ? 50.49700 38.42100 85.47800 1.000 58.78153 90 ASN B O 1
ATOM 3305 N N . ASP B 1 91 ? 49.98000 40.60900 85.46700 1.000 60.46128 91 ASP B N 1
ATOM 3306 C CA . ASP B 1 91 ? 48.94400 40.49200 86.48600 1.000 58.12393 91 ASP B CA 1
ATOM 3307 C C . ASP B 1 91 ? 47.54100 40.76200 85.96800 1.000 52.97344 91 ASP B C 1
ATOM 3308 O O . ASP B 1 91 ? 46.59100 40.11600 86.41900 1.000 48.25652 91 ASP B O 1
ATOM 3313 N N . LEU B 1 92 ? 47.37700 41.69800 85.03700 1.000 52.91309 92 LEU B N 1
ATOM 3314 C CA . LEU B 1 92 ? 46.05900 42.12100 84.59100 1.000 50.29588 92 LEU B CA 1
ATOM 3315 C C . LEU B 1 92 ? 45.87600 41.86800 83.10100 1.000 49.57581 92 LEU B C 1
ATOM 3316 O O . LEU B 1 92 ? 46.81800 41.98100 82.31100 1.000 45.02132 92 LEU B O 1
ATOM 3321 N N . VAL B 1 93 ? 44.64700 41.52000 82.73400 1.000 49.08821 93 VAL B N 1
ATOM 3322 C CA . VAL B 1 93 ? 44.19700 41.49100 81.34800 1.000 44.40263 93 VAL B CA 1
ATOM 3323 C C . VAL B 1 93 ? 43.18200 42.61600 81.20600 1.000 48.84755 93 VAL B C 1
ATOM 3324 O O . VAL B 1 93 ? 42.08100 42.54300 81.76600 1.000 47.08873 93 VAL B O 1
ATOM 3328 N N . ILE B 1 94 ? 43.54900 43.66000 80.46900 1.000 49.99843 94 ILE B N 1
ATOM 3329 C CA . ILE B 1 94 ? 42.76500 44.88800 80.40300 1.000 48.03527 94 ILE B CA 1
ATOM 3330 C C . ILE B 1 94 ? 42.00600 44.93500 79.08400 1.000 48.24116 94 ILE B C 1
ATOM 3331 O O . ILE B 1 94 ? 42.60100 44.80000 78.00700 1.000 51.19397 94 ILE B O 1
ATOM 3336 N N . ILE B 1 95 ? 40.69200 45.12700 79.17200 1.000 44.51595 95 ILE B N 1
ATOM 3337 C CA . ILE B 1 95 ? 39.82700 45.33200 78.01600 1.000 47.52432 95 ILE B CA 1
ATOM 3338 C C . ILE B 1 95 ? 39.12700 46.67200 78.19200 1.000 46.66939 95 ILE B C 1
ATOM 3339 O O . ILE B 1 95 ? 38.50900 46.92200 79.23400 1.000 42.07511 95 ILE B O 1
ATOM 3344 N N . MET B 1 96 ? 39.22600 47.53100 77.18100 1.000 45.55902 96 MET B N 1
ATOM 3345 C CA . MET B 1 96 ? 38.67800 48.87500 77.28000 1.000 38.11204 96 MET B CA 1
ATOM 3346 C C . MET B 1 96 ? 37.16400 48.86700 77.12100 1.000 45.36578 96 MET B C 1
ATOM 3347 O O . MET B 1 96 ? 36.61600 48.15900 76.27000 1.000 42.00833 96 MET B O 1
ATOM 3352 N N . ARG B 1 97 ? 36.49200 49.67000 77.94300 1.000 44.97108 97 ARG B N 1
ATOM 3353 C CA . ARG B 1 97 ? 35.05300 49.87600 77.82000 1.000 49.87134 97 ARG B CA 1
ATOM 3354 C C . ARG B 1 97 ? 34.79700 50.80800 76.64200 1.000 49.46932 97 ARG B C 1
ATOM 3355 O O . ARG B 1 97 ? 35.19700 51.97600 76.66700 1.000 54.21687 97 ARG B O 1
ATOM 3363 N N . ALA B 1 98 ? 34.13600 50.29300 75.60800 1.000 46.08167 98 ALA B N 1
ATOM 3364 C CA . ALA B 1 98 ? 33.81100 51.09900 74.43800 1.000 55.17913 98 ALA B CA 1
ATOM 3365 C C . ALA B 1 98 ? 32.30800 51.09600 74.19700 1.000 53.82141 98 ALA B C 1
ATOM 3366 O O . ALA B 1 98 ? 31.84300 50.71800 73.11700 1.000 55.33761 98 ALA B O 1
ATOM 3368 N N . TYR B 1 99 ? 31.54400 51.51800 75.20000 1.000 54.77288 99 TYR B N 1
ATOM 3369 C CA . TYR B 1 99 ? 30.09100 51.49100 75.11500 1.000 52.13147 99 TYR B CA 1
ATOM 3370 C C . TYR B 1 99 ? 29.60800 52.64800 74.24900 1.000 59.30519 99 TYR B C 1
ATOM 3371 O O . TYR B 1 99 ? 29.95900 53.80700 74.49100 1.000 61.52997 99 TYR B O 1
ATOM 3380 N N . LEU B 1 100 ? 28.80400 52.33000 73.23800 1.000 65.06404 100 LEU B N 1
ATOM 3381 C CA . LEU B 1 100 ? 28.34000 53.31500 72.27000 1.000 72.10925 100 LEU B CA 1
ATOM 3382 C C . LEU B 1 100 ? 26.98800 53.91700 72.62200 1.000 73.83985 100 LEU B C 1
ATOM 3383 O O . LEU B 1 100 ? 26.52500 54.81400 71.91100 1.000 82.62339 100 LEU B O 1
ATOM 3388 N N . GLU B 1 101 ? 26.34600 53.45600 73.69100 1.000 75.26255 101 GLU B N 1
ATOM 3389 C CA . GLU B 1 101 ? 24.99000 53.88900 73.99600 1.000 84.55938 101 GLU B CA 1
ATOM 3390 C C . GLU B 1 101 ? 24.77100 53.84800 75.49700 1.000 93.07173 101 GLU B C 1
ATOM 3391 O O . GLU B 1 101 ? 25.04800 52.82800 76.13600 1.000 96.09843 101 GLU B O 1
ATOM 3397 N N . LYS B 1 102 ? 24.28300 54.95100 76.05800 1.000 102.38065 102 LYS B N 1
ATOM 3398 C CA . LYS B 1 102 ? 23.76700 54.91600 77.41700 1.000 112.49086 102 LYS B CA 1
ATOM 3399 C C . LYS B 1 102 ? 22.29300 54.53300 77.36100 1.000 115.33356 102 LYS B C 1
ATOM 3400 O O . LYS B 1 102 ? 21.50700 55.22500 76.69600 1.000 101.03021 102 LYS B O 1
ATOM 3406 N N . PRO B 1 103 ? 21.88900 53.42000 77.96100 1.000 119.66196 103 PRO B N 1
ATOM 3407 C CA . PRO B 1 103 ? 20.49600 52.98500 77.82000 1.000 122.61055 103 PRO B CA 1
ATOM 3408 C C . PRO B 1 103 ? 19.61000 53.55900 78.90900 1.000 128.45712 103 PRO B C 1
ATOM 3409 O O . PRO B 1 103 ? 20.01900 54.47000 79.63700 1.000 133.34574 103 PRO B O 1
ATOM 3413 N N . ARG B 1 104 ? 18.38700 53.03900 79.00500 1.000 118.23135 104 ARG B N 1
ATOM 3414 C CA . ARG B 1 104 ? 17.44200 53.41400 80.05100 1.000 128.50542 104 ARG B CA 1
ATOM 3415 C C . ARG B 1 104 ? 17.10800 54.90200 79.99800 1.000 153.90257 104 ARG B C 1
ATOM 3416 O O . ARG B 1 104 ? 16.47600 55.35700 79.03800 1.000 157.36891 104 ARG B O 1
ATOM 3424 N N . THR B 1 105 ? 17.56000 55.65800 81.00100 1.000 187.04726 105 THR B N 1
ATOM 3425 C CA . THR B 1 105 ? 17.09900 57.02400 81.23700 1.000 192.55425 105 THR B CA 1
ATOM 3426 C C . THR B 1 105 ? 17.12400 57.86600 79.96800 1.000 193.05472 105 THR B C 1
ATOM 3427 O O . THR B 1 105 ? 18.11600 57.88400 79.23500 1.000 185.52229 105 THR B O 1
ATOM 3431 N N . THR B 1 106 ? 16.01200 58.56500 79.71700 1.000 182.98419 106 THR B N 1
ATOM 3432 C CA . THR B 1 106 ? 15.80800 59.31300 78.48400 1.000 181.29814 106 THR B CA 1
ATOM 3433 C C . THR B 1 106 ? 16.45000 60.69300 78.49200 1.000 182.43569 106 THR B C 1
ATOM 3434 O O . THR B 1 106 ? 16.52500 61.31900 77.42900 1.000 178.99983 106 THR B O 1
ATOM 3438 N N . VAL B 1 107 ? 16.89600 61.19400 79.63900 1.000 177.83782 107 VAL B N 1
ATOM 3439 C CA . VAL B 1 107 ? 17.41800 62.55600 79.69700 1.000 168.99099 107 VAL B CA 1
ATOM 3440 C C . VAL B 1 107 ? 18.82900 62.57800 79.12000 1.000 157.73744 107 VAL B C 1
ATOM 3441 O O . VAL B 1 107 ? 19.64300 61.68400 79.38700 1.000 151.62335 107 VAL B O 1
ATOM 3445 N N . GLY B 1 108 ? 19.10600 63.57600 78.28500 1.000 131.93144 108 GLY B N 1
ATOM 3446 C CA . GLY B 1 108 ? 20.44100 63.78200 77.76000 1.000 121.26324 108 GLY B CA 1
ATOM 3447 C C . GLY B 1 108 ? 20.79200 63.01200 76.50100 1.000 111.86118 108 GLY B C 1
ATOM 3448 O O . GLY B 1 108 ? 19.93500 62.73800 75.65600 1.000 110.81625 108 GLY B O 1
ATOM 3449 N N . TRP B 1 109 ? 22.07100 62.66000 76.38500 1.000 102.01735 109 TRP B N 1
ATOM 3450 C CA . TRP B 1 109 ? 22.60900 62.04600 75.17900 1.000 97.69848 109 TRP B CA 1
ATOM 3451 C C . TRP B 1 109 ? 21.96100 60.69100 74.91400 1.000 99.02036 109 TRP B C 1
ATOM 3452 O O . TRP B 1 109 ? 21.49600 60.00900 75.83100 1.000 112.98570 109 TRP B O 1
ATOM 3463 N N . LYS B 1 110 ? 21.93600 60.29700 73.64000 1.000 88.61327 110 LYS B N 1
ATOM 3464 C CA . LYS B 1 110 ? 21.31500 59.04500 73.22800 1.000 94.24124 110 LYS B CA 1
ATOM 3465 C C . LYS B 1 110 ? 22.31400 58.01000 72.72800 1.000 87.79789 110 LYS B C 1
ATOM 3466 O O . LYS B 1 110 ? 21.90100 56.91200 72.33800 1.000 87.75598 110 LYS B O 1
ATOM 3472 N N . GLY B 1 111 ? 23.60100 58.31900 72.72100 1.000 82.23117 111 GLY B N 1
ATOM 3473 C CA . GLY B 1 111 ? 24.60400 57.35500 72.32900 1.000 77.04570 111 GLY B CA 1
ATOM 3474 C C . GLY B 1 111 ? 25.28600 57.73500 71.02300 1.000 75.53207 111 GLY B C 1
ATOM 3475 O O . GLY B 1 111 ? 24.79400 58.54700 70.23500 1.000 82.12190 111 GLY B O 1
ATOM 3476 N N . LEU B 1 112 ? 26.45300 57.12400 70.80200 1.000 75.56732 112 LEU B N 1
ATOM 3477 C CA . LEU B 1 112 ? 27.24000 57.43000 69.61100 1.000 70.95161 112 LEU B CA 1
ATOM 3478 C C . LEU B 1 112 ? 26.57800 56.90100 68.34600 1.000 72.37674 112 LEU B C 1
ATOM 3479 O O . LEU B 1 112 ? 26.73900 57.49200 67.27200 1.000 72.20885 112 LEU B O 1
ATOM 3484 N N . ILE B 1 113 ? 25.83100 55.80200 68.45100 1.000 74.87487 113 ILE B N 1
ATOM 3485 C CA . ILE B 1 113 ? 25.16100 55.24200 67.28200 1.000 67.50237 113 ILE B CA 1
ATOM 3486 C C . ILE B 1 113 ? 24.05500 56.17400 66.80300 1.000 74.66086 113 ILE B C 1
ATOM 3487 O O . ILE B 1 113 ? 23.97600 56.51500 65.61700 1.000 71.01975 113 ILE B O 1
ATOM 3492 N N . ASN B 1 114 ? 23.18500 56.60300 67.72000 1.000 76.68733 114 ASN B N 1
ATOM 3493 C CA . ASN B 1 114 ? 22.05600 57.44300 67.33700 1.000 80.76416 114 ASN B CA 1
ATOM 3494 C C . ASN B 1 114 ? 22.45900 58.89700 67.13000 1.000 89.56745 114 ASN B C 1
ATOM 3495 O O . ASN B 1 114 ? 21.91000 59.56600 66.24800 1.000 93.39364 114 ASN B O 1
ATOM 3500 N N . ASP B 1 115 ? 23.40500 59.40200 67.92100 1.000 90.52360 115 ASP B N 1
ATOM 3501 C CA . ASP B 1 115 ? 23.80500 60.81000 67.88900 1.000 87.19140 115 ASP B CA 1
ATOM 3502 C C . ASP B 1 115 ? 25.32400 60.89100 67.84600 1.000 86.89004 115 ASP B C 1
ATOM 3503 O O . ASP B 1 115 ? 25.97900 61.08300 68.88000 1.000 94.78930 115 ASP B O 1
ATOM 3508 N N . PRO B 1 116 ? 25.92300 60.75400 66.65900 1.000 91.12569 116 PRO B N 1
ATOM 3509 C CA . PRO B 1 116 ? 27.38800 60.80700 66.56400 1.000 84.77548 116 PRO B CA 1
ATOM 3510 C C . PRO B 1 116 ? 27.93300 62.22400 66.64100 1.000 85.88159 116 PRO B C 1
ATOM 3511 O O . PRO B 1 116 ? 29.06200 62.43700 67.09500 1.000 88.27482 116 PRO B O 1
ATOM 3515 N N . ASN B 1 117 ? 27.14200 63.20200 66.19900 1.000 107.76228 117 ASN B N 1
ATOM 3516 C CA . ASN B 1 117 ? 27.55800 64.59800 66.24600 1.000 111.63385 117 ASN B CA 1
ATOM 3517 C C . ASN B 1 117 ? 27.39600 65.21900 67.62700 1.000 115.99375 117 ASN B C 1
ATOM 3518 O O . ASN B 1 117 ? 27.85300 66.35000 67.83200 1.000 122.54397 117 ASN B O 1
ATOM 3523 N N . VAL B 1 118 ? 26.77100 64.50700 68.56700 1.000 104.84133 118 VAL B N 1
ATOM 3524 C CA . VAL B 1 118 ? 26.53000 64.98200 69.92800 1.000 98.43969 118 VAL B CA 1
ATOM 3525 C C . VAL B 1 118 ? 25.82300 66.33200 69.89100 1.000 100.61739 118 VAL B C 1
ATOM 3526 O O . VAL B 1 118 ? 26.32600 67.32600 70.42800 1.000 116.57755 118 VAL B O 1
ATOM 3530 N N . ASP B 1 119 ? 24.65300 66.38000 69.25200 1.000 104.21099 119 ASP B N 1
ATOM 3531 C CA . ASP B 1 119 ? 23.86200 67.60500 69.20600 1.000 109.93057 119 ASP B CA 1
ATOM 3532 C C . ASP B 1 119 ? 22.38500 67.27700 69.01200 1.000 114.10037 119 ASP B C 1
ATOM 3533 O O . ASP B 1 119 ? 21.69100 67.91800 68.21500 1.000 121.34401 119 ASP B O 1
ATOM 3538 N N . ASN B 1 120 ? 21.89100 66.27900 69.74900 1.000 115.00491 120 ASN B N 1
ATOM 3539 C CA . ASN B 1 120 ? 20.48000 65.88300 69.72000 1.000 117.80583 120 ASN B CA 1
ATOM 3540 C C . ASN B 1 120 ? 20.01300 65.57400 68.30000 1.000 114.66942 120 ASN B C 1
ATOM 3541 O O . ASN B 1 120 ? 18.89300 65.90200 67.90300 1.000 109.20301 120 ASN B O 1
ATOM 3546 N N . SER B 1 121 ? 20.88100 64.93500 67.52500 1.000 121.09878 121 SER B N 1
ATOM 3547 C CA . SER B 1 121 ? 20.58000 64.58600 66.14600 1.000 112.30895 121 SER B CA 1
ATOM 3548 C C . SER B 1 121 ? 20.20600 63.11200 66.03800 1.000 115.00008 121 SER B C 1
ATOM 3549 O O . SER B 1 121 ? 20.27600 62.34900 67.00400 1.000 112.23026 121 SER B O 1
ATOM 3552 N N . PHE B 1 122 ? 19.79800 62.71600 64.83500 1.000 106.53974 122 PHE B N 1
ATOM 3553 C CA . PHE B 1 122 ? 19.48600 61.32100 64.53800 1.000 98.68072 122 PHE B CA 1
ATOM 3554 C C . PHE B 1 122 ? 20.10200 60.98200 63.19000 1.000 99.49318 122 PHE B C 1
ATOM 3555 O O . PHE B 1 122 ? 19.65100 61.47900 62.15300 1.000 108.69509 122 PHE B O 1
ATOM 3563 N N . ASP B 1 123 ? 21.13000 60.13700 63.20800 1.000 90.14584 123 ASP B N 1
ATOM 3564 C CA . ASP B 1 123 ? 21.83800 59.73700 61.99900 1.000 82.59544 123 ASP B CA 1
ATOM 3565 C C . ASP B 1 123 ? 22.47300 58.36900 62.21000 1.000 69.30980 123 ASP B C 1
ATOM 3566 O O . ASP B 1 123 ? 23.68100 58.27200 62.44900 1.000 70.39971 123 ASP B O 1
ATOM 3571 N N . ILE B 1 124 ? 21.66200 57.31000 62.13900 1.000 64.38206 124 ILE B N 1
ATOM 3572 C CA . ILE B 1 124 ? 22.13200 55.98900 62.54400 1.000 59.31811 124 ILE B CA 1
ATOM 3573 C C . ILE B 1 124 ? 23.23400 55.49000 61.61600 1.000 61.58045 124 ILE B C 1
ATOM 3574 O O . ILE B 1 124 ? 24.20500 54.86900 62.06500 1.000 54.90894 124 ILE B O 1
ATOM 3579 N N . ASN B 1 125 ? 23.11300 55.76000 60.31500 1.000 61.64943 125 ASN B N 1
ATOM 3580 C CA . ASN B 1 125 ? 24.12000 55.28100 59.37400 1.000 58.20778 125 ASN B CA 1
ATOM 3581 C C . ASN B 1 125 ? 25.42800 56.04800 59.52500 1.000 64.89070 125 ASN B C 1
ATOM 3582 O O . ASN B 1 125 ? 26.51300 55.46600 59.40800 1.000 61.31097 125 ASN B O 1
ATOM 3587 N N . LYS B 1 126 ? 25.34800 57.35400 59.79300 1.000 68.12081 126 LYS B N 1
ATOM 3588 C CA . LYS B 1 126 ? 26.55400 58.10800 60.11800 1.000 64.37524 126 LYS B CA 1
ATOM 3589 C C . LYS B 1 126 ? 27.12400 57.68200 61.46400 1.000 60.66271 126 LYS B C 1
ATOM 3590 O O . LYS B 1 126 ? 28.34800 57.66800 61.64200 1.000 57.83424 126 LYS B O 1
ATOM 3596 N N . GLY B 1 127 ? 26.25900 57.32800 62.41700 1.000 58.14546 127 GLY B N 1
ATOM 3597 C CA . GLY B 1 127 ? 26.73800 56.84900 63.70000 1.000 59.43912 127 GLY B CA 1
ATOM 3598 C C . GLY B 1 127 ? 27.35200 55.46600 63.62700 1.000 57.63845 127 GLY B C 1
ATOM 3599 O O . GLY B 1 127 ? 28.30400 55.16800 64.35500 1.000 61.22096 127 GLY B O 1
ATOM 3600 N N . LEU B 1 128 ? 26.82300 54.60400 62.75600 1.000 59.58250 128 LEU B N 1
ATOM 3601 C CA . LEU B 1 128 ? 27.40300 53.27600 62.59300 1.000 52.94143 128 LEU B CA 1
ATOM 3602 C C . LEU B 1 128 ? 28.78200 53.35300 61.95000 1.000 57.16305 128 LEU B C 1
ATOM 3603 O O . LEU B 1 128 ? 29.67600 52.57000 62.29100 1.000 53.08927 128 LEU B O 1
ATOM 3608 N N . ARG B 1 129 ? 28.97500 54.29200 61.02100 1.000 55.09299 129 ARG B N 1
ATOM 3609 C CA . ARG B 1 129 ? 30.29600 54.48900 60.43300 1.000 59.38931 129 ARG B CA 1
ATOM 3610 C C . ARG B 1 129 ? 31.28000 55.03200 61.46100 1.000 58.20984 129 ARG B C 1
ATOM 3611 O O . ARG B 1 129 ? 32.43800 54.60000 61.51000 1.000 57.16495 129 ARG B O 1
ATOM 3619 N N . VAL B 1 130 ? 30.83700 55.98000 62.29000 1.000 60.19331 130 VAL B N 1
ATOM 3620 C CA . VAL B 1 130 ? 31.71900 56.57200 63.29000 1.000 53.59661 130 VAL B CA 1
ATOM 3621 C C . VAL B 1 130 ? 32.04400 55.56200 64.38400 1.000 47.63796 130 VAL B C 1
ATOM 3622 O O . VAL B 1 130 ? 33.19000 55.46800 64.84100 1.000 52.21632 130 VAL B O 1
ATOM 3626 N N . SER B 1 131 ? 31.04800 54.78500 64.81500 1.000 45.92958 131 SER B N 1
ATOM 3627 C CA . SER B 1 131 ? 31.27800 53.80200 65.86800 1.000 53.85468 131 SER B CA 1
ATOM 3628 C C . SER B 1 131 ? 32.20500 52.69000 65.39100 1.000 52.58614 131 SER B C 1
ATOM 3629 O O . SER B 1 131 ? 33.14700 52.30700 66.09500 1.000 54.41427 131 SER B O 1
ATOM 3632 N N . ARG B 1 132 ? 31.95000 52.15800 64.19400 1.000 58.19560 132 ARG B N 1
ATOM 3633 C CA . ARG B 1 132 ? 32.77800 51.07700 63.67200 1.000 47.83722 132 ARG B CA 1
ATOM 3634 C C . ARG B 1 132 ? 34.21300 51.53900 63.44900 1.000 51.90151 132 ARG B C 1
ATOM 3635 O O . ARG B 1 132 ? 35.16400 50.81100 63.76000 1.000 52.94569 132 ARG B O 1
ATOM 3643 N N . LYS B 1 133 ? 34.39000 52.75200 62.91700 1.000 48.83409 133 LYS B N 1
ATOM 3644 C CA . LYS B 1 133 ? 35.73500 53.28000 62.71400 1.000 51.85984 133 LYS B CA 1
ATOM 3645 C C . LYS B 1 133 ? 36.47000 53.44100 64.03800 1.000 54.34399 133 LYS B C 1
ATOM 3646 O O . LYS B 1 133 ? 37.67600 53.18100 64.12300 1.000 57.19774 133 LYS B O 1
ATOM 3652 N N . LEU B 1 134 ? 35.76000 53.87400 65.08100 1.000 54.83590 134 LEU B N 1
ATOM 3653 C CA . LEU B 1 134 ? 36.37900 53.98200 66.39800 1.000 56.17027 134 LEU B CA 1
ATOM 3654 C C . LEU B 1 134 ? 36.81100 52.61500 66.91300 1.000 57.57856 134 LEU B C 1
ATOM 3655 O O . LEU B 1 134 ? 37.87800 52.48100 67.52300 1.000 52.31275 134 LEU B O 1
ATOM 3660 N N . TYR B 1 135 ? 35.99600 51.58600 66.66900 1.000 52.48791 135 TYR B N 1
ATOM 3661 C CA . TYR B 1 135 ? 36.36200 50.23800 67.09100 1.000 49.91775 135 TYR B CA 1
ATOM 3662 C C . TYR B 1 135 ? 37.59300 49.74400 66.34100 1.000 49.42168 135 TYR B C 1
ATOM 3663 O O . TYR B 1 135 ? 38.47600 49.11100 66.93100 1.000 45.92472 135 TYR B O 1
ATOM 3672 N N . ALA B 1 136 ? 37.67000 50.03000 65.03900 1.000 57.34678 136 ALA B N 1
ATOM 3673 C CA . ALA B 1 136 ? 38.82900 49.61300 64.25700 1.000 56.49789 136 ALA B CA 1
ATOM 3674 C C . ALA B 1 136 ? 40.09400 50.34200 64.69000 1.000 57.39020 136 ALA B C 1
ATOM 3675 O O . ALA B 1 136 ? 41.18500 49.76100 64.65500 1.000 56.97785 136 ALA B O 1
ATOM 3677 N N . ASP B 1 137 ? 39.97100 51.60500 65.10200 1.000 49.80990 137 ASP B N 1
ATOM 3678 C CA . ASP B 1 137 ? 41.14700 52.35900 65.52200 1.000 54.81842 137 ASP B CA 1
ATOM 3679 C C . ASP B 1 137 ? 41.65200 51.88800 66.88000 1.000 57.68296 137 ASP B C 1
ATOM 3680 O O . ASP B 1 137 ? 42.86600 51.82400 67.10800 1.000 59.34839 137 ASP B O 1
ATOM 3685 N N . LEU B 1 138 ? 40.73800 51.55200 67.79500 1.000 56.50230 138 LEU B N 1
ATOM 3686 C CA . LEU B 1 138 ? 41.15300 51.07300 69.11000 1.000 45.45710 138 LEU B CA 1
ATOM 3687 C C . LEU B 1 138 ? 41.85700 49.72500 69.01200 1.000 54.67155 138 LEU B C 1
ATOM 3688 O O . LEU B 1 138 ? 42.89200 49.50800 69.65200 1.000 49.35824 138 LEU B O 1
ATOM 3693 N N . THR B 1 139 ? 41.31100 48.80500 68.21900 1.000 54.61402 139 THR B N 1
ATOM 3694 C CA . THR B 1 139 ? 41.91000 47.48500 68.09200 1.000 50.26465 139 THR B CA 1
ATOM 3695 C C . THR B 1 139 ? 43.11700 47.47200 67.16300 1.000 57.02881 139 THR B C 1
ATOM 3696 O O . THR B 1 139 ? 43.95900 46.57500 67.27900 1.000 61.83780 139 THR B O 1
ATOM 3700 N N . GLY B 1 140 ? 43.22500 48.44000 66.25600 1.000 64.33788 140 GLY B N 1
ATOM 3701 C CA . GLY B 1 140 ? 44.28100 48.42600 65.26300 1.000 61.47635 140 GLY B CA 1
ATOM 3702 C C . GLY B 1 140 ? 45.35400 49.47500 65.46100 1.000 55.06911 140 GLY B C 1
ATOM 3703 O O . GLY B 1 140 ? 46.53700 49.14300 65.56400 1.000 72.09367 140 GLY B O 1
ATOM 3704 N N . ALA B 1 141 ? 44.95800 50.74800 65.51400 1.000 61.96715 141 ALA B N 1
ATOM 3705 C CA . ALA B 1 141 ? 45.94000 51.82300 65.61700 1.000 57.99620 141 ALA B CA 1
ATOM 3706 C C . ALA B 1 141 ? 46.70600 51.75200 66.93300 1.000 63.80888 141 ALA B C 1
ATOM 3707 O O . ALA B 1 141 ? 47.93200 51.90900 66.96000 1.000 63.06973 141 ALA B O 1
ATOM 3709 N N . VAL B 1 142 ? 46.00200 51.52200 68.03700 1.000 50.14359 142 VAL B N 1
ATOM 3710 C CA . VAL B 1 142 ? 46.65000 51.47800 69.34300 1.000 59.09205 142 VAL B CA 1
ATOM 3711 C C . VAL B 1 142 ? 46.77400 50.02600 69.78900 1.000 58.23841 142 VAL B C 1
ATOM 3712 O O . VAL B 1 142 ? 47.76500 49.64000 70.42200 1.000 66.95965 142 VAL B O 1
ATOM 3716 N N . GLY B 1 143 ? 45.78500 49.20900 69.43900 1.000 55.93423 143 GLY B N 1
ATOM 3717 C CA . GLY B 1 143 ? 45.86100 47.78100 69.68100 1.000 53.50037 143 GLY B CA 1
ATOM 3718 C C . GLY B 1 143 ? 45.46600 47.37100 71.08400 1.000 48.57744 143 GLY B C 1
ATOM 3719 O O . GLY B 1 143 ? 46.24600 46.72600 71.79200 1.000 56.08462 143 GLY B O 1
ATOM 3720 N N . ILE B 1 144 ? 44.26200 47.74900 71.50100 1.000 47.10680 144 ILE B N 1
ATOM 3721 C CA . ILE B 1 144 ? 43.73900 47.38100 72.81400 1.000 40.30145 144 ILE B CA 1
ATOM 3722 C C . ILE B 1 144 ? 42.42500 46.63000 72.62200 1.000 56.26388 144 ILE B C 1
ATOM 3723 O O . ILE B 1 144 ? 41.60800 47.02100 71.77500 1.000 45.89762 144 ILE B O 1
ATOM 3728 N N . PRO B 1 145 ? 42.19100 45.53400 73.34300 1.000 44.77245 145 PRO B N 1
ATOM 3729 C CA . PRO B 1 145 ? 40.88500 44.87100 73.25600 1.000 46.77706 145 PRO B CA 1
ATOM 3730 C C . PRO B 1 145 ? 39.78600 45.76900 73.80400 1.000 49.55834 145 PRO B C 1
ATOM 3731 O O . PRO B 1 145 ? 40.00700 46.57700 74.70900 1.000 51.48543 145 PRO B O 1
ATOM 3735 N N . ILE B 1 146 ? 38.58900 45.62500 73.23700 1.000 44.87893 146 ILE B N 1
ATOM 3736 C CA . ILE B 1 146 ? 37.46000 46.47800 73.58200 1.000 43.01679 146 ILE B CA 1
ATOM 3737 C C . ILE B 1 146 ? 36.24100 45.61800 73.88300 1.000 46.50901 146 ILE B C 1
ATOM 3738 O O . ILE B 1 146 ? 36.08300 44.51500 73.35000 1.000 49.41095 146 ILE B O 1
ATOM 3743 N N . GLY B 1 147 ? 35.37400 46.13800 74.74300 1.000 40.49108 147 GLY B N 1
ATOM 3744 C CA . GLY B 1 147 ? 34.14600 45.45400 75.09200 1.000 45.14153 147 GLY B CA 1
ATOM 3745 C C . GLY B 1 147 ? 32.96400 46.39800 75.03500 1.000 45.00430 147 GLY B C 1
ATOM 3746 O O . GLY B 1 147 ? 33.09700 47.60800 75.21600 1.000 47.87561 147 GLY B O 1
ATOM 3747 N N . SER B 1 148 ? 31.79000 45.82100 74.78200 1.000 43.68363 148 SER B N 1
ATOM 3748 C CA . SER B 1 148 ? 30.57500 46.60100 74.59700 1.000 54.56702 148 SER B CA 1
ATOM 3749 C C . SER B 1 148 ? 29.41900 45.93700 75.33400 1.000 51.64445 148 SER B C 1
ATOM 3750 O O . SER B 1 148 ? 29.53800 44.82700 75.85900 1.000 47.73966 148 SER B O 1
ATOM 3753 N N . GLU B 1 149 ? 28.28800 46.64000 75.36800 1.000 47.65307 149 GLU B N 1
ATOM 3754 C CA . GLU B 1 149 ? 27.06200 46.11600 75.95300 1.000 45.71448 149 GLU B CA 1
ATOM 3755 C C . GLU B 1 149 ? 26.20800 45.48200 74.86100 1.000 45.99573 149 GLU B C 1
ATOM 3756 O O . GLU B 1 149 ? 26.05000 46.05100 73.77600 1.000 47.43384 149 GLU B O 1
ATOM 3762 N N . MET B 1 150 ? 25.66100 44.30300 75.15200 1.000 41.58253 150 MET B N 1
ATOM 3763 C CA . MET B 1 150 ? 24.83700 43.55900 74.20000 1.000 36.79798 150 MET B CA 1
ATOM 3764 C C . MET B 1 150 ? 23.38000 43.94500 74.43600 1.000 43.35814 150 MET B C 1
ATOM 3765 O O . MET B 1 150 ? 22.73600 43.44900 75.36400 1.000 53.96303 150 MET B O 1
ATOM 3770 N N . LEU B 1 151 ? 22.85200 44.82900 73.59100 1.000 50.68368 151 LEU B N 1
ATOM 3771 C CA . LEU B 1 151 ? 21.53100 45.41200 73.79700 1.000 41.39118 151 LEU B CA 1
ATOM 3772 C C . LEU B 1 151 ? 20.43900 44.76000 72.95800 1.000 47.24365 151 LEU B C 1
ATOM 3773 O O . LEU B 1 151 ? 19.34200 44.51400 73.47000 1.000 51.01728 151 LEU B O 1
ATOM 3778 N N . ASP B 1 152 ? 20.70100 44.48300 71.68200 1.000 50.29337 152 ASP B N 1
ATOM 3779 C CA . ASP B 1 152 ? 19.71400 43.88200 70.79400 1.000 46.83026 152 ASP B CA 1
ATOM 3780 C C . ASP B 1 152 ? 20.38400 42.77600 69.98900 1.000 37.13378 152 ASP B C 1
ATOM 3781 O O . ASP B 1 152 ? 21.56200 42.46600 70.18300 1.000 48.64945 152 ASP B O 1
ATOM 3786 N N . THR B 1 153 ? 19.62700 42.17700 69.07100 1.000 41.74543 153 THR B N 1
ATOM 3787 C CA . THR B 1 153 ? 20.11400 41.06300 68.26700 1.000 49.47668 153 THR B CA 1
ATOM 3788 C C . THR B 1 153 ? 20.47000 41.46800 66.84300 1.000 46.53147 153 THR B C 1
ATOM 3789 O O . THR B 1 153 ? 20.73900 40.59400 66.01300 1.000 55.80674 153 THR B O 1
ATOM 3793 N N . ILE B 1 154 ? 20.47700 42.76200 66.53900 1.000 42.09616 154 ILE B N 1
ATOM 3794 C CA . ILE B 1 154 ? 20.77500 43.26000 65.20200 1.000 48.73672 154 ILE B CA 1
ATOM 3795 C C . ILE B 1 154 ? 22.07300 44.06100 65.18300 1.000 51.67559 154 ILE B C 1
ATOM 3796 O O . ILE B 1 154 ? 22.92700 43.85500 64.32000 1.000 54.51032 154 ILE B O 1
ATOM 3801 N N . SER B 1 155 ? 22.24000 44.97500 66.13800 1.000 46.54054 155 SER B N 1
ATOM 3802 C CA . SER B 1 155 ? 23.46200 45.77400 66.19100 1.000 51.26413 155 SER B CA 1
ATOM 3803 C C . SER B 1 155 ? 24.74200 44.95800 66.38100 1.000 51.35840 155 SER B C 1
ATOM 3804 O O . SER B 1 155 ? 25.77200 45.35600 65.80900 1.000 43.37665 155 SER B O 1
ATOM 3807 N N . PRO B 1 156 ? 24.77400 43.85500 67.14800 1.000 47.61644 156 PRO B N 1
ATOM 3808 C CA . PRO B 1 156 ? 26.04300 43.11500 67.27700 1.000 42.72798 156 PRO B CA 1
ATOM 3809 C C . PRO B 1 156 ? 26.60900 42.63500 65.95500 1.000 47.63692 156 PRO B C 1
ATOM 3810 O O . PRO B 1 156 ? 27.83000 42.47000 65.84200 1.000 44.14277 156 PRO B O 1
ATOM 3814 N N . GLN B 1 157 ? 25.76400 42.41600 64.94500 1.000 53.88036 157 GLN B N 1
ATOM 3815 C CA . GLN B 1 157 ? 26.24900 41.99600 63.63700 1.000 45.08445 157 GLN B CA 1
ATOM 3816 C C . GLN B 1 157 ? 27.14200 43.04100 62.97900 1.000 50.77210 157 GLN B C 1
ATOM 3817 O O . GLN B 1 157 ? 27.83000 42.72000 62.00300 1.000 53.71611 157 GLN B O 1
ATOM 3823 N N . TYR B 1 158 ? 27.15900 44.27200 63.49100 1.000 51.26592 158 TYR B N 1
ATOM 3824 C CA . TYR B 1 158 ? 27.98300 45.33000 62.92200 1.000 44.62906 158 TYR B CA 1
ATOM 3825 C C . TYR B 1 158 ? 29.33900 45.47100 63.59800 1.000 48.79024 158 TYR B C 1
ATOM 3826 O O . TYR B 1 158 ? 30.25600 46.04200 62.99600 1.000 52.84699 158 TYR B O 1
ATOM 3835 N N . PHE B 1 159 ? 29.49300 44.96800 64.82600 1.000 46.93422 159 PHE B N 1
ATOM 3836 C CA . PHE B 1 159 ? 30.72600 45.15000 65.58000 1.000 42.79389 159 PHE B CA 1
ATOM 3837 C C . PHE B 1 159 ? 31.31400 43.86600 66.14700 1.000 48.50395 159 PHE B C 1
ATOM 3838 O O . PHE B 1 159 ? 32.40100 43.92200 66.73200 1.000 52.35283 159 PHE B O 1
ATOM 3846 N N . SER B 1 160 ? 30.64600 42.71900 65.99300 1.000 48.39950 160 SER B N 1
ATOM 3847 C CA . SER B 1 160 ? 31.08800 41.50700 66.67600 1.000 46.10955 160 SER B CA 1
ATOM 3848 C C . SER B 1 160 ? 32.46300 41.05000 66.20700 1.000 52.32970 160 SER B C 1
ATOM 3849 O O . SER B 1 160 ? 33.18400 40.38700 66.96200 1.000 54.44912 160 SER B O 1
ATOM 3852 N N . ASP B 1 161 ? 32.84500 41.38000 64.97600 1.000 51.79035 161 ASP B N 1
ATOM 3853 C CA . ASP B 1 161 ? 34.16700 41.01300 64.48700 1.000 56.16016 161 ASP B CA 1
ATOM 3854 C C . ASP B 1 161 ? 35.27300 41.87400 65.08300 1.000 51.83017 161 ASP B C 1
ATOM 3855 O O . ASP B 1 161 ? 36.45000 41.63100 64.79300 1.000 61.25097 161 ASP B O 1
ATOM 3860 N N . LEU B 1 162 ? 34.92800 42.86100 65.91000 1.000 49.66289 162 LEU B N 1
ATOM 3861 C CA . LEU B 1 162 ? 35.90800 43.73100 66.54700 1.000 50.62284 162 LEU B CA 1
ATOM 3862 C C . LEU B 1 162 ? 35.78000 43.74400 68.06500 1.000 45.38924 162 LEU B C 1
ATOM 3863 O O . LEU B 1 162 ? 36.47900 44.52000 68.72900 1.000 51.49845 162 LEU B O 1
ATOM 3868 N N . LEU B 1 163 ? 34.91500 42.91000 68.63200 1.000 46.51946 163 LEU B N 1
ATOM 3869 C CA . LEU B 1 163 ? 34.66600 42.90000 70.06600 1.000 52.03512 163 LEU B CA 1
ATOM 3870 C C . LEU B 1 163 ? 35.34100 41.70200 70.71900 1.000 50.89097 163 LEU B C 1
ATOM 3871 O O . LEU B 1 163 ? 35.35600 40.60000 70.16200 1.000 50.61362 163 LEU B O 1
ATOM 3876 N N . SER B 1 164 ? 35.90100 41.92800 71.90700 1.000 43.23089 164 SER B N 1
ATOM 3877 C CA . SER B 1 164 ? 36.51500 40.87100 72.69500 1.000 45.69801 164 SER B CA 1
ATOM 3878 C C . SER B 1 164 ? 35.71900 40.51400 73.94100 1.000 48.89148 164 SER B C 1
ATOM 3879 O O . SER B 1 164 ? 36.02400 39.50100 74.57900 1.000 50.63231 164 SER B O 1
ATOM 3882 N N . PHE B 1 165 ? 34.71300 41.30800 74.29900 1.000 40.79588 165 PHE B N 1
ATOM 3883 C CA . PHE B 1 165 ? 33.94300 41.07000 75.51000 1.000 44.70517 165 PHE B CA 1
ATOM 3884 C C . PHE B 1 165 ? 32.56500 41.69500 75.35200 1.000 46.12843 165 PHE B C 1
ATOM 3885 O O . PHE B 1 165 ? 32.41200 42.73800 74.71000 1.000 49.89327 165 PHE B O 1
ATOM 3893 N N . GLY B 1 166 ? 31.57000 41.04800 75.94500 1.000 42.32725 166 GLY B N 1
ATOM 3894 C CA . GLY B 1 166 ? 30.21500 41.56100 75.93100 1.000 46.84949 166 GLY B CA 1
ATOM 3895 C C . GLY B 1 166 ? 29.60100 41.52100 77.31400 1.000 46.45628 166 GLY B C 1
ATOM 3896 O O . GLY B 1 166 ? 29.90800 40.65100 78.13000 1.000 46.14293 166 GLY B O 1
ATOM 3897 N N . ALA B 1 167 ? 28.71600 42.48200 77.56800 1.000 38.44555 167 ALA B N 1
ATOM 3898 C CA . ALA B 1 167 ? 28.06700 42.62200 78.86200 1.000 40.34547 167 ALA B CA 1
ATOM 3899 C C . ALA B 1 167 ? 26.55600 42.64200 78.69000 1.000 47.02399 167 ALA B C 1
ATOM 3900 O O . ALA B 1 167 ? 26.03400 43.26800 77.76100 1.000 47.51806 167 ALA B O 1
ATOM 3902 N N . VAL B 1 168 ? 25.85800 41.95400 79.59000 1.000 39.38277 168 VAL B N 1
ATOM 3903 C CA . VAL B 1 168 ? 24.40100 41.96500 79.64800 1.000 44.19470 168 VAL B CA 1
ATOM 3904 C C . VAL B 1 168 ? 23.99300 42.69700 80.91800 1.000 44.82515 168 VAL B C 1
ATOM 3905 O O . VAL B 1 168 ? 24.34700 42.27600 82.02700 1.000 44.66359 168 VAL B O 1
ATOM 3909 N N . GLY B 1 169 ? 23.25500 43.79100 80.75700 1.000 43.75115 169 GLY B N 1
ATOM 3910 C CA . GLY B 1 169 ? 22.89100 44.62300 81.88400 1.000 42.26935 169 GLY B CA 1
ATOM 3911 C C . GLY B 1 169 ? 21.98400 43.91700 82.87400 1.000 48.84451 169 GLY B C 1
ATOM 3912 O O . GLY B 1 169 ? 21.40900 42.85900 82.61200 1.000 52.79757 169 GLY B O 1
ATOM 3913 N N . ALA B 1 170 ? 21.85700 44.53900 84.04900 1.000 54.75721 170 ALA B N 1
ATOM 3914 C CA . ALA B 1 170 ? 21.04500 43.96400 85.11600 1.000 51.87244 170 ALA B CA 1
ATOM 3915 C C . ALA B 1 170 ? 19.58200 43.83800 84.71300 1.000 55.31176 170 ALA B C 1
ATOM 3916 O O . ALA B 1 170 ? 18.88700 42.92700 85.17700 1.000 56.98151 170 ALA B O 1
ATOM 3918 N N . ARG B 1 171 ? 19.09700 44.73500 83.85900 1.000 57.92309 171 ARG B N 1
ATOM 3919 C CA . ARG B 1 171 ? 17.70000 44.72100 83.44400 1.000 42.44576 171 ARG B CA 1
ATOM 3920 C C . ARG B 1 171 ? 17.42400 43.74700 82.30800 1.000 51.51881 171 ARG B C 1
ATOM 3921 O O . ARG B 1 171 ? 16.27200 43.64600 81.87100 1.000 58.92333 171 ARG B O 1
ATOM 3929 N N . THR B 1 172 ? 18.43800 43.03100 81.82000 1.000 49.52744 172 THR B N 1
ATOM 3930 C CA . THR B 1 172 ? 18.25500 42.08800 80.72700 1.000 49.75802 172 THR B CA 1
ATOM 3931 C C . THR B 1 172 ? 18.82600 40.70700 81.01500 1.000 53.71522 172 THR B C 1
ATOM 3932 O O . THR B 1 172 ? 18.79300 39.84800 80.12700 1.000 46.12591 172 THR B O 1
ATOM 3936 N N . THR B 1 173 ? 19.34900 40.46800 82.22100 1.000 47.94094 173 THR B N 1
ATOM 3937 C CA . THR B 1 173 ? 19.90900 39.15900 82.54000 1.000 43.28102 173 THR B CA 1
ATOM 3938 C C . THR B 1 173 ? 18.84000 38.07300 82.51700 1.000 44.15194 173 THR B C 1
ATOM 3939 O O . THR B 1 173 ? 19.11700 36.93900 82.10900 1.000 47.55005 173 THR B O 1
ATOM 3943 N N . GLU B 1 174 ? 17.61500 38.40200 82.93200 1.000 43.90629 174 GLU B N 1
ATOM 3944 C CA . GLU B 1 174 ? 16.52000 37.44000 82.94700 1.000 38.52127 174 GLU B CA 1
ATOM 3945 C C . GLU B 1 174 ? 15.88000 37.23500 81.58000 1.000 44.55591 174 GLU B C 1
ATOM 3946 O O . GLU B 1 174 ? 15.09400 36.29400 81.42100 1.000 58.13078 174 GLU B O 1
ATOM 3952 N N . SER B 1 175 ? 16.19100 38.07700 80.59800 1.000 36.37283 175 SER B N 1
ATOM 3953 C CA . SER B 1 175 ? 15.51700 38.01700 79.30600 1.000 46.92379 175 SER B CA 1
ATOM 3954 C C . SER B 1 175 ? 16.00800 36.81500 78.50500 1.000 48.98064 175 SER B C 1
ATOM 3955 O O . SER B 1 175 ? 17.21200 36.66200 78.27500 1.000 43.45805 175 SER B O 1
ATOM 3958 N N . GLN B 1 176 ? 15.06900 35.96400 78.07800 1.000 61.22234 176 GLN B N 1
ATOM 3959 C CA . GLN B 1 176 ? 15.42800 34.81400 77.25300 1.000 56.81169 176 GLN B CA 1
ATOM 3960 C C . GLN B 1 176 ? 16.04900 35.24800 75.93300 1.000 52.14181 176 GLN B C 1
ATOM 3961 O O . GLN B 1 176 ? 16.90600 34.54200 75.39000 1.000 52.75630 176 GLN B O 1
ATOM 3967 N N . LEU B 1 177 ? 15.63100 36.40100 75.40500 1.000 50.64709 177 LEU B N 1
ATOM 3968 C CA . LEU B 1 177 ? 16.16600 36.87700 74.13300 1.000 49.26613 177 LEU B CA 1
ATOM 3969 C C . LEU B 1 177 ? 17.66100 37.15200 74.23500 1.000 51.99480 177 LEU B C 1
ATOM 3970 O O . LEU B 1 177 ? 18.43800 36.76200 73.35500 1.000 52.91173 177 LEU B O 1
ATOM 3975 N N . HIS B 1 178 ? 18.08400 37.82500 75.30600 1.000 51.18036 178 HIS B N 1
ATOM 3976 C CA . HIS B 1 178 ? 19.50300 38.10600 75.48600 1.000 51.93447 178 HIS B CA 1
ATOM 3977 C C . HIS B 1 178 ? 20.28500 36.87700 75.92700 1.000 50.55837 178 HIS B C 1
ATOM 3978 O O . HIS B 1 178 ? 21.50000 36.82400 75.71400 1.000 47.19465 178 HIS B O 1
ATOM 3985 N N . ARG B 1 179 ? 19.62000 35.89200 76.53600 1.000 48.54137 179 ARG B N 1
ATOM 3986 C CA . ARG B 1 179 ? 20.29200 34.63300 76.83500 1.000 47.34450 179 ARG B CA 1
ATOM 3987 C C . ARG B 1 179 ? 20.53200 33.83000 75.56300 1.000 51.35255 179 ARG B C 1
ATOM 3988 O O . ARG B 1 179 ? 21.57800 33.18800 75.41500 1.000 55.62117 179 ARG B O 1
ATOM 3996 N N . GLU B 1 180 ? 19.57400 33.85900 74.63200 1.000 49.37940 180 GLU B N 1
ATOM 3997 C CA . GLU B 1 180 ? 19.77900 33.20900 73.34200 1.000 49.27796 180 GLU B CA 1
ATOM 3998 C C . GLU B 1 180 ? 20.89100 33.89000 72.55600 1.000 46.98040 180 GLU B C 1
ATOM 3999 O O . GLU B 1 180 ? 21.73100 33.21800 71.94700 1.000 53.60719 180 GLU B O 1
ATOM 4005 N N . LEU B 1 181 ? 20.91300 35.22500 72.56200 1.000 46.91904 181 LEU B N 1
ATOM 4006 C CA . LEU B 1 181 ? 21.93600 35.95900 71.82400 1.000 47.32793 181 LEU B CA 1
ATOM 4007 C C . LEU B 1 181 ? 23.32800 35.67300 72.37300 1.000 49.49552 181 LEU B C 1
ATOM 4008 O O . LEU B 1 181 ? 24.28100 35.49700 71.60500 1.000 50.20975 181 LEU B O 1
ATOM 4013 N N . ALA B 1 182 ? 23.46400 35.62400 73.70100 1.000 47.66982 182 ALA B N 1
ATOM 4014 C CA . ALA B 1 182 ? 24.76200 35.33400 74.30000 1.000 50.51745 182 ALA B CA 1
ATOM 4015 C C . ALA B 1 182 ? 25.27400 33.96000 73.89100 1.000 52.04308 182 ALA B C 1
ATOM 4016 O O . ALA B 1 182 ? 26.48800 33.75900 73.78000 1.000 49.88013 182 ALA B O 1
ATOM 4018 N N . SER B 1 183 ? 24.36900 33.01000 73.65100 1.000 56.22189 183 SER B N 1
ATOM 4019 C CA . SER B 1 183 ? 24.76500 31.66700 73.24700 1.000 52.44585 183 SER B CA 1
ATOM 4020 C C . SER B 1 183 ? 25.33400 31.61400 71.83400 1.000 53.60721 183 SER B C 1
ATOM 4021 O O . SER B 1 183 ? 25.81600 30.55400 71.42100 1.000 54.66070 183 SER B O 1
ATOM 4024 N N . GLY B 1 184 ? 25.29700 32.71800 71.09000 1.000 52.88700 184 GLY B N 1
ATOM 4025 C CA . GLY B 1 184 ? 25.80700 32.72800 69.73300 1.000 46.99468 184 GLY B CA 1
ATOM 4026 C C . GLY B 1 184 ? 26.71200 33.90200 69.42300 1.000 49.80289 184 GLY B C 1
ATOM 4027 O O . GLY B 1 184 ? 26.76500 34.36300 68.27900 1.000 51.24070 184 GLY B O 1
ATOM 4028 N N . LEU B 1 185 ? 27.42900 34.39700 70.42700 1.000 50.35360 185 LEU B N 1
ATOM 4029 C CA . LEU B 1 185 ? 28.36800 35.49500 70.25700 1.000 49.16474 185 LEU B CA 1
ATOM 4030 C C . LEU B 1 185 ? 29.79600 34.97300 70.34100 1.000 48.95793 185 LEU B C 1
ATOM 4031 O O . LEU B 1 185 ? 30.08600 34.03000 71.08100 1.000 50.65207 185 LEU B O 1
ATOM 4036 N N . SER B 1 186 ? 30.69100 35.60700 69.58500 1.000 49.37125 186 SER B N 1
ATOM 4037 C CA . SER B 1 186 ? 32.04900 35.11200 69.40200 1.000 51.79020 186 SER B CA 1
ATOM 4038 C C . SER B 1 186 ? 33.02400 35.60600 70.47000 1.000 51.43756 186 SER B C 1
ATOM 4039 O O . SER B 1 186 ? 34.23400 35.63100 70.22000 1.000 51.17287 186 SER B O 1
ATOM 4042 N N . PHE B 1 187 ? 32.53900 35.98400 71.64700 1.000 46.28063 187 PHE B N 1
ATOM 4043 C CA . PHE B 1 187 ? 33.41200 36.48300 72.69900 1.000 49.44833 187 PHE B CA 1
ATOM 4044 C C . PHE B 1 187 ? 32.77500 36.18100 74.04700 1.000 49.09184 187 PHE B C 1
ATOM 4045 O O . PHE B 1 187 ? 31.57900 35.87400 74.11700 1.000 46.84762 187 PHE B O 1
ATOM 4053 N N . PRO B 1 188 ? 33.55200 36.23300 75.13400 1.000 46.12934 188 PRO B N 1
ATOM 4054 C CA . PRO B 1 188 ? 32.97700 35.98600 76.46200 1.000 49.23076 188 PRO B CA 1
ATOM 4055 C C . PRO B 1 188 ? 31.91900 37.01700 76.82700 1.000 44.71838 188 PRO B C 1
ATOM 4056 O O . PRO B 1 188 ? 31.98100 38.17900 76.42000 1.000 49.52204 188 PRO B O 1
ATOM 4060 N N . ILE B 1 189 ? 30.94100 36.57300 77.61600 1.000 41.69653 189 ILE B N 1
ATOM 4061 C CA . ILE B 1 189 ? 29.79700 37.38700 78.00900 1.000 46.56916 189 ILE B CA 1
ATOM 4062 C C . ILE B 1 189 ? 29.69700 37.39500 79.52900 1.000 51.13327 189 ILE B C 1
ATOM 4063 O O . ILE B 1 189 ? 29.89700 36.36300 80.17800 1.000 54.56993 189 ILE B O 1
ATOM 4068 N N . GLY B 1 190 ? 29.38700 38.56000 80.09500 1.000 44.79464 190 GLY B N 1
ATOM 4069 C CA . GLY B 1 190 ? 29.22900 38.68300 81.53100 1.000 46.05550 190 GLY B CA 1
ATOM 4070 C C . GLY B 1 190 ? 27.83900 39.12200 81.94600 1.000 43.67693 190 GLY B C 1
ATOM 4071 O O . GLY B 1 190 ? 27.36700 40.18600 81.53400 1.000 43.15772 190 GLY B O 1
ATOM 4072 N N . PHE B 1 191 ? 27.17500 38.31500 82.76800 1.000 48.46467 191 PHE B N 1
ATOM 4073 C CA . PHE B 1 191 ? 25.81400 38.58800 83.20900 1.000 44.19988 191 PHE B CA 1
ATOM 4074 C C . PHE B 1 191 ? 25.83400 39.24900 84.58000 1.000 49.14269 191 PHE B C 1
ATOM 4075 O O . PHE B 1 191 ? 26.43100 38.71800 85.52300 1.000 49.87615 191 PHE B O 1
ATOM 4083 N N . LYS B 1 192 ? 25.17700 40.39700 84.69000 1.000 50.58985 192 LYS B N 1
ATOM 4084 C CA . LYS B 1 192 ? 25.10900 41.12000 85.95000 1.000 46.78203 192 LYS B CA 1
ATOM 4085 C C . LYS B 1 192 ? 23.90900 40.65400 86.76400 1.000 47.33336 192 LYS B C 1
ATOM 4086 O O . LYS B 1 192 ? 22.88400 40.24000 86.21500 1.000 50.51206 192 LYS B O 1
ATOM 4092 N N . ASN B 1 193 ? 24.04800 40.72100 88.08600 1.000 44.61798 193 ASN B N 1
ATOM 4093 C CA . ASN B 1 193 ? 22.97500 40.28900 88.96600 1.000 49.18414 193 ASN B CA 1
ATOM 4094 C C . ASN B 1 193 ? 21.75600 41.19900 88.80400 1.000 50.92241 193 ASN B C 1
ATOM 4095 O O . ASN B 1 193 ? 21.82100 42.27900 88.21300 1.000 43.07271 193 ASN B O 1
ATOM 4100 N N . GLY B 1 194 ? 20.62700 40.73800 89.33800 1.000 50.49564 194 GLY B N 1
ATOM 4101 C CA . GLY B 1 194 ? 19.39500 41.49300 89.21900 1.000 52.60916 194 GLY B CA 1
ATOM 4102 C C . GLY B 1 194 ? 19.48900 42.85800 89.87400 1.000 58.82431 194 GLY B C 1
ATOM 4103 O O . GLY B 1 194 ? 20.33600 43.11800 90.73100 1.000 66.33665 194 GLY B O 1
ATOM 4104 N N . THR B 1 195 ? 18.58900 43.74800 89.45100 1.000 66.37258 195 THR B N 1
ATOM 4105 C CA . THR B 1 195 ? 18.57000 45.11000 89.97300 1.000 60.81031 195 THR B CA 1
ATOM 4106 C C . THR B 1 195 ? 18.24200 45.16900 91.45900 1.000 64.02083 195 THR B C 1
ATOM 4107 O O . THR B 1 195 ? 18.40200 46.23300 92.06700 1.000 66.53804 195 THR B O 1
ATOM 4111 N N . ASP B 1 196 ? 17.79000 44.06600 92.05100 1.000 60.72078 196 ASP B N 1
ATOM 4112 C CA . ASP B 1 196 ? 17.56900 43.96700 93.48600 1.000 58.98125 196 ASP B CA 1
ATOM 4113 C C . ASP B 1 196 ? 18.70600 43.24400 94.19900 1.000 70.81569 196 ASP B C 1
ATOM 4114 O O . ASP B 1 196 ? 18.55700 42.87700 95.36900 1.000 67.94237 196 ASP B O 1
ATOM 4119 N N . GLY B 1 197 ? 19.83100 43.02900 93.51900 1.000 63.97282 197 GLY B N 1
ATOM 4120 C CA . GLY B 1 197 ? 20.95900 42.32700 94.09100 1.000 62.57260 197 GLY B CA 1
ATOM 4121 C C . GLY B 1 197 ? 20.92500 40.82200 93.94300 1.000 61.20900 197 GLY B C 1
ATOM 4122 O O . GLY B 1 197 ? 21.84400 40.14800 94.42900 1.000 66.21268 197 GLY B O 1
ATOM 4123 N N . ASN B 1 198 ? 19.90800 40.27200 93.28300 1.000 59.47399 198 ASN B N 1
ATOM 4124 C CA . ASN B 1 198 ? 19.74100 38.82600 93.21100 1.000 58.87586 198 ASN B CA 1
ATOM 4125 C C . ASN B 1 198 ? 20.79200 38.21400 92.29200 1.000 60.00910 198 ASN B C 1
ATOM 4126 O O . ASN B 1 198 ? 20.87000 38.55700 91.10800 1.000 61.53100 198 ASN B O 1
ATOM 4131 N N . VAL B 1 199 ? 21.59300 37.29900 92.84000 1.000 64.06411 199 VAL B N 1
ATOM 4132 C CA . VAL B 1 199 ? 22.63300 36.63300 92.06300 1.000 56.80986 199 VAL B CA 1
ATOM 4133 C C . VAL B 1 199 ? 22.09300 35.42800 91.29900 1.000 61.17543 199 VAL B C 1
ATOM 4134 O O . VAL B 1 199 ? 22.70000 35.00700 90.30500 1.000 57.84812 199 VAL B O 1
ATOM 4138 N N . GLY B 1 200 ? 20.95000 34.88000 91.72000 1.000 71.09669 200 GLY B N 1
ATOM 4139 C CA . GLY B 1 20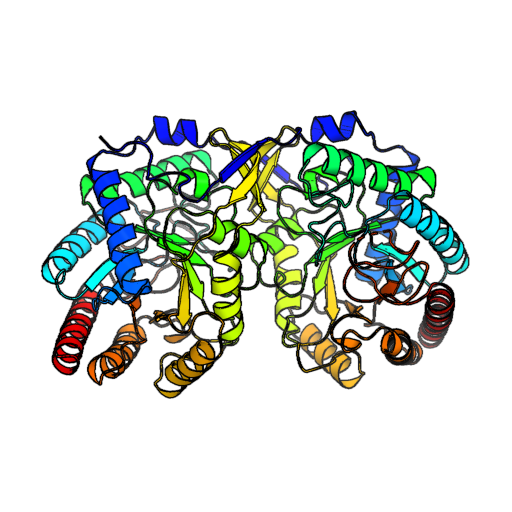0 ? 20.45500 33.65100 91.11600 1.000 56.49893 200 GLY B CA 1
ATOM 4140 C C . GLY B 1 200 ? 20.13500 33.78900 89.63900 1.000 54.18976 200 GLY B C 1
ATOM 4141 O O . GLY B 1 200 ? 20.35800 32.86000 88.85900 1.000 52.12602 200 GLY B O 1
ATOM 4142 N N . VAL B 1 201 ? 19.60200 34.94500 89.23300 1.000 55.00759 201 VAL B N 1
ATOM 4143 C CA . VAL B 1 201 ? 19.29600 35.14900 87.82200 1.000 56.74149 201 VAL B CA 1
ATOM 4144 C C . VAL B 1 201 ? 20.56000 35.22000 86.97700 1.000 49.71790 201 VAL B C 1
ATOM 4145 O O . VAL B 1 201 ? 20.50800 34.95800 85.77000 1.000 51.97610 201 VAL B O 1
ATOM 4149 N N . ALA B 1 202 ? 21.70000 35.56300 87.58100 1.000 49.28217 202 ALA B N 1
ATOM 4150 C CA . ALA B 1 202 ? 22.95500 35.58700 86.83900 1.000 49.36016 202 ALA B CA 1
ATOM 4151 C C . ALA B 1 202 ? 23.48500 34.17800 86.59900 1.000 52.35683 202 ALA B C 1
ATOM 4152 O O . ALA B 1 202 ? 23.96400 33.87200 85.50100 1.000 50.22929 202 ALA B O 1
ATOM 4154 N N . LEU B 1 203 ? 23.40900 33.31100 87.61300 1.000 53.53794 203 LEU B N 1
ATOM 4155 C CA . LEU B 1 203 ? 23.79700 31.91700 87.42600 1.000 51.18083 203 LEU B CA 1
ATOM 4156 C C . LEU B 1 203 ? 22.88300 31.22300 86.42600 1.000 55.02885 203 LEU B C 1
ATOM 4157 O O . LEU B 1 203 ? 23.34200 30.42200 85.60300 1.000 60.43419 203 LEU B O 1
ATOM 4162 N N . ASP B 1 204 ? 21.58100 31.51700 86.48400 1.000 55.71771 204 ASP B N 1
ATOM 4163 C CA . ASP B 1 204 ? 20.64300 30.92300 85.53800 1.000 51.71887 204 ASP B CA 1
ATOM 4164 C C . ASP B 1 204 ? 20.94000 31.35600 84.10900 1.000 51.43780 204 ASP B C 1
ATOM 4165 O O . ASP B 1 204 ? 20.76000 30.57000 83.17200 1.000 54.25997 204 ASP B O 1
ATOM 4170 N N . ALA B 1 205 ? 21.39900 32.59600 83.92200 1.000 52.95302 205 ALA B N 1
ATOM 4171 C CA . ALA B 1 205 ? 21.70200 33.07700 82.57800 1.000 53.62841 205 ALA B CA 1
ATOM 4172 C C . ALA B 1 205 ? 22.97000 32.43400 82.03100 1.000 55.37414 205 ALA B C 1
ATOM 4173 O O . ALA B 1 205 ? 23.01400 32.03700 80.86000 1.000 49.82121 205 ALA B O 1
ATOM 4175 N N . VAL B 1 206 ? 24.01100 32.32600 82.86100 1.000 48.89347 206 VAL B N 1
ATOM 4176 C CA . VAL B 1 206 ? 25.24800 31.68000 82.42900 1.000 47.05424 206 VAL B CA 1
ATOM 4177 C C . VAL B 1 206 ? 24.97500 30.24200 82.00400 1.000 57.80598 206 VAL B C 1
ATOM 4178 O O . VAL B 1 206 ? 25.58500 29.73000 81.05600 1.000 54.93416 206 VAL B O 1
ATOM 4182 N N . GLN B 1 207 ? 24.03600 29.57700 82.68000 1.000 54.86581 207 GLN B N 1
ATOM 4183 C CA . GLN B 1 207 ? 23.73000 28.19100 82.34300 1.000 56.42449 207 GLN B CA 1
ATOM 4184 C C . GLN B 1 207 ? 22.93400 28.09400 81.04700 1.000 52.28313 207 GLN B C 1
ATOM 4185 O O . GLN B 1 207 ? 23.20200 27.22000 80.21400 1.000 62.85977 207 GLN B O 1
ATOM 4191 N N . ALA B 1 208 ? 21.95200 28.97800 80.85800 1.000 49.24964 208 ALA B N 1
ATOM 4192 C CA . ALA B 1 208 ? 21.13700 28.92600 79.64900 1.000 50.68007 208 ALA B CA 1
ATOM 4193 C C . ALA B 1 208 ? 21.96000 29.25000 78.40800 1.000 56.54492 208 ALA B C 1
ATOM 4194 O O . ALA B 1 208 ? 21.76500 28.64000 77.35000 1.000 54.97763 208 ALA B O 1
ATOM 4196 N N . SER B 1 209 ? 22.88900 30.20100 78.52000 1.000 55.46078 209 SER B N 1
ATOM 4197 C CA . SER B 1 209 ? 23.69300 30.61200 77.37500 1.000 53.58962 209 SER B CA 1
ATOM 4198 C C . SER B 1 209 ? 24.74000 29.58000 76.97600 1.000 49.53493 209 SER B C 1
ATOM 4199 O O . SER B 1 209 ? 25.32300 29.70600 75.89400 1.000 54.43831 209 SER B O 1
ATOM 4202 N N . SER B 1 210 ? 24.99700 28.57200 77.81000 1.000 45.19059 210 SER B N 1
ATOM 4203 C CA . SER B 1 210 ? 25.95300 27.53300 77.45100 1.000 51.55805 210 SER B CA 1
ATOM 4204 C C . SER B 1 210 ? 25.39000 26.53200 76.45100 1.000 51.53888 210 SER B C 1
ATOM 4205 O O . SER B 1 210 ? 26.15200 25.71600 75.92000 1.000 66.09496 210 SER B O 1
ATOM 4208 N N . LYS B 1 211 ? 24.09100 26.57500 76.17900 1.000 47.40090 211 LYS B N 1
ATOM 4209 C CA . LYS B 1 211 ? 23.43800 25.64100 75.27700 1.000 50.63185 211 LYS B CA 1
ATOM 4210 C C . LYS B 1 211 ? 23.04200 26.33800 73.98200 1.000 53.12787 211 LYS B C 1
ATOM 4211 O O . LYS B 1 211 ? 22.93000 27.56500 73.91600 1.000 50.79400 211 LYS B O 1
ATOM 4217 N N . GLY B 1 212 ? 22.83100 25.53000 72.94500 1.000 51.73539 212 GLY B N 1
ATOM 4218 C CA . GLY B 1 212 ? 22.40800 26.07000 71.66800 1.000 55.54663 212 GLY B CA 1
ATOM 4219 C C . GLY B 1 212 ? 20.97900 26.57600 71.71100 1.000 56.38899 212 GLY B C 1
ATOM 4220 O O . GLY B 1 212 ? 20.11600 26.03100 72.40000 1.000 52.44352 212 GLY B O 1
ATOM 4221 N N . HIS B 1 213 ? 20.72800 27.64100 70.95400 1.000 54.42250 213 HIS B N 1
ATOM 4222 C CA . HIS B 1 213 ? 19.42800 28.29300 70.96000 1.000 54.71668 213 HIS B CA 1
ATOM 4223 C C . HIS B 1 213 ? 19.12400 28.82400 69.56500 1.000 58.49190 213 HIS B C 1
ATOM 4224 O O . HIS B 1 213 ? 19.94800 28.74600 68.65000 1.000 48.83122 213 HIS B O 1
ATOM 4231 N N . HIS B 1 214 ? 17.91900 29.36900 69.41300 1.000 55.18131 214 HIS B N 1
ATOM 4232 C CA . HIS B 1 214 ? 17.50600 30.06200 68.20300 1.000 53.85303 214 HIS B CA 1
ATOM 4233 C C . HIS B 1 214 ? 17.02300 31.45100 68.58800 1.000 54.61177 214 HIS B C 1
ATOM 4234 O O . HIS B 1 214 ? 16.26500 31.59900 69.55200 1.000 57.20665 214 HIS B O 1
ATOM 4241 N N . PHE B 1 215 ? 17.46600 32.46700 67.85000 1.000 50.55057 215 PHE B N 1
ATOM 4242 C CA . PHE B 1 215 ? 16.99600 33.82500 68.07700 1.000 60.94700 215 PHE B CA 1
ATOM 4243 C C . PHE B 1 215 ? 16.84300 34.53900 66.74300 1.000 57.10614 215 PHE B C 1
ATOM 4244 O O . PHE B 1 215 ? 17.54800 34.24200 65.77500 1.000 46.65629 215 PHE B O 1
ATOM 4252 N N . MET B 1 216 ? 15.90900 35.48600 66.70800 1.000 56.94795 216 MET B N 1
ATOM 4253 C CA . MET B 1 216 ? 15.63300 36.25200 65.50000 1.000 49.20983 216 MET B CA 1
ATOM 4254 C C . MET B 1 216 ? 16.67400 37.35300 65.34200 1.000 54.14507 216 MET B C 1
ATOM 4255 O O . MET B 1 216 ? 16.75800 38.26400 66.17500 1.000 53.73816 216 MET B O 1
ATOM 4260 N N . GLY B 1 217 ? 17.46400 37.27000 64.27600 1.000 51.11398 217 GLY B N 1
ATOM 4261 C CA . GLY B 1 217 ? 18.46000 38.27900 63.98800 1.000 43.67843 217 GLY B CA 1
ATOM 4262 C C . GLY B 1 217 ? 18.46000 38.67600 62.52900 1.000 48.77470 217 GLY B C 1
ATOM 4263 O O . GLY B 1 217 ? 17.40900 38.68400 61.88000 1.000 49.35521 217 GLY B O 1
ATOM 4264 N N . VAL B 1 218 ? 19.63500 39.00800 61.99800 1.000 55.13568 218 VAL B N 1
ATOM 4265 C CA . VAL B 1 218 ? 19.77600 39.37700 60.59600 1.000 53.36178 218 VAL B CA 1
ATOM 4266 C C . VAL B 1 218 ? 20.99700 38.67800 60.01700 1.000 54.91472 218 VAL B C 1
ATOM 4267 O O . VAL B 1 218 ? 21.95700 38.36700 60.72800 1.000 59.12290 218 VAL B O 1
ATOM 4271 N N . THR B 1 219 ? 20.95500 38.43100 58.71000 1.000 53.09381 219 THR B N 1
ATOM 4272 C CA . THR B 1 219 ? 22.13100 37.94300 58.01000 1.000 56.55589 219 THR B CA 1
ATOM 4273 C C . THR B 1 219 ? 23.17900 39.05300 57.93200 1.000 54.48621 219 THR B C 1
ATOM 4274 O O . THR B 1 219 ? 22.95000 40.19600 58.33800 1.000 54.20711 219 THR B O 1
ATOM 4278 N N . LYS B 1 220 ? 24.35000 38.71400 57.39300 1.000 61.47211 220 LYS B N 1
ATOM 4279 C CA . LYS B 1 220 ? 25.40800 39.70800 57.25800 1.000 63.46409 220 LYS B CA 1
ATOM 4280 C C . LYS B 1 220 ? 25.06000 40.81200 56.26900 1.000 56.95999 220 LYS B C 1
ATOM 4281 O O . LYS B 1 220 ? 25.79400 41.80300 56.19200 1.000 59.10163 220 LYS B O 1
ATOM 4287 N N . ASN B 1 221 ? 23.96900 40.67100 55.51700 1.000 58.26617 221 ASN B N 1
ATOM 4288 C CA . ASN B 1 221 ? 23.51500 41.69800 54.58900 1.000 62.75452 221 ASN B CA 1
ATOM 4289 C C . ASN B 1 221 ? 22.26600 42.41900 55.08400 1.000 64.05953 221 ASN B C 1
ATOM 4290 O O . ASN B 1 221 ? 21.64700 43.16500 54.31700 1.000 50.17151 221 ASN B O 1
ATOM 4295 N N . GLY B 1 222 ? 21.88200 42.21200 56.34100 1.000 65.86725 222 GLY B N 1
ATOM 4296 C CA . GLY B 1 222 ? 20.76700 42.92700 56.92900 1.000 50.23266 222 GLY B CA 1
ATOM 4297 C C . GLY B 1 222 ? 19.39600 42.35400 56.65300 1.000 52.66020 222 GLY B C 1
ATOM 4298 O O . GLY B 1 222 ? 18.41100 43.09800 56.70900 1.000 59.56463 222 GLY B O 1
ATOM 4299 N N . LEU B 1 223 ? 19.29300 41.06000 56.36600 1.000 56.97677 223 LEU B N 1
ATOM 4300 C CA . LEU B 1 223 ? 18.02300 40.42200 56.05100 1.000 55.28215 223 LEU B CA 1
ATOM 4301 C C . LEU B 1 223 ? 17.56000 39.58000 57.23200 1.000 53.11229 223 LEU B C 1
ATOM 4302 O O . LEU B 1 223 ? 18.35600 38.85700 57.83800 1.000 55.77574 223 LEU B O 1
ATOM 4307 N N . ALA B 1 224 ? 16.26900 39.67400 57.55000 1.000 58.96634 224 ALA B N 1
ATOM 4308 C CA . ALA B 1 224 ? 15.72000 38.96500 58.69900 1.000 55.31329 224 ALA B CA 1
ATOM 4309 C C . ALA B 1 224 ? 15.93500 37.46300 58.56100 1.000 58.01020 224 ALA B C 1
ATOM 4310 O O . ALA B 1 224 ? 15.61100 36.86600 57.53100 1.000 62.89557 224 ALA B O 1
ATOM 4312 N N . ALA B 1 225 ? 16.48800 36.85600 59.60800 1.000 52.72168 225 ALA B N 1
ATOM 4313 C CA . ALA B 1 225 ? 16.77500 35.43000 59.60200 1.000 58.86145 225 ALA B CA 1
ATOM 4314 C C . ALA B 1 225 ? 16.76700 34.91200 61.03000 1.000 59.01053 225 ALA B C 1
ATOM 4315 O O . ALA B 1 225 ? 17.00700 35.66100 61.98000 1.000 62.94863 225 ALA B O 1
ATOM 4317 N N . ILE B 1 226 ? 16.48600 33.62200 61.17100 1.000 59.13227 226 ILE B N 1
ATOM 4318 C CA . ILE B 1 226 ? 16.59800 32.93400 62.45000 1.000 58.49037 226 ILE B CA 1
ATOM 4319 C C . ILE B 1 226 ? 17.93200 32.20200 62.48000 1.000 58.66720 226 ILE B C 1
ATOM 4320 O O . ILE B 1 226 ? 18.34900 31.59400 61.48500 1.000 64.75838 226 ILE B O 1
ATOM 4325 N N . THR B 1 227 ? 18.62900 32.30100 63.60600 1.000 54.57207 227 THR B N 1
ATOM 4326 C CA . THR B 1 227 ? 19.96600 31.74700 63.74400 1.000 56.89611 227 THR B CA 1
ATOM 4327 C C . THR B 1 227 ? 19.93400 30.49100 64.60200 1.000 56.77815 227 THR B C 1
ATOM 4328 O O . THR B 1 227 ? 19.04400 30.30900 65.43700 1.000 63.60122 227 THR B O 1
ATOM 4332 N N . THR B 1 228 ? 20.91400 29.62400 64.38000 1.000 57.81142 228 THR B N 1
ATOM 4333 C CA . THR B 1 228 ? 21.15500 28.46600 65.22800 1.000 59.33902 228 THR B CA 1
ATOM 4334 C C . THR B 1 228 ? 22.51100 28.65400 65.89100 1.000 53.98512 228 THR B C 1
ATOM 4335 O O . THR B 1 228 ? 23.53000 28.77900 65.20200 1.000 64.33179 228 THR B O 1
ATOM 4339 N N . THR B 1 229 ? 22.52000 28.69400 67.21700 1.000 50.59772 229 THR B N 1
ATOM 4340 C CA . THR B 1 229 ? 23.73100 28.96100 67.97500 1.000 58.64189 229 THR B CA 1
ATOM 4341 C C . THR B 1 229 ? 24.33400 27.66500 68.50100 1.000 59.46602 229 THR B C 1
ATOM 4342 O O . THR B 1 229 ? 23.64800 26.65500 68.68000 1.000 51.56800 229 THR B O 1
ATOM 4346 N N . LYS B 1 230 ? 25.64200 27.70800 68.74600 1.000 59.99971 230 LYS B N 1
ATOM 4347 C CA . LYS B 1 230 ? 26.36700 26.55200 69.25900 1.000 63.64724 230 LYS B CA 1
ATOM 4348 C C . LYS B 1 230 ? 26.33600 26.47400 70.77800 1.000 60.52671 230 LYS B C 1
ATOM 4349 O O . LYS B 1 230 ? 26.27800 25.37600 71.33900 1.000 59.91845 230 LYS B O 1
ATOM 4355 N N . GLY B 1 231 ? 26.37100 27.61900 71.45100 1.000 58.93644 231 GLY B N 1
ATOM 4356 C CA . GLY B 1 231 ? 26.47400 27.65300 72.90000 1.000 55.59134 231 GLY B CA 1
ATOM 4357 C C . GLY B 1 231 ? 27.75000 28.33200 73.35400 1.000 58.36337 231 GLY B C 1
ATOM 4358 O O . GLY B 1 231 ? 28.83300 28.04500 72.83500 1.000 73.26019 231 GLY B O 1
ATOM 4359 N N . ASN B 1 232 ? 27.63600 29.23600 74.32300 1.000 53.00680 232 ASN B N 1
ATOM 4360 C CA . ASN B 1 232 ? 28.76700 30.01100 74.82600 1.000 54.16194 232 ASN B CA 1
ATOM 4361 C C . ASN B 1 232 ? 29.09200 29.53500 76.23600 1.000 55.88992 232 ASN B C 1
ATOM 4362 O O . ASN B 1 232 ? 28.30600 29.74700 77.16500 1.000 55.89474 232 ASN B O 1
ATOM 4367 N N . ASP B 1 233 ? 30.25300 28.90100 76.39500 1.000 64.21690 233 ASP B N 1
ATOM 4368 C CA . ASP B 1 233 ? 30.71500 28.42700 77.69200 1.000 70.62747 233 ASP B CA 1
ATOM 4369 C C . ASP B 1 233 ? 31.76100 29.35000 78.30900 1.000 67.28642 233 ASP B C 1
ATOM 4370 O O . ASP B 1 233 ? 32.45000 28.95300 79.25400 1.000 69.73302 233 ASP B O 1
ATOM 4375 N N . HIS B 1 234 ? 31.88900 30.57300 77.79600 1.000 66.47882 234 HIS B N 1
ATOM 4376 C CA . HIS B 1 234 ? 32.80700 31.55100 78.36400 1.000 64.58661 234 HIS B CA 1
ATOM 4377 C C . HIS B 1 234 ? 32.03100 32.65900 79.06300 1.000 56.98396 234 HIS B C 1
ATOM 4378 O O . HIS B 1 234 ? 32.29900 33.84500 78.84500 1.000 50.20500 234 HIS B O 1
ATOM 4385 N N . CYS B 1 235 ? 31.06900 32.28400 79.90000 1.000 60.64321 235 CYS B N 1
ATOM 4386 C CA . CYS B 1 235 ? 30.20300 33.23700 80.57400 1.000 58.84122 235 CYS B CA 1
ATOM 4387 C C . CYS B 1 235 ? 30.44600 33.21300 82.07700 1.000 53.79087 235 CYS B C 1
ATOM 4388 O O . CYS B 1 235 ? 30.87000 32.20000 82.64100 1.000 58.30591 235 CYS B O 1
ATOM 4391 N N . PHE B 1 236 ? 30.16800 34.34500 82.72000 1.000 48.89909 236 PHE B N 1
ATOM 4392 C CA . PHE B 1 236 ? 30.40200 34.51200 84.14600 1.000 49.52782 236 PHE B CA 1
ATOM 4393 C C . PHE B 1 236 ? 29.39500 35.51900 84.68500 1.000 55.30194 236 PHE B C 1
ATOM 4394 O O . PHE B 1 236 ? 28.62400 36.12000 83.93200 1.000 52.28519 236 PHE B O 1
ATOM 4402 N N . ILE B 1 237 ? 29.40900 35.70500 86.00200 1.000 51.52956 237 ILE B N 1
ATOM 4403 C CA . ILE B 1 237 ? 28.49500 36.62700 86.66200 1.000 47.61389 237 ILE B CA 1
ATOM 4404 C C . ILE B 1 237 ? 29.25100 37.89000 87.04300 1.000 48.91919 237 ILE B C 1
ATOM 4405 O O . ILE B 1 237 ? 30.46700 37.87400 87.26400 1.000 52.23464 237 ILE B O 1
ATOM 4410 N N . ILE B 1 238 ? 28.52200 39.00000 87.11200 1.000 48.90717 238 ILE B N 1
ATOM 4411 C CA . ILE B 1 238 ? 29.08300 40.29800 87.46500 1.000 47.50840 238 ILE B CA 1
ATOM 4412 C C . ILE B 1 238 ? 28.31200 40.82000 88.66800 1.000 49.40533 238 ILE B C 1
ATOM 4413 O O . ILE B 1 238 ? 27.12700 41.16200 88.55400 1.000 48.32193 238 ILE B O 1
ATOM 4418 N N . LEU B 1 239 ? 28.97400 40.87400 89.82100 1.000 51.74883 239 LEU B N 1
ATOM 4419 C CA . LEU B 1 239 ? 28.37000 41.47800 91.00000 1.000 51.12871 239 LEU B CA 1
ATOM 4420 C C . LEU B 1 239 ? 28.36900 42.99100 90.83300 1.000 51.31373 239 LEU B C 1
ATOM 4421 O O . LEU B 1 239 ? 29.42500 43.60600 90.64700 1.000 48.80411 239 LEU B O 1
ATOM 4426 N N . ARG B 1 240 ? 27.18300 43.58800 90.89400 1.000 54.37676 240 ARG B N 1
ATOM 4427 C CA . ARG B 1 240 ? 26.98700 44.97400 90.49600 1.000 55.70741 240 ARG B CA 1
ATOM 4428 C C . ARG B 1 240 ? 26.28600 45.82700 91.54600 1.000 58.96194 240 ARG B C 1
ATOM 4429 O O . ARG B 1 240 ? 26.49900 47.04600 91.56300 1.000 63.52667 240 ARG B O 1
ATOM 4437 N N . GLY B 1 241 ? 25.49900 45.23800 92.43400 1.000 57.74012 241 GLY B N 1
ATOM 4438 C CA . GLY B 1 241 ? 24.78200 45.97400 93.45500 1.000 49.81741 241 GLY B CA 1
ATOM 4439 C C . GLY B 1 241 ? 23.28300 45.93800 93.21200 1.000 68.23682 241 GLY B C 1
ATOM 4440 O O . GLY B 1 241 ? 22.78900 45.36100 92.24200 1.000 65.86705 241 GLY B O 1
ATOM 4441 N N . GLY B 1 242 ? 22.56300 46.57400 94.13000 1.000 74.00961 242 GLY B N 1
ATOM 4442 C CA . GLY B 1 242 ? 21.11900 46.64500 94.03100 1.000 77.99929 242 GLY B CA 1
ATOM 4443 C C . GLY B 1 242 ? 20.60200 48.06700 94.01800 1.000 94.63179 242 GLY B C 1
ATOM 4444 O O . GLY B 1 242 ? 21.38800 49.01900 93.99100 1.000 85.40524 242 GLY B O 1
ATOM 4445 N N . LYS B 1 243 ? 19.27500 48.22400 94.03900 1.000 115.51249 243 LYS B N 1
ATOM 4446 C CA . LYS B 1 243 ? 18.68700 49.55900 94.02000 1.000 112.54333 243 LYS B CA 1
ATOM 4447 C C . LYS B 1 243 ? 19.10200 50.37200 95.23800 1.000 108.57668 243 LYS B C 1
ATOM 4448 O O . LYS B 1 243 ? 19.25000 51.59600 95.14500 1.000 130.11408 243 LYS B O 1
ATOM 4454 N N . ASN B 1 244 ? 19.30500 49.71600 96.38100 1.000 95.78421 244 ASN B N 1
ATOM 4455 C CA . ASN B 1 244 ? 19.69300 50.41600 97.60000 1.000 102.15779 244 ASN B CA 1
ATOM 4456 C C . ASN B 1 244 ? 20.63500 49.55000 98.43000 1.000 92.34274 244 ASN B C 1
ATOM 4457 O O . ASN B 1 244 ? 20.54300 49.51000 99.66200 1.000 92.38356 244 ASN B O 1
ATOM 4462 N N . LEU B 1 245 ? 21.55200 48.85100 97.76500 1.000 82.56382 245 LEU B N 1
ATOM 4463 C CA . LEU B 1 245 ? 22.48900 47.98200 98.46000 1.000 77.64358 245 LEU B CA 1
ATOM 4464 C C . LEU B 1 245 ? 23.74300 47.80800 97.61700 1.000 69.24426 245 LEU B C 1
ATOM 4465 O O . LEU B 1 245 ? 23.75100 48.07500 96.41200 1.000 76.21562 245 LEU B O 1
ATOM 4470 N N . THR B 1 246 ? 24.80700 47.35700 98.27500 1.000 65.43882 246 THR B N 1
ATOM 4471 C CA . THR B 1 246 ? 26.05800 47.00200 97.62500 1.000 66.07188 246 THR B CA 1
ATOM 4472 C C . THR B 1 246 ? 26.38000 45.54600 97.93100 1.000 65.63036 246 THR B C 1
ATOM 4473 O O . THR B 1 246 ? 26.07700 45.04400 99.01800 1.000 74.21010 246 THR B O 1
ATOM 4477 N N . ASN B 1 247 ? 26.99800 44.86400 96.96400 1.000 58.31820 247 ASN B N 1
ATOM 4478 C CA . ASN B 1 247 ? 27.28200 43.44100 97.10600 1.000 62.22541 247 ASN B CA 1
ATOM 4479 C C . ASN B 1 247 ? 28.73700 43.11500 96.78800 1.000 58.47197 247 ASN B C 1
ATOM 4480 O O . ASN B 1 247 ? 29.05200 41.99000 96.39500 1.000 59.27129 247 ASN B O 1
ATOM 4485 N N . TYR B 1 248 ? 29.63800 44.07900 96.95900 1.000 68.60096 248 TYR B N 1
ATOM 4486 C CA . TYR B 1 248 ? 31.05800 43.83300 96.74600 1.000 61.75489 248 TYR B CA 1
ATOM 4487 C C . TYR B 1 248 ? 31.77100 43.34200 97.99800 1.000 60.37268 248 TYR B C 1
ATOM 4488 O O . TYR B 1 248 ? 32.95500 42.99800 97.92300 1.000 59.24687 248 TYR B O 1
ATOM 4497 N N . ASP B 1 249 ? 31.08100 43.29300 99.13500 1.000 69.34352 249 ASP B N 1
ATOM 4498 C CA . ASP B 1 249 ? 31.70700 42.94800 100.40100 1.000 68.11448 249 ASP B CA 1
ATOM 4499 C C . ASP B 1 249 ? 31.99500 41.44800 100.47800 1.000 65.74937 249 ASP B C 1
ATOM 4500 O O . ASP B 1 249 ? 31.62700 40.66400 99.60000 1.000 68.72254 249 ASP B O 1
ATOM 4505 N N . LEU B 1 250 ? 32.66500 41.05800 101.56600 1.000 70.44126 250 LEU B N 1
ATOM 4506 C CA . LEU B 1 250 ? 33.02200 39.65600 101.76400 1.000 76.57001 250 LEU B CA 1
ATOM 4507 C C . LEU B 1 250 ? 31.78700 38.78700 101.96000 1.000 80.21762 250 LEU B C 1
ATOM 4508 O O . LEU B 1 250 ? 31.75400 37.63300 101.51600 1.000 75.71831 250 LEU B O 1
ATOM 4513 N N . GLN B 1 251 ? 30.76400 39.32200 102.63100 1.000 94.63493 251 GLN B N 1
ATOM 4514 C CA . GLN B 1 251 ? 29.55300 38.54900 102.88100 1.000 95.04509 251 GLN B CA 1
ATOM 4515 C C . GLN B 1 251 ? 28.84600 38.19100 101.58000 1.000 90.58394 251 GLN B C 1
ATOM 4516 O O . GLN B 1 251 ? 28.37400 37.06000 101.41100 1.000 91.51240 251 GLN B O 1
ATOM 4522 N N . SER B 1 252 ? 28.77100 39.13800 100.64200 1.000 78.24578 252 SER B N 1
ATOM 4523 C CA . SER B 1 252 ? 28.02500 38.89800 99.41100 1.000 77.49777 252 SER B CA 1
ATOM 4524 C C . SER B 1 252 ? 28.78800 37.98400 98.46100 1.000 73.71740 252 SER B C 1
ATOM 4525 O O . SER B 1 252 ? 28.18400 37.15000 97.77600 1.000 73.91575 252 SER B O 1
ATOM 4528 N N . VAL B 1 253 ? 30.11300 38.12900 98.40000 1.000 72.83153 253 VAL B N 1
ATOM 4529 C CA . VAL B 1 253 ? 30.90300 37.32300 97.47400 1.000 67.46438 253 VAL B CA 1
ATOM 4530 C C . VAL B 1 253 ? 30.82000 35.84600 97.84300 1.000 72.48160 253 VAL B C 1
ATOM 4531 O O . VAL B 1 253 ? 30.72300 34.97800 96.96700 1.000 67.98832 253 VAL B O 1
ATOM 4535 N N . GLN B 1 254 ? 30.84200 35.53600 99.14000 1.000 74.45918 254 GLN B N 1
ATOM 4536 C CA . GLN B 1 254 ? 30.77700 34.14100 99.55500 1.000 76.94498 254 GLN B CA 1
ATOM 4537 C C . GLN B 1 254 ? 29.36700 33.57600 99.45400 1.000 71.27525 254 GLN B C 1
ATOM 4538 O O . GLN B 1 254 ? 29.20600 32.36800 99.24600 1.000 75.40432 254 GLN B O 1
ATOM 4544 N N . SER B 1 255 ? 28.34200 34.41800 99.61000 1.000 73.49324 255 SER B N 1
ATOM 4545 C CA . SER B 1 255 ? 26.97800 33.96100 99.36800 1.000 74.45776 255 SER B CA 1
ATOM 4546 C C . SER B 1 255 ? 26.80600 33.52000 97.92100 1.000 71.19743 255 SER B C 1
ATOM 4547 O O . SER B 1 255 ? 26.16100 32.50200 97.64500 1.000 73.46423 255 SER B O 1
ATOM 4550 N N . ALA B 1 256 ? 27.38400 34.27500 96.98400 1.000 73.52504 256 ALA B N 1
ATOM 4551 C CA . ALA B 1 256 ? 27.37100 33.85600 95.58800 1.000 66.87631 256 ALA B CA 1
ATOM 4552 C C . ALA B 1 256 ? 28.25100 32.63300 95.37500 1.000 67.22337 256 ALA B C 1
ATOM 4553 O O . ALA B 1 256 ? 27.91100 31.74700 94.58300 1.000 66.99563 256 ALA B O 1
ATOM 4555 N N . LYS B 1 257 ? 29.38400 32.56500 96.07900 1.000 75.34465 257 LYS B N 1
ATOM 4556 C CA . LYS B 1 257 ? 30.27900 31.42100 95.94000 1.000 65.95129 257 LYS B CA 1
ATOM 4557 C C . LYS B 1 257 ? 29.59900 30.13100 96.38100 1.000 74.45116 257 LYS B C 1
ATOM 4558 O O . LYS B 1 257 ? 29.77300 29.08100 95.75100 1.000 72.57990 257 LYS B O 1
ATOM 4564 N N . SER B 1 258 ? 28.81500 30.18900 97.46100 1.000 82.11167 258 SER B N 1
ATOM 4565 C CA . SER B 1 258 ? 28.05300 29.01600 97.87500 1.000 80.87086 258 SER B CA 1
ATOM 4566 C C . SER B 1 258 ? 26.88000 28.75600 96.94000 1.000 81.49008 258 SER B C 1
ATOM 4567 O O . SER B 1 258 ? 26.45100 27.60600 96.79100 1.000 88.78748 258 SER B O 1
ATOM 4570 N N . ALA B 1 259 ? 26.34800 29.80400 96.30800 1.000 81.11219 259 ALA B N 1
ATOM 4571 C CA . ALA B 1 259 ? 25.30400 29.60800 95.30800 1.000 82.05875 259 ALA B CA 1
ATOM 4572 C C . ALA B 1 259 ? 25.87100 28.98200 94.04000 1.000 82.05979 259 ALA B C 1
ATOM 4573 O O . ALA B 1 259 ? 25.21500 28.14800 93.40400 1.000 83.82766 259 ALA B O 1
ATOM 4575 N N . ILE B 1 260 ? 27.08900 29.37500 93.65700 1.000 76.40959 260 ILE B N 1
ATOM 4576 C CA . ILE B 1 260 ? 27.76500 28.73800 92.53000 1.000 75.12373 260 ILE B CA 1
ATOM 4577 C C . ILE B 1 260 ? 28.06200 27.27900 92.84300 1.000 85.66987 260 ILE B C 1
ATOM 4578 O O . ILE B 1 260 ? 28.02400 26.42100 91.95100 1.000 89.09581 260 ILE B O 1
ATOM 4583 N N . ALA B 1 261 ? 28.34100 26.96800 94.11200 1.000 83.51349 261 ALA B N 1
ATOM 4584 C CA . ALA B 1 261 ? 28.64900 25.59400 94.49400 1.000 83.98890 261 ALA B CA 1
ATOM 4585 C C . ALA B 1 261 ? 27.46200 24.66500 94.27600 1.000 85.76211 261 ALA B C 1
ATOM 4586 O O . ALA B 1 261 ? 27.64900 23.46200 94.05800 1.000 89.96416 261 ALA B O 1
ATOM 4588 N N . LYS B 1 262 ? 26.24200 25.19500 94.32900 1.000 84.35202 262 LYS B N 1
ATOM 4589 C CA . LYS B 1 262 ? 25.03700 24.40400 94.12400 1.000 81.47875 262 LYS B CA 1
ATOM 4590 C C . LYS B 1 262 ? 24.47700 24.54200 92.71300 1.000 92.91167 262 LYS B C 1
ATOM 4591 O O . LYS B 1 262 ? 23.37700 24.05100 92.44300 1.000 102.60046 262 LYS B O 1
ATOM 4597 N N . SER B 1 263 ? 25.20600 25.19500 91.81200 1.000 83.70351 263 SER B N 1
ATOM 4598 C CA . SER B 1 263 ? 24.78100 25.34000 90.43000 1.000 86.32991 263 SER B CA 1
ATOM 4599 C C . SER B 1 263 ? 25.20800 24.10600 89.63400 1.000 104.34719 263 SER B C 1
ATOM 4600 O O . SER B 1 263 ? 25.73600 23.13600 90.18400 1.000 103.91357 263 SER B O 1
ATOM 4603 N N . SER B 1 264 ? 24.97700 24.13000 88.32000 1.000 112.46048 264 SER B N 1
ATOM 4604 C CA . SER B 1 264 ? 25.40500 23.03000 87.46600 1.000 116.26037 264 SER B CA 1
ATOM 4605 C C . SER B 1 264 ? 26.87700 23.12400 87.09200 1.000 116.73222 264 SER B C 1
ATOM 4606 O O . SER B 1 264 ? 27.46300 22.11800 86.67600 1.000 106.07348 264 SER B O 1
ATOM 4609 N N . ASN B 1 265 ? 27.47900 24.30300 87.23200 1.000 105.53264 265 ASN B N 1
ATOM 4610 C CA . ASN B 1 265 ? 28.90500 24.50900 86.98400 1.000 94.44260 265 ASN B CA 1
ATOM 4611 C C . ASN B 1 265 ? 29.48300 25.29400 88.15400 1.000 80.98673 265 ASN B C 1
ATOM 4612 O O . ASN B 1 265 ? 29.29900 26.52100 88.23400 1.000 80.03703 265 ASN B O 1
ATOM 4617 N N . PRO B 1 266 ? 30.17300 24.63000 89.08300 1.000 89.12543 266 PRO B N 1
ATOM 4618 C CA . PRO B 1 266 ? 30.81400 25.33900 90.19700 1.000 85.25190 266 PRO B CA 1
ATOM 4619 C C . PRO B 1 266 ? 32.08600 26.08400 89.82300 1.000 87.36279 266 PRO B C 1
ATOM 4620 O O . PRO B 1 266 ? 32.80000 26.53200 90.72500 1.000 87.98299 266 PRO B O 1
ATOM 4624 N N . ASN B 1 267 ? 32.39300 26.21900 88.53200 1.000 86.22898 267 ASN B N 1
ATOM 4625 C CA . ASN B 1 267 ? 33.57100 26.94300 88.08000 1.000 79.83701 267 ASN B CA 1
ATOM 4626 C C . ASN B 1 267 ? 33.25200 28.37100 87.66700 1.000 79.77500 267 ASN B C 1
ATOM 4627 O O . ASN B 1 267 ? 34.11500 29.04500 87.09800 1.000 77.03274 267 ASN B O 1
ATOM 4632 N N . ILE B 1 268 ? 32.03300 28.84300 87.93100 1.000 75.06092 268 ILE B N 1
ATOM 4633 C CA . ILE B 1 268 ? 31.66200 30.21000 87.58500 1.000 66.79400 268 ILE B CA 1
ATOM 4634 C C . ILE B 1 268 ? 32.45600 31.17300 88.45700 1.000 65.17061 268 ILE B C 1
ATOM 4635 O O . ILE B 1 268 ? 32.37900 31.12400 89.69000 1.000 61.55497 268 ILE B O 1
ATOM 4640 N N . LYS B 1 269 ? 33.22500 32.04700 87.82100 1.000 63.35441 269 LYS B N 1
ATOM 4641 C CA . LYS B 1 269 ? 33.99000 33.05800 88.53200 1.000 67.00582 269 LYS B CA 1
ATOM 4642 C C . LYS B 1 269 ? 33.19500 34.35700 88.62600 1.000 56.31095 269 LYS B C 1
ATOM 4643 O O . LYS B 1 269 ? 32.27300 34.60900 87.84600 1.000 56.10340 269 LYS B O 1
ATOM 4649 N N . ILE B 1 270 ? 33.56700 35.18500 89.59700 1.000 50.01599 270 ILE B N 1
ATOM 4650 C CA . ILE B 1 270 ? 32.82900 36.39600 89.93800 1.000 47.93522 270 ILE B CA 1
ATOM 4651 C C . ILE B 1 270 ? 33.66000 37.61200 89.55300 1.000 51.25161 270 ILE B C 1
ATOM 4652 O O . ILE B 1 270 ? 34.84800 37.69300 89.88800 1.000 57.40027 270 ILE B O 1
ATOM 4657 N N . MET B 1 271 ? 33.03200 38.55400 88.85600 1.000 53.48342 271 MET B N 1
ATOM 4658 C CA . MET B 1 271 ? 33.60500 39.86400 88.58600 1.000 46.45129 271 MET B CA 1
ATOM 4659 C C . MET B 1 271 ? 32.79400 40.91800 89.32900 1.000 43.05629 271 MET B C 1
ATOM 4660 O O . MET B 1 271 ? 31.56500 40.82500 89.40400 1.000 49.98920 271 MET B O 1
ATOM 4665 N N . ILE B 1 272 ? 33.47900 41.91100 89.89100 1.000 46.19703 272 ILE B N 1
ATOM 4666 C CA . ILE B 1 272 ? 32.84800 42.94900 90.69900 1.000 49.26964 272 ILE B CA 1
ATOM 4667 C C . ILE B 1 272 ? 32.80400 44.24300 89.90100 1.000 48.52235 272 ILE B C 1
ATOM 4668 O O . ILE B 1 272 ? 33.84000 44.72300 89.42500 1.000 51.87600 272 ILE B O 1
ATOM 4673 N N . ASP B 1 273 ? 31.61100 44.81300 89.76600 1.000 47.35176 273 ASP B N 1
ATOM 4674 C CA . ASP B 1 273 ? 31.45800 46.15300 89.21100 1.000 48.96528 273 ASP B CA 1
ATOM 4675 C C . ASP B 1 273 ? 31.77000 47.16000 90.31200 1.000 53.48903 273 ASP B C 1
ATOM 4676 O O . ASP B 1 273 ? 31.00200 47.29900 91.26900 1.000 51.58965 273 ASP B O 1
ATOM 4681 N N . CYS B 1 274 ? 32.90100 47.85700 90.18800 1.000 47.49087 274 CYS B N 1
ATOM 4682 C CA . CYS B 1 274 ? 33.31000 48.82100 91.20200 1.000 48.91339 274 CYS B CA 1
ATOM 4683 C C . CYS B 1 274 ? 32.54300 50.13400 91.12300 1.000 52.14312 274 CYS B C 1
ATOM 4684 O O . CYS B 1 274 ? 32.69100 50.97200 92.01900 1.000 59.10684 274 CYS B O 1
ATOM 4687 N N . SER B 1 275 ? 31.73800 50.33800 90.08200 1.000 49.48209 275 SER B N 1
ATOM 4688 C CA . SER B 1 275 ? 30.96100 51.56200 89.94700 1.000 50.24122 275 SER B CA 1
ATOM 4689 C C . SER B 1 275 ? 29.47100 51.25700 90.01600 1.000 51.39710 275 SER B C 1
ATOM 4690 O O . SER B 1 275 ? 29.06200 50.28700 90.66200 1.000 52.69743 275 SER B O 1
ATOM 4693 N N . HIS B 1 276 ? 28.66200 52.08300 89.35700 1.000 56.39215 276 HIS B N 1
ATOM 4694 C CA . HIS B 1 276 ? 27.20800 51.89400 89.25200 1.000 66.82031 276 HIS B CA 1
ATOM 4695 C C . HIS B 1 276 ? 26.63700 51.86000 90.66800 1.000 67.42523 276 HIS B C 1
ATOM 4696 O O . HIS B 1 276 ? 26.99300 52.72400 91.48500 1.000 66.03663 276 HIS B O 1
ATOM 4703 N N . ASP B 1 277 ? 25.77300 50.90000 91.00700 1.000 64.19528 277 ASP B N 1
ATOM 4704 C CA . ASP B 1 277 ? 25.14900 50.88800 92.32400 1.000 58.95145 277 ASP B CA 1
ATOM 4705 C C . ASP B 1 277 ? 26.10900 50.45700 93.42500 1.000 61.97160 277 ASP B C 1
ATOM 4706 O O . ASP B 1 277 ? 25.84500 50.73400 94.60000 1.000 71.86435 277 ASP B O 1
ATOM 4711 N N . ASN B 1 278 ? 27.21000 49.78700 93.07900 1.000 61.48156 278 ASN B N 1
ATOM 4712 C CA . ASN B 1 278 ? 28.18700 49.40200 94.09000 1.000 62.34873 278 ASN B CA 1
ATOM 4713 C C . ASN B 1 278 ? 28.98400 50.59300 94.60200 1.000 62.55117 278 ASN B C 1
ATOM 4714 O O . ASN B 1 278 ? 29.57100 50.51100 95.68600 1.000 68.26575 278 ASN B O 1
ATOM 4719 N N . SER B 1 279 ? 29.02100 51.69100 93.84800 1.000 68.32932 279 SER B N 1
ATOM 4720 C CA . SER B 1 279 ? 29.65000 52.93000 94.28500 1.000 68.08717 279 SER B CA 1
ATOM 4721 C C . SER B 1 279 ? 28.62700 54.01100 94.60600 1.000 78.04132 279 SER B C 1
ATOM 4722 O O . SER B 1 279 ? 29.00700 55.17100 94.80100 1.000 78.45245 279 SER B O 1
ATOM 4725 N N . LYS B 1 280 ? 27.34100 53.65400 94.66400 1.000 86.34344 280 LYS B N 1
ATOM 4726 C CA . LYS B 1 280 ? 26.25300 54.61000 94.88100 1.000 84.90570 280 LYS B CA 1
ATOM 4727 C C . LYS B 1 280 ? 26.26100 55.70800 93.81900 1.000 89.24442 280 LYS B C 1
ATOM 4728 O O . LYS B 1 280 ? 25.93800 56.86500 94.09400 1.000 88.16142 280 LYS B O 1
ATOM 4734 N N . LYS B 1 281 ? 26.63200 55.33200 92.59200 1.000 85.65143 281 LYS B N 1
ATOM 4735 C CA . LYS B 1 281 ? 26.71700 56.25900 91.46100 1.000 89.29649 281 LYS B CA 1
ATOM 4736 C C . LYS B 1 281 ? 27.63600 57.43800 91.77600 1.000 92.43401 281 LYS B C 1
ATOM 4737 O O . LYS B 1 281 ? 27.38000 58.57600 91.37600 1.000 95.54585 281 LYS B O 1
ATOM 4743 N N . ASP B 1 282 ? 28.71800 57.16100 92.50100 1.000 83.77542 282 ASP B N 1
ATOM 4744 C CA . ASP B 1 282 ? 29.70200 58.16900 92.88000 1.000 66.84546 282 ASP B CA 1
ATOM 4745 C C . ASP B 1 282 ? 31.07100 57.68900 92.42200 1.000 69.97752 282 ASP B C 1
ATOM 4746 O O . ASP B 1 282 ? 31.52500 56.61800 92.83800 1.000 74.13245 282 ASP B O 1
ATOM 4751 N N . TYR B 1 283 ? 31.72800 58.48200 91.57300 1.000 61.88914 283 TYR B N 1
ATOM 4752 C CA . TYR B 1 283 ? 33.06000 58.11800 91.10600 1.000 65.78182 283 TYR B CA 1
ATOM 4753 C C . TYR B 1 283 ? 34.09500 58.15900 92.22400 1.000 70.31515 283 TYR B C 1
ATOM 4754 O O . TYR B 1 283 ? 35.15000 57.53100 92.09600 1.000 68.61549 283 TYR B O 1
ATOM 4763 N N . ARG B 1 284 ? 33.81800 58.87700 93.31500 1.000 69.73573 284 ARG B N 1
ATOM 4764 C CA . ARG B 1 284 ? 34.78200 58.97700 94.40400 1.000 64.68513 284 ARG B CA 1
ATOM 4765 C C . ARG B 1 284 ? 34.88400 57.69200 95.21500 1.000 64.78279 284 ARG B C 1
ATOM 4766 O O . ARG B 1 284 ? 35.91800 57.45800 95.85000 1.000 71.52978 284 ARG B O 1
ATOM 4774 N N . ASN B 1 285 ? 33.84400 56.85800 95.21200 1.000 69.50024 285 ASN B N 1
ATOM 4775 C CA . ASN B 1 285 ? 33.85500 55.61300 95.96900 1.000 59.04980 285 ASN B CA 1
ATOM 4776 C C . ASN B 1 285 ? 34.44000 54.44400 95.19000 1.000 58.53845 285 ASN B C 1
ATOM 4777 O O . ASN B 1 285 ? 34.63000 53.36900 95.77200 1.000 59.95949 285 ASN B O 1
ATOM 4782 N N . GLN B 1 286 ? 34.72300 54.62200 93.90000 1.000 47.78010 286 GLN B N 1
ATOM 4783 C CA . GLN B 1 286 ? 35.28400 53.53000 93.10600 1.000 59.66960 286 GLN B CA 1
ATOM 4784 C C . GLN B 1 286 ? 36.61500 53.02200 93.65000 1.000 58.37377 286 GLN B C 1
ATOM 4785 O O . GLN B 1 286 ? 36.78500 51.79400 93.74300 1.000 61.05643 286 GLN B O 1
ATOM 4791 N N . PRO B 1 287 ? 37.58900 53.87000 94.01400 1.000 54.64064 287 PRO B N 1
ATOM 4792 C CA . PRO B 1 287 ? 38.84200 53.31900 94.56300 1.000 53.18564 287 PRO B CA 1
ATOM 4793 C C . PRO B 1 287 ? 38.65000 52.56600 95.86700 1.000 51.05403 287 PRO B C 1
ATOM 4794 O O . PRO B 1 287 ? 39.32700 51.55700 96.09800 1.000 58.93378 287 PRO B O 1
ATOM 4798 N N . ALA B 1 288 ? 37.74300 53.02800 96.73000 1.000 53.62099 288 ALA B N 1
ATOM 4799 C CA . ALA B 1 288 ? 37.49900 52.32500 97.98600 1.000 58.33119 288 ALA B CA 1
ATOM 4800 C C . ALA B 1 288 ? 36.86900 50.96000 97.74000 1.000 57.36957 288 ALA B C 1
ATOM 4801 O O . ALA B 1 288 ? 37.17100 49.99300 98.45000 1.000 67.00930 288 ALA B O 1
ATOM 4803 N N . VAL B 1 289 ? 35.99200 50.85800 96.73800 1.000 58.38502 289 VAL B N 1
ATOM 4804 C CA . VAL B 1 289 ? 35.38300 49.57100 96.42100 1.000 56.94976 289 VAL B CA 1
ATOM 4805 C C . VAL B 1 289 ? 36.42300 48.61300 95.85600 1.000 54.40290 289 VAL B C 1
ATOM 4806 O O . VAL B 1 289 ? 36.47700 47.43800 96.23900 1.000 57.46287 289 VAL B O 1
ATOM 4810 N N . LEU B 1 290 ? 37.26900 49.09600 94.94100 1.000 52.34323 290 LEU B N 1
ATOM 4811 C CA . LEU B 1 290 ? 38.31300 48.24000 94.38700 1.000 52.12702 290 LEU B CA 1
ATOM 4812 C C . LEU B 1 290 ? 39.31300 47.83100 95.46000 1.000 57.77204 290 LEU B C 1
ATOM 4813 O O . LEU B 1 290 ? 39.81100 46.69900 95.45300 1.000 50.76278 290 LEU B O 1
ATOM 4818 N N . GLU B 1 291 ? 39.61800 48.73600 96.39300 1.000 66.04399 291 GLU B N 1
ATOM 4819 C CA . GLU B 1 291 ? 40.53900 48.39800 97.47400 1.000 55.48724 2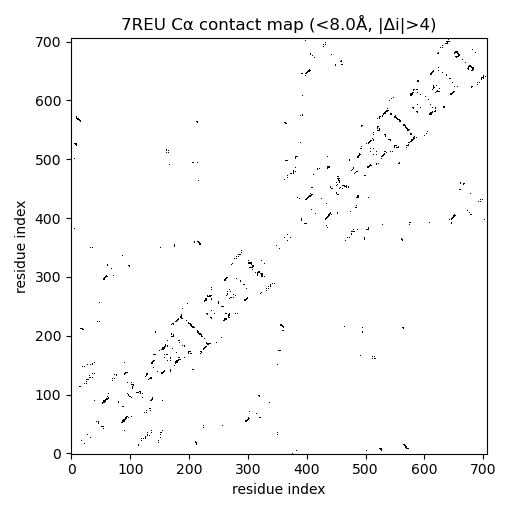91 GLU B CA 1
ATOM 4820 C C . GLU B 1 291 ? 40.01300 47.22900 98.29600 1.000 57.72748 291 GLU B C 1
ATOM 4821 O O . GLU B 1 291 ? 40.78300 46.35700 98.71400 1.000 61.19149 291 GLU B O 1
ATOM 4827 N N . ASP B 1 292 ? 38.69800 47.18800 98.52800 1.000 56.19348 292 ASP B N 1
ATOM 4828 C CA . ASP B 1 292 ? 38.10300 46.04100 99.20500 1.000 51.65613 292 ASP B CA 1
ATOM 4829 C C . ASP B 1 292 ? 38.16900 44.79200 98.33400 1.000 53.87530 292 ASP B C 1
ATOM 4830 O O . ASP B 1 292 ? 38.45400 43.69600 98.83100 1.000 50.27553 292 ASP B O 1
ATOM 4835 N N . VAL B 1 293 ? 37.89900 44.92400 97.05600 1.000 54.55923 293 VAL B N 1
ATOM 4836 C CA . VAL B 1 293 ? 37.93000 43.77600 96.19300 1.000 48.33634 293 VAL B CA 1
ATOM 4837 C C . VAL B 1 293 ? 39.32300 43.24500 96.12000 1.000 53.29765 293 VAL B C 1
ATOM 4838 O O . VAL B 1 293 ? 39.54200 42.07300 96.10400 1.000 54.60034 293 VAL B O 1
ATOM 4842 N N . SER B 1 294 ? 40.28400 44.13200 96.12700 1.000 58.95028 294 SER B N 1
ATOM 4843 C CA . SER B 1 294 ? 41.66900 43.74000 96.09500 1.000 57.68052 294 SER B CA 1
ATOM 4844 C C . SER B 1 294 ? 42.08400 42.94100 97.30800 1.000 56.41424 294 SER B C 1
ATOM 4845 O O . SER B 1 294 ? 42.92300 42.08700 97.22200 1.000 55.35219 294 SER B O 1
ATOM 4848 N N . ARG B 1 295 ? 41.50900 43.23100 98.44900 1.000 52.07177 295 ARG B N 1
ATOM 4849 C CA . ARG B 1 295 ? 41.87200 42.49700 99.62600 1.000 55.44909 295 ARG B CA 1
ATOM 4850 C C . ARG B 1 295 ? 41.37400 41.07700 99.62900 1.000 67.30615 295 ARG B C 1
ATOM 4851 O O . ARG B 1 295 ? 42.10300 40.20100 100.02400 1.000 70.39242 295 ARG B O 1
ATOM 4859 N N . GLN B 1 296 ? 40.14300 40.81900 99.21400 1.000 62.13801 296 GLN B N 1
ATOM 4860 C CA . GLN B 1 296 ? 39.71400 39.43000 99.21700 1.000 59.05036 296 GLN B CA 1
ATOM 4861 C C . GLN B 1 296 ? 40.51500 38.63000 98.20300 1.000 60.41774 296 GLN B C 1
ATOM 4862 O O . GLN B 1 296 ? 40.83900 37.46000 98.43800 1.000 71.09373 296 GLN B O 1
ATOM 4868 N N . ILE B 1 297 ? 40.97000 39.31500 97.18300 1.000 57.66310 297 ILE B N 1
ATOM 4869 C CA . ILE B 1 297 ? 41.76800 38.68600 96.18700 1.000 58.79571 297 ILE B CA 1
ATOM 4870 C C . ILE B 1 297 ? 43.07300 38.32800 96.82500 1.000 55.88869 297 ILE B C 1
ATOM 4871 O O . ILE B 1 297 ? 43.51800 37.21700 96.73200 1.000 59.71151 297 ILE B O 1
ATOM 4876 N N . GLU B 1 298 ? 43.66500 39.26100 97.53400 1.000 60.87450 298 GLU B N 1
ATOM 4877 C CA . GLU B 1 298 ? 44.95600 39.01600 98.13600 1.000 62.84530 298 GLU B CA 1
ATOM 4878 C C . GLU B 1 298 ? 44.96000 38.17000 99.39100 1.000 68.45834 298 GLU B C 1
ATOM 4879 O O . GLU B 1 298 ? 46.01600 37.82900 99.86900 1.000 64.32600 298 GLU B O 1
ATOM 4885 N N . ALA B 1 299 ? 43.80100 37.80000 99.91600 1.000 66.23632 299 ALA B N 1
ATOM 4886 C CA . ALA B 1 299 ? 43.80400 37.03300 101.11700 1.000 67.24728 299 ALA B CA 1
ATOM 4887 C C . ALA B 1 299 ? 43.76700 35.61400 100.65100 1.000 72.53099 299 ALA B C 1
ATOM 4888 O O . ALA B 1 299 ? 44.00100 34.71900 101.42200 1.000 75.54729 299 ALA B O 1
ATOM 4890 N N . GLY B 1 300 ? 43.43400 35.38600 99.38900 1.000 59.01694 300 GLY B N 1
ATOM 4891 C CA . GLY B 1 300 ? 43.46500 34.02100 98.90000 1.000 67.01614 300 GLY B CA 1
ATOM 4892 C C . GLY B 1 300 ? 42.29000 33.62600 98.02500 1.000 70.13149 300 GLY B C 1
ATOM 4893 O O . GLY B 1 300 ? 42.23300 32.49000 97.54500 1.000 76.99604 300 GLY B O 1
ATOM 4894 N N . GLU B 1 301 ? 41.35300 34.54400 97.79800 1.000 66.98985 301 GLU B N 1
ATOM 4895 C CA . GLU B 1 301 ? 40.10700 34.20900 97.11000 1.000 67.49694 301 GLU B CA 1
ATOM 4896 C C . GLU B 1 301 ? 40.35100 34.10900 95.60900 1.000 67.87928 301 GLU B C 1
ATOM 4897 O O . GLU B 1 301 ? 40.63400 35.11200 94.94600 1.000 64.47295 301 GLU B O 1
ATOM 4903 N N . ASN B 1 302 ? 40.22400 32.89700 95.06800 1.000 67.73013 302 ASN B N 1
ATOM 4904 C CA . ASN B 1 302 ? 40.37900 32.65400 93.64000 1.000 66.16828 302 ASN B CA 1
ATOM 4905 C C . ASN B 1 302 ? 39.07700 32.81000 92.86400 1.000 65.19379 302 ASN B C 1
ATOM 4906 O O . ASN B 1 302 ? 39.11200 32.84600 91.62900 1.000 56.12424 302 ASN B O 1
ATOM 4911 N N . ALA B 1 303 ? 37.93500 32.89500 93.55300 1.000 67.72091 303 ALA B N 1
ATOM 4912 C CA . ALA B 1 303 ? 36.66600 33.08200 92.85900 1.000 63.06817 303 ALA B CA 1
ATOM 4913 C C . ALA B 1 303 ? 36.58500 34.45300 92.20200 1.000 61.26351 303 ALA B C 1
ATOM 4914 O O . ALA B 1 303 ? 35.93800 34.60200 91.15900 1.000 60.19639 303 ALA B O 1
ATOM 4916 N N . LEU B 1 304 ? 37.22500 35.45900 92.79400 1.000 56.42596 304 LEU B N 1
ATOM 4917 C CA . LEU B 1 304 ? 37.30400 36.77100 92.16700 1.000 55.64225 304 LEU B CA 1
ATOM 4918 C C . LEU B 1 304 ? 38.18300 36.68800 90.92700 1.000 53.76012 304 LEU B C 1
ATOM 4919 O O . LEU B 1 304 ? 39.36000 36.32300 91.01300 1.000 61.77296 304 LEU B O 1
ATOM 4924 N N . MET B 1 305 ? 37.60900 37.02300 89.77200 1.000 46.35454 305 MET B N 1
ATOM 4925 C CA . MET B 1 305 ? 38.31700 36.94600 88.50500 1.000 47.93213 305 MET B CA 1
ATOM 4926 C C . MET B 1 305 ? 38.60100 38.30100 87.87700 1.000 50.93965 305 MET B C 1
ATOM 4927 O O . MET B 1 305 ? 39.49500 38.39100 87.03100 1.000 52.53339 305 MET B O 1
ATOM 4932 N N . GLY B 1 306 ? 37.87800 39.34400 88.26100 1.000 47.41904 306 GLY B N 1
ATOM 4933 C CA . GLY B 1 306 ? 38.06800 40.63000 87.62100 1.000 49.40704 306 GLY B CA 1
ATOM 4934 C C . GLY B 1 306 ? 37.19200 41.68900 88.24800 1.000 44.49979 306 GLY B C 1
ATOM 4935 O O . GLY B 1 306 ? 36.39900 41.42200 89.15600 1.000 42.54477 306 GLY B O 1
ATOM 4936 N N . VAL B 1 307 ? 37.35800 42.91300 87.74400 1.000 39.93470 307 VAL B N 1
ATOM 4937 C CA . VAL B 1 307 ? 36.63000 44.08100 88.22200 1.000 45.69366 307 VAL B CA 1
ATOM 4938 C C . VAL B 1 307 ? 36.17000 44.89600 87.02000 1.000 48.48245 307 VAL B C 1
ATOM 4939 O O . VAL B 1 307 ? 36.62000 44.69500 85.89000 1.000 42.13288 307 VAL B O 1
ATOM 4943 N N . MET B 1 308 ? 35.25800 45.83100 87.28100 1.000 53.59538 308 MET B N 1
ATOM 4944 C CA . MET B 1 308 ? 34.75400 46.75100 86.26800 1.000 51.90383 308 MET B CA 1
ATOM 4945 C C . MET B 1 308 ? 34.86400 48.16700 86.81300 1.000 50.66698 308 MET B C 1
ATOM 4946 O O . MET B 1 308 ? 34.33700 48.46100 87.89100 1.000 49.64129 308 MET B O 1
ATOM 4951 N N . ILE B 1 309 ? 35.55200 49.03500 86.07400 1.000 46.44454 309 ILE B N 1
ATOM 4952 C CA . ILE B 1 309 ? 35.83300 50.39900 86.50800 1.000 45.86033 309 ILE B CA 1
ATOM 4953 C C . ILE B 1 309 ? 35.37200 51.36200 85.42300 1.000 49.72202 309 ILE B C 1
ATOM 4954 O O . ILE B 1 309 ? 35.65000 51.14800 84.23800 1.000 52.36995 309 ILE B O 1
ATOM 4959 N N . GLU B 1 310 ? 34.67000 52.41800 85.82800 1.000 51.57453 310 GLU B N 1
ATOM 4960 C CA . GLU B 1 310 ? 34.26600 53.49000 84.92700 1.000 49.79102 310 GLU B CA 1
ATOM 4961 C C . GLU B 1 310 ? 35.27700 54.62300 85.06700 1.000 52.73689 310 GLU B C 1
ATOM 4962 O O . GLU B 1 310 ? 35.29900 55.32300 86.08600 1.000 56.29080 310 GLU B O 1
ATOM 4968 N N . SER B 1 311 ? 36.11300 54.80100 84.04700 1.000 52.53036 311 SER B N 1
ATOM 4969 C CA . SER B 1 311 ? 37.24700 55.70900 84.11200 1.000 50.68022 311 SER B CA 1
ATOM 4970 C C . SER B 1 311 ? 37.32800 56.54700 82.84400 1.000 51.43202 311 SER B C 1
ATOM 4971 O O . SER B 1 311 ? 36.83100 56.16300 81.78500 1.000 52.18666 311 SER B O 1
ATOM 4974 N N . ASN B 1 312 ? 37.97400 57.70400 82.96400 1.000 52.61903 312 ASN B N 1
ATOM 4975 C CA . ASN B 1 312 ? 38.15600 58.60700 81.83700 1.000 51.31011 312 ASN B CA 1
ATOM 4976 C C . ASN B 1 312 ? 39.49000 59.32400 82.00100 1.000 53.11051 312 ASN B C 1
ATOM 4977 O O . ASN B 1 312 ? 40.23700 59.08100 82.95300 1.000 53.60030 312 ASN B O 1
ATOM 4982 N N . ILE B 1 313 ? 39.79200 60.21200 81.05200 1.000 50.30711 313 ILE B N 1
ATOM 4983 C CA . ILE B 1 313 ? 40.98400 61.04200 81.17900 1.000 48.53553 313 ILE B CA 1
ATOM 4984 C C . ILE B 1 313 ? 40.83700 61.99700 82.35500 1.000 53.11853 313 ILE B C 1
ATOM 4985 O O . ILE B 1 313 ? 41.78300 62.21500 83.12100 1.000 53.02670 313 ILE B O 1
ATOM 4990 N N . ASN B 1 314 ? 39.64800 62.56800 82.52500 1.000 57.65563 314 ASN B N 1
ATOM 4991 C CA . ASN B 1 314 ? 39.35100 63.46400 83.63000 1.000 53.70929 314 ASN B CA 1
ATOM 4992 C C . ASN B 1 314 ? 38.19100 62.90800 84.44300 1.000 52.64998 314 ASN B C 1
ATOM 4993 O O . ASN B 1 314 ? 37.35400 62.15900 83.93000 1.000 56.48543 314 ASN B O 1
ATOM 4998 N N . GLU B 1 315 ? 38.15200 63.28000 85.71800 1.000 68.37714 315 GLU B N 1
ATOM 4999 C CA . GLU B 1 315 ? 37.12900 62.79200 86.62600 1.000 68.34123 315 GLU B CA 1
ATOM 5000 C C . GLU B 1 315 ? 35.85300 63.62300 86.50000 1.000 75.66457 315 GLU B C 1
ATOM 5001 O O . GLU B 1 315 ? 35.82500 64.68500 85.87100 1.000 75.86642 315 GLU B O 1
ATOM 5007 N N . GLY B 1 316 ? 34.78300 63.12100 87.10700 1.000 60.18818 316 GLY B N 1
ATOM 5008 C CA . GLY B 1 316 ? 33.53100 63.84800 87.16000 1.000 71.29385 316 GLY B CA 1
ATOM 5009 C C . GLY B 1 316 ? 32.63400 63.58900 85.96400 1.000 66.03035 316 GLY B C 1
ATOM 5010 O O . GLY B 1 316 ? 32.72400 62.56900 85.27400 1.000 59.52553 316 GLY B O 1
ATOM 5011 N N . LYS B 1 317 ? 31.74500 64.55100 85.72300 1.000 58.71860 317 LYS B N 1
ATOM 5012 C CA . LYS B 1 317 ? 30.78100 64.45600 84.63700 1.000 66.12664 317 LYS B CA 1
ATOM 5013 C C . LYS B 1 317 ? 30.42200 65.85700 84.16300 1.000 68.15458 317 LYS B C 1
ATOM 5014 O O . LYS B 1 317 ? 30.97300 66.85600 84.63400 1.000 64.62701 317 LYS B O 1
ATOM 5020 N N . GLN B 1 318 ? 29.54400 65.89400 83.17100 1.000 70.45478 318 GLN B N 1
ATOM 5021 C CA . GLN B 1 318 ? 29.03900 67.11800 82.59600 1.000 66.19475 318 GLN B CA 1
ATOM 5022 C C . GLN B 1 318 ? 27.77100 66.83200 81.83200 1.000 74.98088 318 GLN B C 1
ATOM 5023 O O . GLN B 1 318 ? 27.29400 65.72000 81.81600 1.000 76.60826 318 GLN B O 1
ATOM 5029 N N . SER B 1 319 ? 27.19800 67.85900 81.23300 1.000 76.65373 319 SER B N 1
ATOM 5030 C CA . SER B 1 319 ? 25.98700 67.73100 80.44800 1.000 83.10511 319 SER B CA 1
ATOM 5031 C C . SER B 1 319 ? 26.22700 68.44300 79.14000 1.000 97.42466 319 SER B C 1
ATOM 5032 O O . SER B 1 319 ? 27.01100 69.36600 79.08300 1.000 98.87847 319 SER B O 1
ATOM 5035 N N . MET B 1 320 ? 25.39500 68.17500 78.13600 1.000 101.34161 320 MET B N 1
ATOM 5036 C CA . MET B 1 320 ? 25.55500 68.81400 76.83200 1.000 108.60996 320 MET B CA 1
ATOM 5037 C C . MET B 1 320 ? 24.30100 69.29400 76.15200 1.000 132.96009 320 MET B C 1
ATOM 5038 O O . MET B 1 320 ? 24.36200 69.74800 75.01800 1.000 126.34937 320 MET B O 1
ATOM 5043 N N . PRO B 1 321 ? 23.17400 69.27000 76.84800 1.000 174.27863 321 PRO B N 1
ATOM 5044 C CA . PRO B 1 321 ? 21.88500 69.52300 76.20100 1.000 178.75853 321 PRO B CA 1
ATOM 5045 C C . PRO B 1 321 ? 21.54000 70.83800 75.51600 1.000 182.12839 321 PRO B C 1
ATOM 5046 O O . PRO B 1 321 ? 20.91700 70.77100 74.46700 1.000 197.62810 321 PRO B O 1
ATOM 5050 N N . SER B 1 322 ? 21.90500 71.99500 76.04200 1.000 154.17031 322 SER B N 1
ATOM 5051 C CA . SER B 1 322 ? 21.42400 73.20600 75.39700 1.000 141.60327 322 SER B CA 1
ATOM 5052 C C . SER B 1 322 ? 22.43300 74.26400 75.08800 1.000 144.68292 322 SER B C 1
ATOM 5053 O O . SER B 1 322 ? 23.62800 74.09400 75.32100 1.000 145.51039 322 SER B O 1
ATOM 5056 N N . GLY B 1 323 ? 21.93100 75.36400 74.53400 1.000 134.83282 323 GLY B N 1
ATOM 5057 C CA . GLY B 1 323 ? 22.78300 76.51000 74.28800 1.000 130.52297 323 GLY B CA 1
ATOM 5058 C C . GLY B 1 323 ? 23.76600 76.42300 73.14000 1.000 146.98379 323 GLY B C 1
ATOM 5059 O O . GLY B 1 323 ? 23.39800 76.60700 71.97600 1.000 135.30451 323 GLY B O 1
ATOM 5060 N N . ASN B 1 324 ? 25.02700 76.13800 73.46800 1.000 168.90809 324 ASN B N 1
ATOM 5061 C CA . ASN B 1 324 ? 26.15300 76.32200 72.55700 1.000 163.91689 324 ASN B CA 1
ATOM 5062 C C . ASN B 1 324 ? 26.10200 75.42200 71.32700 1.000 166.41703 324 ASN B C 1
ATOM 5063 O O . ASN B 1 324 ? 26.98700 75.49900 70.46900 1.000 164.97089 324 ASN B O 1
ATOM 5068 N N . GLU B 1 325 ? 25.08600 74.56200 71.23800 1.000 172.32892 325 GLU B N 1
ATOM 5069 C CA . GLU B 1 325 ? 24.84100 73.74500 70.04800 1.000 172.60086 325 GLU B CA 1
ATOM 5070 C C . GLU B 1 325 ? 26.03000 72.83100 69.74200 1.000 166.63242 325 GLU B C 1
ATOM 5071 O O . GLU B 1 325 ? 26.54100 72.78500 68.62100 1.000 173.97862 325 GLU B O 1
ATOM 5077 N N . GLY B 1 326 ? 26.48500 72.10200 70.75800 1.000 156.09964 326 GLY B N 1
ATOM 5078 C CA . GLY B 1 326 ? 27.42300 71.03100 70.48800 1.000 131.18212 326 GLY B CA 1
ATOM 5079 C C . GLY B 1 326 ? 28.70600 70.97000 71.29300 1.000 121.41089 326 GLY B C 1
ATOM 5080 O O . GLY B 1 326 ? 28.78500 71.46200 72.42300 1.000 117.39900 326 GLY B O 1
ATOM 5081 N N . LYS B 1 327 ? 29.73100 70.37100 70.68000 1.000 110.16952 327 LYS B N 1
ATOM 5082 C CA . LYS B 1 327 ? 30.91500 69.91200 71.39800 1.000 100.70074 327 LYS B CA 1
ATOM 5083 C C . LYS B 1 327 ? 31.80100 71.04500 71.89900 1.000 93.32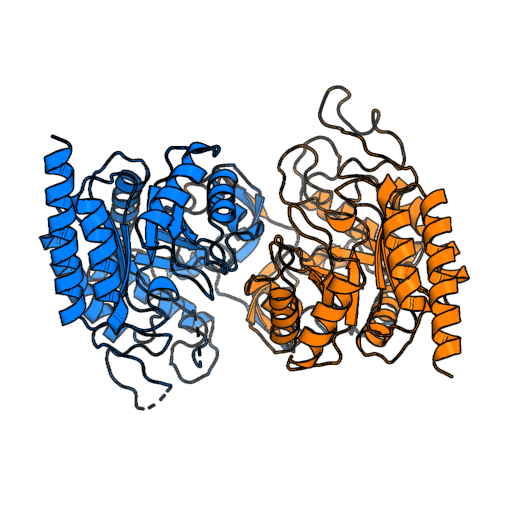147 327 LYS B C 1
ATOM 5084 O O . LYS B 1 327 ? 32.64000 70.80800 72.77500 1.000 82.42863 327 LYS B O 1
ATOM 5090 N N . SER B 1 328 ? 31.64900 72.25900 71.36600 1.000 87.41713 328 SER B N 1
ATOM 5091 C CA . SER B 1 328 ? 32.54700 73.34400 71.74700 1.000 79.03637 328 SER B CA 1
ATOM 5092 C C . SER B 1 328 ? 32.41000 73.73100 73.21500 1.000 82.96339 328 SER B C 1
ATOM 5093 O O . SER B 1 328 ? 33.35700 74.28100 73.78600 1.000 88.75478 328 SER B O 1
ATOM 5096 N N . ALA B 1 329 ? 31.26700 73.45100 73.83800 1.000 84.44277 329 ALA B N 1
ATOM 5097 C CA . ALA B 1 329 ? 31.03800 73.78100 75.23700 1.000 86.32068 329 ALA B CA 1
ATOM 5098 C C . ALA B 1 329 ? 31.33000 72.61800 76.17400 1.000 78.24240 329 ALA B C 1
ATOM 5099 O O . ALA B 1 329 ? 31.03400 72.71000 77.37000 1.000 80.81168 329 ALA B O 1
ATOM 5101 N N . LEU B 1 330 ? 31.89500 71.53000 75.66600 1.000 74.74457 330 LEU B N 1
ATOM 5102 C CA . LEU B 1 330 ? 32.21000 70.36500 76.47600 1.000 69.06941 330 LEU B CA 1
ATOM 5103 C C . LEU B 1 330 ? 33.66800 70.40100 76.91500 1.000 73.01982 330 LEU B C 1
ATOM 5104 O O . LEU B 1 330 ? 34.54200 70.89000 76.19500 1.000 72.71515 330 LEU B O 1
ATOM 5109 N N . LYS B 1 331 ? 33.91900 69.88300 78.11300 1.000 67.51634 331 LYS B N 1
ATOM 5110 C CA . LYS B 1 331 ? 35.28200 69.70800 78.58400 1.000 61.89220 331 LYS B CA 1
ATOM 5111 C C . LYS B 1 331 ? 35.87400 68.43200 78.00000 1.000 60.41472 331 LYS B C 1
ATOM 5112 O O . LYS B 1 331 ? 35.17400 67.44000 77.77800 1.000 67.81514 331 LYS B O 1
ATOM 5118 N N . TYR B 1 332 ? 37.17900 68.46700 77.74400 1.000 64.55304 332 TYR B N 1
ATOM 5119 C CA . TYR B 1 332 ? 37.85900 67.34200 77.11700 1.000 54.40250 332 TYR B CA 1
ATOM 5120 C C . TYR B 1 332 ? 38.04900 66.21000 78.11800 1.000 58.10909 332 TYR B C 1
ATOM 5121 O O . TYR B 1 332 ? 38.46800 66.43900 79.25700 1.000 61.51071 332 TYR B O 1
ATOM 5130 N N . GLY B 1 333 ? 37.73600 64.98900 77.69000 1.000 50.27385 333 GLY B N 1
ATOM 5131 C CA . GLY B 1 333 ? 37.96300 63.82500 78.52200 1.000 53.71902 333 GLY B CA 1
ATOM 5132 C C . GLY B 1 333 ? 37.03600 63.68300 79.70500 1.000 54.05672 333 GLY B C 1
ATOM 5133 O O . GLY B 1 333 ? 37.34500 62.93200 80.63300 1.000 53.99990 333 GLY B O 1
ATOM 5134 N N . VAL B 1 334 ? 35.90500 64.38300 79.70400 1.000 53.79282 334 VAL B N 1
ATOM 5135 C CA . VAL B 1 334 ? 34.92000 64.30200 80.77600 1.000 56.62272 334 VAL B CA 1
ATOM 5136 C C . VAL B 1 334 ? 33.67100 63.62700 80.22900 1.000 59.97009 334 VAL B C 1
ATOM 5137 O O . VAL B 1 334 ? 33.11400 64.06500 79.21500 1.000 63.12284 334 VAL B O 1
ATOM 5141 N N . SER B 1 335 ? 33.23800 62.56300 80.89800 1.000 57.25197 335 SER B N 1
ATOM 5142 C CA . SER B 1 335 ? 32.05100 61.84000 80.47100 1.000 57.81973 335 SER B CA 1
ATOM 5143 C C . SER B 1 335 ? 30.80900 62.71100 80.61300 1.000 61.63331 335 SER B C 1
ATOM 5144 O O . SER B 1 335 ? 30.64700 63.43900 81.59500 1.000 66.88200 335 SER B O 1
ATOM 5147 N N . ILE B 1 336 ? 29.92700 62.63800 79.61000 1.000 68.99503 336 ILE B N 1
ATOM 5148 C CA . ILE B 1 336 ? 28.64700 63.33400 79.67700 1.000 70.48130 336 ILE B CA 1
ATOM 5149 C C . ILE B 1 336 ? 27.53700 62.44800 80.22200 1.000 67.28794 336 ILE B C 1
ATOM 5150 O O . ILE B 1 336 ? 26.38000 62.88500 80.28000 1.000 76.57523 336 ILE B O 1
ATOM 5155 N N . THR B 1 337 ? 27.85000 61.21000 80.61200 1.000 70.91474 337 THR B N 1
ATOM 5156 C CA . THR B 1 337 ? 26.89100 60.29300 81.21600 1.000 78.76392 337 THR B CA 1
ATOM 5157 C C . THR B 1 337 ? 27.53700 59.62200 82.42100 1.000 87.63513 337 THR B C 1
ATOM 5158 O O . THR B 1 337 ? 28.70100 59.21100 82.35900 1.000 93.29761 337 THR B O 1
ATOM 5162 N N . ASP B 1 338 ? 26.77600 59.51100 83.50700 1.000 100.73358 338 ASP B N 1
ATOM 5163 C CA . ASP B 1 338 ? 27.23000 58.89100 84.76800 1.000 100.99667 338 ASP B CA 1
ATOM 5164 C C . ASP B 1 338 ? 28.43200 59.69000 85.28100 1.000 104.49066 338 ASP B C 1
ATOM 5165 O O . ASP B 1 338 ? 28.44600 60.92100 85.16000 1.000 116.53786 338 ASP B O 1
ATOM 5170 N N . SER B 1 339 ? 29.44300 59.03700 85.85500 1.000 74.73531 339 SER B N 1
ATOM 5171 C CA . SER B 1 339 ? 30.60000 59.74500 86.39000 1.000 71.06720 339 SER B CA 1
ATOM 5172 C C . SER B 1 339 ? 31.77500 58.78200 86.45800 1.000 66.22320 339 SER B C 1
ATOM 5173 O O . SER B 1 339 ? 31.61900 57.64600 86.91300 1.000 64.52187 339 SER B O 1
ATOM 5176 N N . CYS B 1 340 ? 32.94200 59.24100 86.02100 1.000 55.51664 340 CYS B N 1
ATOM 5177 C CA . CYS B 1 340 ? 34.12500 58.40200 85.93900 1.000 55.57209 340 CYS B CA 1
ATOM 5178 C C . CYS B 1 340 ? 35.24500 58.96800 86.80100 1.000 60.34273 340 CYS B C 1
ATOM 5179 O O . CYS B 1 340 ? 35.22800 60.13800 87.19600 1.000 57.96126 340 CYS B O 1
ATOM 5182 N N . VAL B 1 341 ? 36.22700 58.11600 87.08500 1.000 58.32566 341 VAL B N 1
ATOM 5183 C CA . VAL B 1 341 ? 37.42100 58.53300 87.80100 1.000 56.87863 341 VAL B CA 1
ATOM 5184 C C . VAL B 1 341 ? 38.43600 59.08100 86.80500 1.000 58.21821 341 VAL B C 1
ATOM 5185 O O . VAL B 1 341 ? 38.42300 58.75000 85.61600 1.000 56.84443 341 VAL B O 1
ATOM 5189 N N . SER B 1 342 ? 39.32700 59.93600 87.29800 1.000 54.13910 342 SER B N 1
ATOM 5190 C CA . SER B 1 342 ? 40.37000 60.49500 86.45500 1.000 50.34899 342 SER B CA 1
ATOM 5191 C C . SER B 1 342 ? 41.34700 59.40200 86.02900 1.000 56.59363 342 SER B C 1
ATOM 5192 O O . SER B 1 342 ? 41.31400 58.27000 86.51900 1.000 58.44360 342 SER B O 1
ATOM 5195 N N . TRP B 1 343 ? 42.23000 59.75400 85.09400 1.000 56.86313 343 TRP B N 1
ATOM 5196 C CA . TRP B 1 343 ? 43.24800 58.79900 84.67300 1.000 51.13467 343 TRP B CA 1
ATOM 5197 C C . TRP B 1 343 ? 44.25200 58.54100 85.78900 1.000 55.06037 343 TRP B C 1
ATOM 5198 O O . TRP B 1 343 ? 44.67300 57.39700 85.99800 1.000 50.30411 343 TRP B O 1
ATOM 5209 N N . ASP B 1 344 ? 44.64600 59.59100 86.51700 1.000 55.71752 344 ASP B N 1
ATOM 5210 C CA . ASP B 1 344 ? 45.58000 59.41600 87.62600 1.000 58.78544 344 ASP B CA 1
ATOM 5211 C C . ASP B 1 344 ? 45.01600 58.47400 88.68200 1.000 54.41634 344 ASP B C 1
ATOM 5212 O O . ASP B 1 344 ? 45.74500 57.64300 89.23600 1.000 56.83326 344 ASP B O 1
ATOM 5217 N N . THR B 1 345 ? 43.71900 58.59200 88.97700 1.000 53.49466 345 THR B N 1
ATOM 5218 C CA . THR B 1 345 ? 43.08900 57.66100 89.90600 1.000 54.21793 345 THR B CA 1
ATOM 5219 C C . THR B 1 345 ? 43.13300 56.23800 89.36300 1.000 57.92662 345 THR B C 1
ATOM 5220 O O . THR B 1 345 ? 43.44100 55.29400 90.09900 1.000 55.39861 345 THR B O 1
ATOM 5224 N N . THR B 1 346 ? 42.84700 56.07200 88.06800 1.000 57.14379 346 THR B N 1
ATOM 5225 C CA . THR B 1 346 ? 42.85700 54.74400 87.46000 1.000 51.15432 346 THR B CA 1
ATOM 5226 C C . THR B 1 346 ? 44.21800 54.07400 87.60400 1.000 57.72050 346 THR B C 1
ATOM 5227 O O . THR B 1 346 ? 44.30000 52.86000 87.82700 1.000 50.93636 346 THR B O 1
ATOM 5231 N N . VAL B 1 347 ? 45.30000 54.84800 87.48300 1.000 57.50921 347 VAL B N 1
ATOM 5232 C CA . VAL B 1 347 ? 46.63700 54.27600 87.62600 1.000 49.11873 347 VAL B CA 1
ATOM 5233 C C . VAL B 1 347 ? 46.84400 53.75400 89.04100 1.000 52.98430 347 VAL B C 1
ATOM 5234 O O . VAL B 1 347 ? 47.42400 52.67900 89.24300 1.000 58.50538 347 VAL B O 1
ATOM 5238 N N . LYS B 1 348 ? 46.37000 54.50100 90.04300 1.000 55.44341 348 LYS B N 1
ATOM 5239 C CA . LYS B 1 348 ? 46.44300 54.02300 91.42100 1.000 54.56602 348 LYS B CA 1
ATOM 5240 C C . LYS B 1 348 ? 45.61800 52.75600 91.60400 1.000 47.21202 348 LYS B C 1
ATOM 5241 O O . LYS B 1 348 ? 46.03600 51.82700 92.30500 1.000 56.79101 348 LYS B O 1
ATOM 5247 N N . MET B 1 349 ? 44.44200 52.70200 90.97700 1.000 42.75125 349 MET B N 1
ATOM 5248 C CA . MET B 1 349 ? 43.55900 51.55300 91.14300 1.000 48.37501 349 MET B CA 1
ATOM 5249 C C . MET B 1 349 ? 44.13900 50.30300 90.49100 1.000 55.68695 349 MET B C 1
ATOM 5250 O O . MET B 1 349 ? 44.10800 49.21700 91.08200 1.000 51.27857 349 MET B O 1
ATOM 5255 N N . LEU B 1 350 ? 44.67100 50.43400 89.27300 1.000 58.99944 350 LEU B N 1
ATOM 5256 C CA . LEU B 1 350 ? 45.20800 49.27000 88.57500 1.000 56.10096 350 LEU B CA 1
ATOM 5257 C C . LEU B 1 350 ? 46.46800 48.74800 89.25400 1.000 55.82085 350 LEU B C 1
ATOM 5258 O O . LEU B 1 350 ? 46.66800 47.53200 89.35100 1.000 54.26444 350 LEU B O 1
ATOM 5263 N N . ASN B 1 351 ? 47.32800 49.65100 89.73100 1.000 53.41085 351 ASN B N 1
ATOM 5264 C CA . ASN B 1 351 ? 48.56800 49.22000 90.36600 1.000 62.98063 351 ASN B CA 1
ATOM 5265 C C . ASN B 1 351 ? 48.30700 48.50400 91.68500 1.000 61.18633 351 ASN B C 1
ATOM 5266 O O . ASN B 1 351 ? 49.04700 47.57900 92.04100 1.000 59.90084 351 ASN B O 1
ATOM 5271 N N . ASN B 1 352 ? 47.26800 48.90900 92.41900 1.000 59.40844 352 ASN B N 1
ATOM 5272 C CA . ASN B 1 352 ? 46.93000 48.21000 93.65400 1.000 65.33899 352 ASN B CA 1
ATOM 5273 C C . ASN B 1 352 ? 46.32900 46.84200 93.36300 1.000 61.36154 352 ASN B C 1
ATOM 5274 O O . ASN B 1 352 ? 46.61500 45.86800 94.07000 1.000 64.72637 352 ASN B O 1
ATOM 5279 N N . LEU B 1 353 ? 45.49100 46.74800 92.32700 1.000 57.78835 353 LEU B N 1
ATOM 5280 C CA . LEU B 1 353 ? 44.93700 45.45500 91.94300 1.000 54.23739 353 LEU B CA 1
ATOM 5281 C C . LEU B 1 353 ? 46.01500 44.52100 91.41000 1.000 58.26177 353 LEU B C 1
ATOM 5282 O O . LEU B 1 353 ? 45.91800 43.30200 91.58500 1.000 51.49463 353 LEU B O 1
ATOM 5287 N N . ALA B 1 354 ? 47.04500 45.07000 90.76200 1.000 60.23524 354 ALA B N 1
ATOM 5288 C CA . ALA B 1 354 ? 48.13200 44.23900 90.25500 1.000 51.72787 354 ALA B CA 1
ATOM 5289 C C . ALA B 1 354 ? 48.88400 43.56600 91.39500 1.000 55.77548 354 ALA B C 1
ATOM 5290 O O . ALA B 1 354 ? 49.09400 42.34700 91.38200 1.000 59.06913 354 ALA B O 1
ATOM 5292 N N . ARG B 1 355 ? 49.30200 44.34900 92.39500 1.000 58.76052 355 ARG B N 1
ATOM 5293 C CA . ARG B 1 355 ? 49.96100 43.76800 93.56000 1.000 66.05028 355 ARG B CA 1
ATOM 5294 C C . ARG B 1 355 ? 49.05100 42.78400 94.27800 1.000 59.23318 355 ARG B C 1
ATOM 5295 O O . ARG B 1 355 ? 49.53500 41.86900 94.95600 1.000 57.32794 355 ARG B O 1
ATOM 5303 N N . ALA B 1 356 ? 47.73600 42.95600 94.14400 1.000 54.83577 356 ALA B N 1
ATOM 5304 C CA . ALA B 1 356 ? 46.80200 41.97600 94.68300 1.000 53.49620 356 ALA B CA 1
ATOM 5305 C C . ALA B 1 356 ? 46.95500 40.63400 93.98000 1.000 56.26356 356 ALA B C 1
ATOM 5306 O O . ALA B 1 356 ? 47.13000 39.59600 94.62600 1.000 57.62919 356 ALA B O 1
ATOM 5308 N N . VAL B 1 357 ? 46.90600 40.63600 92.64800 1.000 56.21512 357 VAL B N 1
ATOM 5309 C CA . VAL B 1 357 ? 47.08500 39.39300 91.90600 1.000 52.48947 357 VAL B CA 1
ATOM 5310 C C . VAL B 1 357 ? 48.44300 38.77200 92.20900 1.000 57.67274 357 VAL B C 1
ATOM 5311 O O . VAL B 1 357 ? 48.59200 37.54300 92.19100 1.000 54.82855 357 VAL B O 1
ATOM 5315 N N . GLN B 1 358 ? 49.44600 39.60100 92.51200 1.000 55.43903 358 GLN B N 1
ATOM 5316 C CA . GLN B 1 358 ? 50.76800 39.08200 92.84700 1.000 53.11775 358 GLN B CA 1
ATOM 5317 C C . GLN B 1 358 ? 50.73100 38.26500 94.13300 1.000 63.29139 358 GLN B C 1
ATOM 5318 O O . GLN B 1 358 ? 51.19400 37.12000 94.17100 1.000 70.73580 358 GLN B O 1
ATOM 5324 N N . LYS B 1 359 ? 50.18100 38.84400 95.20400 1.000 59.08186 359 LYS B N 1
ATOM 5325 C CA . LYS B 1 359 ? 50.21900 38.18400 96.50300 1.000 62.66626 359 LYS B CA 1
ATOM 5326 C C . LYS B 1 359 ? 49.26100 37.00300 96.58700 1.000 65.26233 359 LYS B C 1
ATOM 5327 O O . LYS B 1 359 ? 49.48200 36.10300 97.40400 1.000 74.23473 359 LYS B O 1
ATOM 5333 N N . ARG B 1 360 ? 48.20900 36.98000 95.76500 1.000 64.86574 360 ARG B N 1
ATOM 5334 C CA . ARG B 1 360 ? 47.39600 35.77100 95.66400 1.000 65.15932 360 ARG B CA 1
ATOM 5335 C C . ARG B 1 360 ? 48.16200 34.66200 94.95600 1.000 72.94288 360 ARG B C 1
ATOM 5336 O O . ARG B 1 360 ? 48.04400 33.48600 95.31900 1.000 72.02973 360 ARG B O 1
ATOM 5344 N N . ARG B 1 361 ? 48.95600 35.02100 93.94300 1.000 64.92363 361 ARG B N 1
ATOM 5345 C CA . ARG B 1 361 ? 49.77800 34.03400 93.25200 1.000 68.12607 361 ARG B CA 1
ATOM 5346 C C . ARG B 1 361 ? 50.79300 33.39600 94.19000 1.000 80.27975 361 ARG B C 1
ATOM 5347 O O . ARG B 1 361 ? 51.10800 32.20800 94.04900 1.000 80.97302 361 ARG B O 1
ATOM 5355 N N . GLN B 1 362 ? 51.31300 34.16100 95.15300 1.000 84.33522 362 GLN B N 1
ATOM 5356 C CA . GLN B 1 362 ? 52.25900 33.60000 96.11000 1.000 96.85970 362 GLN B CA 1
ATOM 5357 C C . GLN B 1 362 ? 51.57100 32.66500 97.09600 1.000 94.79721 362 GLN B C 1
ATOM 5358 O O . GLN B 1 362 ? 52.20200 31.73200 97.60600 1.000 104.53528 362 GLN B O 1
ATOM 5364 N N . LYS B 1 363 ? 50.28800 32.89500 97.37600 1.000 83.74198 363 LYS B N 1
ATOM 5365 C CA . LYS B 1 363 ? 49.54400 32.04700 98.29600 1.000 90.57543 363 LYS B CA 1
ATOM 5366 C C . LYS B 1 363 ? 49.09100 30.73800 97.66300 1.000 96.71261 363 LYS B C 1
ATOM 5367 O O . LYS B 1 363 ? 48.58500 29.86700 98.37900 1.000 111.53554 363 LYS B O 1
ATOM 5373 N N . ASN B 1 364 ? 49.26500 30.57500 96.35400 1.000 95.78353 364 ASN B N 1
ATOM 5374 C CA . ASN B 1 364 ? 48.83700 29.37400 95.64900 1.000 93.85780 364 ASN B CA 1
ATOM 5375 C C . ASN B 1 364 ? 49.99100 28.44500 95.29800 1.000 97.74429 364 ASN B C 1
ATOM 5376 O O . ASN B 1 364 ? 49.75400 27.37300 94.73300 1.000 94.28348 364 ASN B O 1
ATOM 5381 N N . GLY B 1 365 ? 51.22500 28.82400 95.61400 1.000 95.87235 365 GLY B N 1
ATOM 5382 C CA . GLY B 1 365 ? 52.37700 27.99600 95.31300 1.000 85.19191 365 GLY B CA 1
ATOM 5383 C C . GLY B 1 365 ? 52.46300 26.75300 96.17800 1.000 106.30165 365 GLY B C 1
ATOM 5384 O O . GLY B 1 365 ? 52.36000 25.63000 95.68300 1.000 101.90815 365 GLY B O 1
#

B-factor: mean 71.3, std 25.38, range [32.7, 197.63]

Secondary structure (DSSP, 8-state):
---S-SSSTTEEEEEEPPPHHHHHHHS---HHHHHHHHHHHHHHHHHHTTS--SEEEEEE-SS---HHHHHHHHHHHHHHHHHTTTTEEEEEE---------TTT-TTSSS---HHHHHHHHHHHHHHIIIII---EEEE---SSGGGGTGGG-SEEEE-TTTTT-HHHHHHHTT-SS-EEEEPPTTS-SHHHHHHHHHHTS--EEEEE-TTSBEEEEEE-----EEEEE---SS----SHHHHHHHHHHHHTSS-TT--EEEE-SGGGGTT-TTHHHHHHHHHHHHHHHT-SSEEEEEEEB-SSSBB------TT-BSSS-BB-HHHHHHHHHHHHHHHHHHHHHH-/--SSSTTEEEEEEPPPHHHHHHHSPPPHHHHHHHHHHHHHHHHHHTTS---EEEEEE-SS---HHHHHHHHHHHHHHHHHTTTTEEEEEE------S--SS---TTT-SSSSS---HHHHHHHHHHHHHIIIIII---EEEE---SSTHHHHGGG-SEEEE-TTTTT-HHHHHHHTT-SS-EEEEPPTBS-SHHHHHHHHHHTS--EEEEE-TTSBEEEEEE-----EEEEE--BTTB---SHHHHHHHHHHHHTSS-TT--EEEESSGGGGTT-GGGHHHHHHHHHHHHHHT--SEEEEEEEB-SS-B-----SSS-SGGGSPTT--SSS-BB-HHHHHHHHHHHHHHHHHHHHHT-

Organism: Candidozyma auris (NCBI:txid498019)